Protein AF-A0A843F5C4-F1 (afdb_monomer_lite)

Secondary structure (DSSP, 8-state):
-----PBBTTB--HHHHHHHHHHHHHHHHS---TT-HHHHHHHHHHHHH--TTS---SBS-S-S-HHHHIIIIIHHHHHHHHHHHHHHHH-GGG--HHHHHHHHHHHHHHGGGTT--SGGGHHHHHHHHHHHHHHTTHHHHHHHHTTTSHHHHHHHHHHHHHHHHHHHHT--B-TTS-B-HHHHHHHHHHHHEEEEEE-STTSTTSTTGGGGTTSEEEEEEEEEEEEEEE-SSSEEEEEEEEEEEEEEEEEETTTHHHHHHHHTBTTTEEEEEEEEEETTEEEEEEEEEE-S--TTPEEESSSS--EEEEEE-SGGGSHHHHHHHHH-B-STTPPPBPPPSS-PPPSEEEEEEESSEEEEEEEEGGGTTEEEEEEETTS---EEEEEEEEEHHHHHHHHHHHTTT----TTS-SS-EEEEEEEETTEEEEEEE-SSPPPB-PBPHHHHHHHHHHHHTT-TTS-HHHHHHHHHHT--

Sequence (476 aa):
MLELKKQTHKEIDIDELFQMISGLKDFLDEEVDFGDKICLESLDAVIDLQDDDGSFKLIDSYDIPSDARVDFIYMPTYICSAILMKAYLMDENRFTMKAKSALINGLKVACARNLRGHGYEAFKGQIEALEIFFKAGLREFMDLHSDLCPEFSEMIEKIISIFKDKEANGDFKGPWNESYEEDIKAVNQYFSQRQVFVYGTLMDGEANHGYLENSQCLGKGTVDGYDMYNVGWYPAIVPGNSLIVGELYEVPLKDMPAIDSLEGEGSLYAKKCERVTVDGKKSLAFVYVFLEDISGLERIPAWNKDYVWYVSYGSNMDEERFMCYIKGGSYEGSRPHPACEDTTPPVAVKTIEIPYGMYFGNSSGSWQGMGVSFLDVTKRGKSLGVAYLITREQFEHVVFEENAGRPQNKLYGWYEDTIDLKPMNGFEVKTITNVDLREYNKPSVDYWHVLVRGIAQHWNELSDDEIEDYLGSCMR

pLDDT: mean 92.16, std 8.59, range [39.03, 98.44]

Structure (mmCIF, N/CA/C/O backbone):
data_AF-A0A843F5C4-F1
#
_entry.id   AF-A0A843F5C4-F1
#
loop_
_atom_site.group_PDB
_atom_site.id
_atom_site.type_symbol
_atom_site.label_atom_id
_atom_site.label_alt_id
_atom_site.label_comp_id
_atom_site.label_asym_id
_atom_site.label_entity_id
_atom_site.label_seq_id
_atom_site.pdbx_PDB_ins_code
_atom_site.Cartn_x
_atom_site.Cartn_y
_atom_site.Cartn_z
_atom_site.occupancy
_atom_site.B_iso_or_equiv
_atom_site.auth_seq_id
_atom_site.auth_comp_id
_atom_site.auth_asym_id
_atom_site.auth_atom_id
_atom_site.pdbx_PDB_model_num
ATOM 1 N N . MET A 1 1 ? -3.991 13.885 -15.645 1.00 83.00 1 MET A N 1
ATOM 2 C CA . MET A 1 1 ? -4.093 13.149 -16.923 1.00 83.00 1 MET A CA 1
ATOM 3 C C . MET A 1 1 ? -2.796 13.367 -17.673 1.00 83.00 1 MET A C 1
ATOM 5 O O . MET A 1 1 ? -2.366 14.512 -17.755 1.00 83.00 1 MET A O 1
ATOM 9 N N . LEU A 1 2 ? -2.170 12.298 -18.161 1.00 90.88 2 LEU A N 1
ATOM 10 C CA . LEU A 1 2 ? -0.944 12.395 -18.953 1.00 90.88 2 LEU A CA 1
ATOM 11 C C . LEU A 1 2 ? -1.215 13.022 -20.325 1.00 90.88 2 LEU A C 1
ATOM 13 O O . LEU A 1 2 ? -2.086 12.565 -21.062 1.00 90.88 2 LEU A O 1
ATOM 17 N N . GLU A 1 3 ? -0.433 14.035 -20.687 1.00 91.44 3 GLU A N 1
ATOM 18 C CA . GLU A 1 3 ? -0.442 14.629 -22.024 1.00 91.44 3 GLU A CA 1
ATOM 19 C C . GLU A 1 3 ? 0.774 14.114 -22.799 1.00 91.44 3 GLU A C 1
ATOM 21 O O . GLU A 1 3 ? 1.890 14.592 -22.621 1.00 91.44 3 GLU A O 1
ATOM 26 N N . LEU A 1 4 ? 0.564 13.088 -23.629 1.00 93.31 4 LEU A N 1
ATOM 27 C CA . LEU A 1 4 ? 1.620 12.447 -24.416 1.00 93.31 4 LEU A CA 1
ATOM 28 C C . LEU A 1 4 ? 1.439 12.760 -25.898 1.00 93.31 4 LEU A C 1
ATOM 30 O O . LEU A 1 4 ? 0.370 12.541 -26.472 1.00 93.31 4 LEU A O 1
ATOM 34 N N . LYS A 1 5 ? 2.502 13.244 -26.541 1.00 91.25 5 LYS A N 1
ATOM 35 C CA . LYS A 1 5 ? 2.494 13.600 -27.958 1.00 91.25 5 LYS 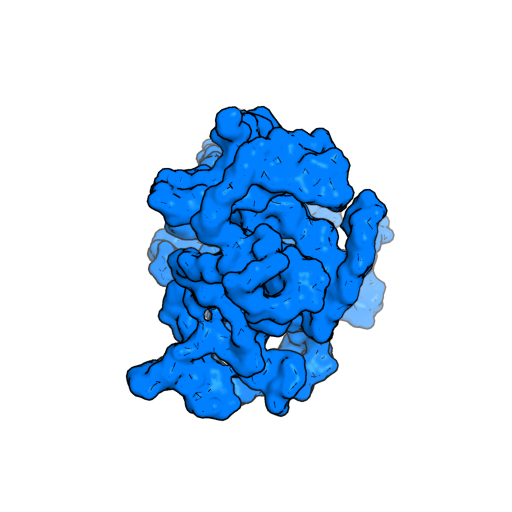A CA 1
ATOM 36 C C . LYS A 1 5 ? 3.808 13.227 -28.626 1.00 91.25 5 LYS A C 1
ATOM 38 O O . LYS A 1 5 ? 4.874 13.718 -28.272 1.00 91.25 5 LYS A O 1
ATOM 43 N N . LYS A 1 6 ? 3.715 12.404 -29.670 1.00 93.25 6 LYS A N 1
ATOM 44 C CA . LYS A 1 6 ? 4.861 12.082 -30.522 1.00 93.25 6 LYS A CA 1
ATOM 45 C C . LYS A 1 6 ? 5.261 13.314 -31.338 1.00 93.25 6 LYS A C 1
ATOM 47 O O . LYS A 1 6 ? 4.436 13.877 -32.062 1.00 93.25 6 LYS A O 1
ATOM 52 N N . GLN A 1 7 ? 6.517 13.720 -31.224 1.00 94.00 7 GLN A N 1
ATOM 53 C CA . GLN A 1 7 ? 7.109 14.798 -32.006 1.00 94.00 7 GLN A CA 1
ATOM 54 C C . GLN A 1 7 ? 7.790 14.250 -33.264 1.00 94.00 7 GLN A C 1
ATOM 56 O O . GLN A 1 7 ? 8.186 13.083 -33.340 1.00 94.00 7 GLN A O 1
ATOM 61 N N . THR A 1 8 ? 7.934 15.104 -34.274 1.00 89.94 8 THR A N 1
ATOM 62 C CA . THR A 1 8 ? 8.670 14.745 -35.487 1.00 89.94 8 THR A CA 1
ATOM 63 C C . THR A 1 8 ? 10.145 15.084 -35.330 1.00 89.94 8 THR A C 1
ATOM 65 O O . THR A 1 8 ? 10.487 16.149 -34.828 1.00 89.94 8 THR A O 1
ATOM 68 N N . HIS A 1 9 ? 11.046 14.233 -35.821 1.00 87.56 9 HIS A N 1
ATOM 69 C CA . HIS A 1 9 ? 12.494 14.490 -35.794 1.00 87.56 9 HIS A CA 1
ATOM 70 C C . HIS A 1 9 ? 12.917 15.796 -36.497 1.00 87.56 9 HIS A C 1
ATOM 72 O O . HIS A 1 9 ? 14.059 16.230 -36.357 1.00 87.56 9 HIS A O 1
ATOM 78 N N . LYS A 1 10 ? 12.021 16.416 -37.277 1.00 84.62 10 LYS A N 1
ATOM 79 C CA . LYS A 1 10 ? 12.243 17.701 -37.958 1.00 84.62 10 LYS A CA 1
ATOM 80 C C . LYS A 1 10 ? 11.911 18.923 -37.098 1.00 84.62 10 LYS A C 1
ATOM 82 O O . LYS A 1 10 ? 12.435 19.997 -37.373 1.00 84.62 10 LYS A O 1
ATOM 87 N N . GLU A 1 11 ? 11.048 18.763 -36.102 1.00 87.75 11 GLU A N 1
ATOM 88 C CA . GLU A 1 11 ? 10.543 19.817 -35.218 1.00 87.75 11 GLU A CA 1
ATOM 89 C C . GLU A 1 11 ? 10.470 19.232 -33.806 1.00 87.75 11 GLU A C 1
ATOM 91 O O . GLU A 1 11 ? 9.464 18.638 -33.417 1.00 87.75 11 GLU A O 1
ATOM 96 N N . ILE A 1 12 ? 11.586 19.350 -33.082 1.00 91.00 12 ILE A N 1
ATOM 97 C CA . ILE A 1 12 ? 11.745 18.819 -31.728 1.00 91.00 12 ILE A CA 1
ATOM 98 C C . ILE A 1 12 ? 11.703 19.975 -30.732 1.00 91.00 12 ILE A C 1
ATOM 100 O O . ILE A 1 12 ? 12.518 20.897 -30.816 1.00 91.00 12 ILE A O 1
ATOM 104 N N . ASP A 1 13 ? 10.796 19.878 -29.768 1.00 94.19 13 ASP A N 1
ATOM 105 C CA . ASP A 1 13 ? 10.802 20.669 -28.544 1.00 94.19 13 ASP A CA 1
ATOM 106 C C . ASP A 1 13 ? 11.319 19.783 -27.405 1.00 94.19 13 ASP A C 1
ATOM 108 O O . ASP A 1 13 ? 10.613 18.916 -26.887 1.00 94.19 13 ASP A O 1
ATOM 112 N N . ILE A 1 14 ? 12.596 19.971 -27.063 1.00 92.88 14 ILE A N 1
ATOM 113 C CA . ILE A 1 14 ? 13.303 19.153 -26.070 1.00 92.88 14 ILE A CA 1
ATOM 114 C C . IL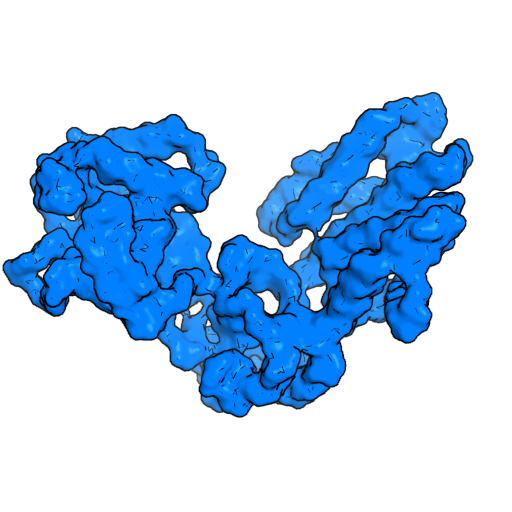E A 1 14 ? 12.708 19.343 -24.669 1.00 92.88 14 ILE A C 1
ATOM 116 O O . ILE A 1 14 ? 12.647 18.380 -23.903 1.00 92.88 14 ILE A O 1
ATOM 120 N N . ASP A 1 15 ? 12.252 20.552 -24.338 1.00 94.62 15 ASP A N 1
ATOM 121 C CA . ASP A 1 15 ? 11.693 20.840 -23.018 1.00 94.62 15 ASP A CA 1
ATOM 122 C C . ASP A 1 15 ? 10.351 20.114 -22.847 1.00 94.62 15 ASP A C 1
ATOM 124 O O . ASP A 1 15 ? 10.123 19.479 -21.816 1.00 94.62 15 ASP A O 1
ATOM 128 N N . GLU A 1 16 ? 9.506 20.109 -23.884 1.00 95.88 16 GLU A N 1
ATOM 129 C CA . GLU A 1 16 ? 8.257 19.330 -23.908 1.00 95.88 16 GLU A CA 1
ATOM 130 C C . GLU A 1 16 ? 8.531 17.813 -23.805 1.00 95.88 16 GLU A C 1
ATOM 132 O O . GLU A 1 16 ? 7.842 17.107 -23.065 1.00 95.88 16 GLU A O 1
ATOM 137 N N . LEU A 1 17 ? 9.574 17.292 -24.469 1.00 96.12 17 LEU A N 1
ATOM 138 C CA . LEU A 1 17 ? 9.962 15.876 -24.355 1.00 96.12 17 LEU A CA 1
ATOM 139 C C . LEU A 1 17 ? 10.342 15.486 -22.919 1.00 96.12 17 LEU A C 1
ATOM 141 O O . LEU A 1 17 ? 9.892 14.451 -22.420 1.00 96.12 17 LEU A O 1
ATOM 145 N N . PHE A 1 18 ? 11.150 16.303 -22.240 1.00 96.31 18 PHE A N 1
ATOM 146 C CA . PHE A 1 18 ? 11.522 16.041 -20.847 1.00 96.31 18 PHE A CA 1
ATOM 147 C C . PHE A 1 18 ? 10.341 16.201 -19.886 1.00 96.31 18 PHE A C 1
ATOM 149 O O . PHE A 1 18 ? 10.243 15.429 -18.931 1.00 96.31 18 PHE A O 1
ATOM 156 N N . GLN A 1 19 ? 9.418 17.129 -20.150 1.00 96.38 19 GLN A N 1
ATOM 157 C CA . GLN A 1 19 ? 8.174 17.247 -19.382 1.00 96.38 19 GLN A CA 1
ATOM 158 C C . GLN A 1 19 ? 7.316 15.983 -19.496 1.00 96.38 19 GLN A C 1
ATOM 160 O O . GLN A 1 19 ? 6.852 15.478 -18.475 1.00 96.38 19 GLN A O 1
ATOM 165 N N . MET A 1 20 ? 7.170 15.413 -20.698 1.00 97.69 20 MET A N 1
ATOM 166 C CA . MET A 1 20 ? 6.453 14.144 -20.883 1.00 97.69 20 MET A CA 1
ATOM 167 C C . MET A 1 20 ? 7.115 12.987 -20.127 1.00 97.69 20 MET A C 1
ATOM 169 O O . MET A 1 20 ? 6.424 12.188 -19.498 1.00 97.69 20 MET A O 1
ATOM 173 N N . ILE A 1 21 ? 8.450 12.899 -20.141 1.00 97.19 21 ILE A N 1
ATOM 174 C CA . ILE A 1 21 ? 9.186 11.876 -19.378 1.00 97.19 21 ILE A CA 1
ATOM 175 C C . ILE A 1 21 ? 8.989 12.063 -17.873 1.00 97.19 21 ILE A C 1
ATOM 177 O O . ILE A 1 21 ? 8.786 11.073 -17.172 1.00 97.19 21 ILE A O 1
ATOM 181 N N . SER A 1 22 ? 9.036 13.303 -17.375 1.00 96.88 22 SER A N 1
ATOM 182 C CA . SER A 1 22 ? 8.763 13.595 -15.965 1.00 96.88 22 SER A CA 1
ATOM 183 C C . SER A 1 22 ? 7.354 13.155 -15.588 1.00 96.88 22 SER A C 1
ATOM 185 O O . SER A 1 22 ? 7.209 12.379 -14.654 1.00 96.88 22 SER A O 1
ATOM 187 N N . GLY A 1 23 ? 6.343 13.533 -16.377 1.00 97.38 23 GLY A N 1
ATOM 188 C CA . GLY A 1 23 ? 4.960 13.122 -16.135 1.00 97.38 23 GLY A CA 1
ATOM 189 C C . GLY A 1 23 ? 4.785 11.601 -16.132 1.00 97.38 23 GLY A C 1
ATOM 190 O O . GLY A 1 23 ? 4.085 11.066 -15.280 1.00 97.38 23 GLY A O 1
ATOM 191 N N . LEU A 1 24 ? 5.469 10.877 -17.027 1.00 98.00 24 LEU A N 1
ATOM 192 C CA . LEU A 1 24 ? 5.483 9.410 -17.013 1.00 98.00 24 LEU A CA 1
ATOM 193 C C . LEU A 1 24 ? 6.126 8.839 -15.737 1.00 98.00 24 LEU A C 1
ATOM 195 O O . LEU A 1 24 ? 5.622 7.855 -15.198 1.00 98.00 24 LEU A O 1
ATOM 199 N N . LYS A 1 25 ? 7.234 9.422 -15.256 1.00 97.00 25 LYS A N 1
ATOM 200 C CA . LYS A 1 25 ? 7.885 9.004 -14.001 1.00 97.00 25 LYS A CA 1
ATOM 201 C C . LYS A 1 25 ? 6.984 9.287 -12.793 1.00 97.00 25 LYS A C 1
ATOM 203 O O . LYS A 1 25 ? 6.834 8.401 -11.957 1.00 97.00 25 LYS A O 1
ATOM 208 N N . ASP A 1 26 ? 6.340 10.450 -12.756 1.00 96.00 26 ASP A N 1
ATOM 209 C CA . ASP A 1 26 ? 5.396 10.831 -11.702 1.00 96.00 26 ASP A CA 1
ATOM 210 C C . ASP A 1 26 ? 4.200 9.866 -11.680 1.00 96.00 26 ASP A C 1
ATOM 212 O O . ASP A 1 26 ? 3.879 9.294 -10.642 1.00 96.00 26 ASP A O 1
ATOM 216 N N . PHE A 1 27 ? 3.619 9.557 -12.845 1.00 96.44 27 PHE A N 1
ATOM 217 C CA . PHE A 1 27 ? 2.521 8.591 -12.952 1.00 96.44 27 PHE A CA 1
ATOM 218 C C . PHE A 1 27 ? 2.931 7.156 -12.580 1.00 96.44 27 PHE A C 1
ATOM 220 O O . PHE A 1 27 ? 2.131 6.396 -12.039 1.00 96.44 27 PHE A O 1
ATOM 227 N N . LEU A 1 28 ? 4.181 6.758 -12.843 1.00 95.75 28 LEU A N 1
ATOM 228 C CA . LEU A 1 28 ? 4.706 5.476 -12.366 1.00 95.75 28 LEU A CA 1
ATOM 229 C C . LEU A 1 28 ? 4.808 5.435 -10.833 1.00 95.75 28 LEU A C 1
ATOM 231 O O . LEU A 1 28 ? 4.628 4.363 -10.248 1.00 95.75 28 LEU A O 1
ATOM 235 N N . ASP A 1 29 ? 5.091 6.566 -10.188 1.00 92.38 29 ASP A N 1
ATOM 236 C CA . ASP A 1 29 ? 5.144 6.688 -8.728 1.00 92.38 29 ASP A CA 1
ATOM 237 C C . ASP A 1 29 ? 3.736 6.756 -8.100 1.00 92.38 29 ASP A C 1
ATOM 239 O O . ASP A 1 29 ? 3.544 6.278 -6.979 1.00 92.38 29 ASP A O 1
ATOM 243 N N . GLU A 1 30 ? 2.733 7.227 -8.845 1.00 90.50 30 GLU A N 1
ATOM 244 C CA . GLU A 1 30 ? 1.318 7.231 -8.451 1.00 90.50 30 GLU A CA 1
ATOM 245 C C . GLU A 1 30 ? 0.702 5.822 -8.318 1.00 90.50 30 GLU A C 1
ATOM 247 O O . GLU A 1 30 ? 1.197 4.803 -8.821 1.00 90.50 30 GLU A O 1
ATOM 252 N N . GLU A 1 31 ? -0.424 5.740 -7.611 1.00 83.62 31 GLU A N 1
ATOM 253 C CA . GLU A 1 31 ? -1.196 4.506 -7.496 1.00 83.62 31 GLU A CA 1
ATOM 254 C C . GLU A 1 31 ? -2.016 4.223 -8.759 1.00 83.62 31 GLU A C 1
ATOM 256 O O . GLU A 1 31 ? -2.643 5.104 -9.335 1.00 83.62 31 GLU A O 1
ATOM 261 N N . VAL A 1 32 ? -2.069 2.948 -9.156 1.00 85.56 32 VAL A N 1
ATOM 262 C CA . VAL A 1 32 ? -2.968 2.512 -10.234 1.00 85.56 32 VAL A CA 1
ATOM 263 C C . VAL A 1 32 ? -4.334 2.191 -9.639 1.00 85.56 32 VAL A C 1
ATOM 265 O O . VAL A 1 32 ? -4.512 1.096 -9.106 1.00 85.56 32 VAL A O 1
ATOM 268 N N . ASP A 1 33 ? -5.284 3.114 -9.721 1.00 85.50 33 ASP A N 1
ATOM 269 C CA . ASP A 1 33 ? -6.673 2.891 -9.319 1.00 85.50 33 ASP A CA 1
ATOM 270 C C . ASP A 1 33 ? -7.573 2.751 -10.555 1.00 85.50 33 ASP A C 1
ATOM 272 O O . ASP A 1 33 ? -7.881 3.720 -11.243 1.00 85.50 33 ASP A O 1
ATOM 276 N N . PHE A 1 34 ? -8.044 1.532 -10.828 1.00 85.12 34 PHE A N 1
ATOM 277 C CA . PHE A 1 34 ? -8.959 1.264 -11.944 1.00 85.12 34 PHE A CA 1
ATOM 278 C C . PHE A 1 34 ? -10.378 1.827 -11.739 1.00 85.12 34 PHE A C 1
ATOM 280 O O . PHE A 1 34 ? -11.219 1.697 -12.634 1.00 85.12 34 PHE A O 1
ATOM 287 N N . GLY A 1 35 ? -10.690 2.371 -10.562 1.00 85.38 35 GLY A N 1
ATOM 288 C CA . GLY A 1 35 ? -11.894 3.155 -10.299 1.00 85.38 35 GLY A CA 1
ATOM 289 C C . GLY A 1 35 ? -11.732 4.642 -10.624 1.00 85.38 35 GLY A C 1
ATOM 290 O O . GLY A 1 35 ? -12.741 5.316 -10.849 1.00 85.38 35 GLY A O 1
ATOM 291 N N . ASP A 1 36 ? -10.497 5.144 -10.697 1.00 89.31 36 ASP A N 1
ATOM 292 C CA . ASP A 1 36 ? -10.210 6.530 -11.047 1.00 89.31 36 ASP A CA 1
ATOM 293 C C . ASP A 1 36 ? -10.181 6.719 -12.568 1.00 89.31 36 ASP A C 1
ATOM 295 O O . ASP A 1 36 ? -9.389 6.132 -13.309 1.00 89.31 36 ASP A O 1
ATOM 299 N N . LYS A 1 37 ? -11.050 7.612 -13.041 1.00 92.44 37 LYS A N 1
ATOM 300 C CA . LYS A 1 37 ? -11.148 7.968 -14.452 1.00 92.44 37 LYS A CA 1
ATOM 301 C C . LYS A 1 37 ? -9.845 8.568 -14.985 1.00 92.44 37 LYS A C 1
ATOM 303 O O . LYS A 1 37 ? -9.492 8.281 -16.126 1.00 92.44 37 LYS A O 1
ATOM 308 N N . ILE A 1 38 ? -9.145 9.383 -14.194 1.00 92.69 38 ILE A N 1
ATOM 309 C CA . ILE A 1 38 ? -7.904 10.033 -14.634 1.00 92.69 38 ILE A CA 1
ATOM 310 C C . ILE A 1 38 ? -6.801 8.988 -14.800 1.00 92.69 38 ILE A C 1
ATOM 312 O O . ILE A 1 38 ? -6.090 9.016 -15.806 1.00 92.69 38 ILE A O 1
ATOM 316 N N . CYS A 1 39 ? -6.690 8.045 -13.862 1.00 92.69 39 CYS A N 1
ATOM 317 C CA . CYS A 1 39 ? -5.784 6.906 -13.977 1.00 92.69 39 CYS A CA 1
ATOM 318 C C . CYS A 1 39 ? -6.044 6.092 -15.259 1.00 92.69 39 CYS A C 1
ATOM 320 O O . CYS A 1 39 ? -5.110 5.823 -16.017 1.00 92.69 39 CYS A O 1
ATOM 322 N N . LEU A 1 40 ? -7.310 5.768 -15.555 1.00 92.56 40 LEU A N 1
ATOM 323 C CA . LEU A 1 40 ? -7.685 5.039 -16.774 1.00 92.56 40 LEU A CA 1
ATOM 324 C C . LEU A 1 40 ? -7.348 5.815 -18.058 1.00 92.56 40 LEU A C 1
ATOM 326 O O . LEU A 1 40 ? -6.761 5.243 -18.973 1.00 92.56 40 LEU A O 1
ATOM 330 N N . GLU A 1 41 ? -7.665 7.112 -18.119 1.00 95.00 41 GLU A N 1
ATOM 331 C CA . GLU A 1 41 ? -7.333 7.969 -19.270 1.00 95.00 41 GLU A CA 1
ATOM 332 C C . GLU A 1 41 ? -5.809 8.071 -19.480 1.00 95.00 41 GLU A C 1
ATOM 334 O O . GLU A 1 41 ? -5.332 8.026 -20.615 1.00 95.00 41 GLU A O 1
ATOM 339 N N . SER A 1 42 ? -5.027 8.147 -18.398 1.00 96.06 42 SER A N 1
ATOM 340 C CA . SER A 1 42 ? -3.560 8.124 -18.456 1.00 96.06 42 SER A CA 1
ATOM 341 C C . SER A 1 42 ? -3.012 6.772 -18.939 1.00 96.06 42 SER A C 1
ATOM 343 O O . SER A 1 42 ? -2.071 6.750 -19.734 1.00 96.06 42 SER A O 1
ATOM 345 N N . LEU A 1 43 ? -3.596 5.643 -18.514 1.00 95.12 43 LEU A N 1
ATOM 346 C CA . LEU A 1 43 ? -3.226 4.311 -19.015 1.00 95.12 43 LEU A CA 1
ATOM 347 C C . LEU A 1 43 ? -3.522 4.166 -20.512 1.00 95.12 43 LEU A C 1
ATOM 349 O O . LEU A 1 43 ? -2.681 3.653 -21.251 1.00 95.12 43 LEU A O 1
ATOM 353 N N . ASP A 1 44 ? -4.677 4.649 -20.969 1.00 95.19 44 ASP A N 1
ATOM 354 C CA . ASP A 1 44 ? -5.026 4.656 -22.392 1.00 95.19 44 ASP A CA 1
ATOM 355 C C . ASP A 1 44 ? -4.043 5.516 -23.200 1.00 95.19 44 ASP A C 1
ATOM 357 O O . ASP A 1 44 ? -3.563 5.067 -24.241 1.00 95.19 44 ASP A O 1
ATOM 361 N N . ALA A 1 45 ? -3.652 6.692 -22.692 1.00 96.81 45 ALA A N 1
ATOM 362 C CA . ALA A 1 45 ? -2.638 7.536 -23.328 1.00 96.81 45 ALA A CA 1
ATOM 363 C C . ALA A 1 45 ? -1.276 6.829 -23.454 1.00 96.81 45 ALA A C 1
ATOM 365 O O . ALA A 1 45 ? -0.622 6.929 -24.494 1.00 96.81 45 ALA A O 1
ATOM 366 N N . VAL A 1 46 ? -0.856 6.077 -22.427 1.00 97.44 46 VAL A N 1
ATOM 367 C CA . VAL A 1 46 ? 0.362 5.248 -22.479 1.00 97.44 46 VAL A CA 1
ATOM 368 C C . VAL A 1 46 ? 0.239 4.177 -23.562 1.00 97.44 46 VAL A C 1
ATOM 370 O O . VAL A 1 46 ? 1.152 4.019 -24.371 1.00 97.44 46 VAL A O 1
ATOM 373 N N . ILE A 1 47 ? -0.885 3.457 -23.616 1.00 96.75 47 ILE A N 1
ATOM 374 C CA . ILE A 1 47 ? -1.125 2.407 -24.618 1.00 96.75 47 ILE A CA 1
ATOM 375 C C . ILE A 1 47 ? -1.135 2.992 -26.037 1.00 96.75 47 ILE A C 1
ATOM 377 O O . ILE A 1 47 ? -0.550 2.401 -26.944 1.00 96.75 47 ILE A O 1
ATOM 381 N N . ASP A 1 48 ? -1.781 4.140 -26.234 1.00 95.94 48 ASP A N 1
ATOM 382 C CA . ASP A 1 48 ? -1.925 4.798 -27.537 1.00 95.94 48 ASP A CA 1
ATOM 383 C C . ASP A 1 48 ? -0.631 5.453 -28.039 1.00 95.94 48 ASP A C 1
ATOM 385 O O . ASP A 1 48 ? -0.491 5.697 -29.239 1.00 95.94 48 ASP A O 1
ATOM 389 N N . LEU A 1 49 ? 0.344 5.693 -27.156 1.00 97.00 49 LEU A N 1
ATOM 390 C CA . LEU A 1 49 ? 1.675 6.163 -27.544 1.00 97.00 49 LEU A CA 1
ATOM 391 C C . LEU A 1 49 ? 2.490 5.087 -28.289 1.00 97.00 49 LEU A C 1
ATOM 393 O O . LEU A 1 49 ? 3.392 5.435 -29.066 1.00 97.00 49 LEU A O 1
ATOM 397 N N . GLN A 1 50 ? 2.200 3.799 -28.057 1.00 97.56 50 GLN A N 1
ATOM 398 C CA . GLN A 1 50 ? 2.972 2.692 -28.623 1.00 97.56 50 GLN A CA 1
ATOM 399 C C . GLN A 1 50 ? 2.992 2.740 -30.156 1.00 97.56 50 GLN A C 1
ATOM 401 O O . GLN A 1 50 ? 1.970 2.904 -30.817 1.00 97.56 50 GLN A O 1
ATOM 406 N N . ASP A 1 51 ? 4.183 2.585 -30.724 1.00 96.69 51 ASP A N 1
ATOM 407 C CA . ASP A 1 51 ? 4.396 2.517 -32.165 1.00 96.69 51 ASP A CA 1
ATOM 408 C C . ASP A 1 51 ? 4.308 1.077 -32.699 1.00 96.69 51 ASP A C 1
ATOM 410 O O . ASP A 1 51 ? 4.354 0.110 -31.938 1.00 96.69 51 ASP A O 1
ATOM 414 N N . ASP A 1 52 ? 4.264 0.923 -34.022 1.00 95.31 52 ASP A N 1
ATOM 415 C CA . ASP A 1 52 ? 4.131 -0.374 -34.702 1.00 95.31 52 ASP A CA 1
ATOM 416 C C . ASP A 1 52 ? 5.300 -1.336 -34.410 1.00 95.31 52 ASP A C 1
ATOM 418 O O . ASP A 1 52 ? 5.158 -2.555 -34.514 1.00 95.31 52 ASP A O 1
ATOM 422 N N . ASP A 1 53 ? 6.468 -0.803 -34.036 1.00 95.38 53 ASP A N 1
ATOM 423 C CA . ASP A 1 53 ? 7.638 -1.586 -33.619 1.00 95.38 53 ASP A CA 1
ATOM 424 C C . ASP A 1 53 ? 7.616 -1.999 -32.136 1.00 95.38 53 ASP A C 1
ATOM 426 O O . ASP A 1 53 ? 8.549 -2.655 -31.669 1.00 95.38 53 ASP A O 1
ATOM 430 N N . GLY A 1 54 ? 6.565 -1.629 -31.398 1.00 97.00 54 GLY A N 1
ATOM 431 C CA . GLY A 1 54 ? 6.385 -1.916 -29.976 1.00 97.00 54 GLY A CA 1
ATOM 432 C C . GLY A 1 54 ? 7.037 -0.911 -29.024 1.00 97.00 54 GLY A C 1
ATOM 433 O O . GLY A 1 54 ? 6.844 -1.017 -27.812 1.00 97.00 54 GLY A O 1
ATOM 434 N N . SER A 1 55 ? 7.803 0.060 -29.529 1.00 97.38 55 SER A N 1
ATOM 435 C CA . SER A 1 55 ? 8.423 1.096 -28.696 1.00 97.38 55 SER A CA 1
ATOM 436 C C . SER A 1 55 ? 7.409 2.157 -28.274 1.00 97.38 55 SER A C 1
ATOM 438 O O . SER A 1 55 ? 6.436 2.420 -28.977 1.00 97.38 55 SER A O 1
ATOM 440 N N . PHE A 1 56 ? 7.678 2.839 -27.162 1.00 97.62 56 PHE A N 1
ATOM 441 C CA . PHE A 1 56 ? 6.927 4.030 -26.745 1.00 97.62 56 PHE A CA 1
ATOM 442 C C . PHE A 1 56 ? 7.722 5.303 -27.054 1.00 97.62 56 PHE A C 1
ATOM 444 O O . PHE A 1 56 ? 7.800 6.222 -26.243 1.00 97.62 56 PHE A O 1
ATOM 451 N N . LYS A 1 57 ? 8.393 5.335 -28.214 1.00 96.44 57 LYS A N 1
ATOM 452 C CA . LYS A 1 57 ? 9.238 6.465 -28.608 1.00 96.44 57 LYS A CA 1
ATOM 453 C C . LYS A 1 57 ? 8.442 7.763 -28.709 1.00 96.44 57 LYS A C 1
ATOM 455 O O . LYS A 1 57 ? 7.376 7.801 -29.320 1.00 96.44 57 LYS A O 1
ATOM 460 N N . LEU A 1 58 ? 9.011 8.841 -28.175 1.00 96.81 58 LEU A N 1
ATOM 461 C CA . LEU A 1 58 ? 8.427 10.182 -28.251 1.00 96.81 58 LEU A CA 1
ATOM 462 C C . LEU A 1 58 ? 8.790 10.911 -29.552 1.00 96.81 58 LEU A C 1
ATOM 464 O O . LEU A 1 58 ? 8.216 11.954 -29.846 1.00 96.81 58 LEU A O 1
ATOM 468 N N . ILE A 1 59 ? 9.707 10.357 -30.350 1.00 94.69 59 ILE A N 1
ATOM 469 C CA . ILE A 1 59 ? 10.136 10.901 -31.644 1.00 94.69 59 ILE A CA 1
ATOM 470 C C . ILE A 1 59 ? 9.818 9.888 -32.752 1.00 94.69 59 ILE A C 1
ATOM 472 O O . ILE A 1 59 ? 10.028 8.689 -32.585 1.00 94.69 59 ILE A O 1
ATOM 476 N N . ASP A 1 60 ? 9.346 10.362 -33.905 1.00 92.38 60 ASP A N 1
ATOM 477 C CA . ASP A 1 60 ? 8.944 9.547 -35.068 1.00 92.38 60 ASP A CA 1
ATOM 478 C C . ASP A 1 60 ? 10.089 8.833 -35.831 1.00 92.38 60 ASP A C 1
ATOM 480 O O . ASP A 1 60 ? 9.839 8.182 -36.846 1.00 92.38 60 ASP A O 1
ATOM 484 N N . SER A 1 61 ? 11.344 8.939 -35.379 1.00 91.38 61 SER A N 1
ATOM 485 C CA . SER A 1 61 ? 12.517 8.416 -36.090 1.00 91.38 61 SER A CA 1
ATOM 486 C C . SER A 1 61 ? 13.636 7.967 -35.148 1.00 91.38 61 SER A C 1
ATOM 488 O O . SER A 1 61 ? 13.875 8.563 -34.100 1.00 91.38 61 SER A O 1
ATOM 490 N N . TYR A 1 62 ? 14.381 6.942 -35.572 1.00 91.31 62 TYR A N 1
ATOM 491 C CA . TYR A 1 62 ? 15.635 6.505 -34.941 1.00 91.31 62 TYR A CA 1
ATOM 492 C C . TYR A 1 62 ? 16.873 7.240 -35.481 1.00 91.31 62 TYR A C 1
ATOM 494 O O . TYR A 1 62 ? 17.974 7.070 -34.937 1.00 91.31 62 TYR A O 1
ATOM 502 N N . ASP A 1 63 ? 16.713 8.033 -36.544 1.00 90.50 63 ASP A N 1
ATOM 503 C CA . ASP A 1 63 ? 17.781 8.816 -37.177 1.00 90.50 63 ASP A CA 1
ATOM 504 C C . ASP A 1 63 ? 18.066 10.108 -36.395 1.00 90.50 63 ASP A C 1
ATOM 506 O O . ASP A 1 63 ? 17.915 11.226 -36.878 1.00 90.50 63 ASP A O 1
ATOM 510 N N . ILE A 1 64 ? 18.427 9.922 -35.127 1.00 89.88 64 ILE A N 1
ATOM 511 C CA . ILE A 1 64 ? 18.821 10.957 -34.173 1.00 89.88 64 ILE A CA 1
ATOM 512 C C . ILE A 1 64 ? 20.111 10.515 -33.455 1.00 89.88 64 ILE A C 1
ATOM 514 O O . ILE A 1 64 ? 20.483 9.333 -33.517 1.00 89.88 64 ILE A O 1
ATOM 518 N N . PRO A 1 65 ? 20.832 11.432 -32.786 1.00 90.62 65 PRO A N 1
ATOM 519 C CA . PRO A 1 65 ? 22.014 11.101 -31.992 1.00 90.62 65 PRO A CA 1
ATOM 520 C C . PRO A 1 65 ? 21.790 9.961 -30.980 1.00 90.62 65 PRO A C 1
ATOM 522 O O . PRO A 1 65 ? 20.671 9.670 -30.558 1.00 90.62 65 PRO A O 1
ATOM 525 N N . SER A 1 66 ? 22.860 9.241 -30.626 1.00 86.62 66 SER A N 1
ATOM 526 C CA . SER A 1 66 ? 22.726 8.005 -29.838 1.00 86.62 66 SER A CA 1
ATOM 527 C C . SER A 1 66 ? 22.292 8.221 -28.391 1.00 86.62 66 SER A C 1
ATOM 529 O O . SER A 1 66 ? 21.667 7.323 -27.831 1.00 86.62 66 SER A O 1
ATOM 531 N N . ASP A 1 67 ? 22.686 9.339 -27.806 1.00 86.31 67 ASP A N 1
ATOM 532 C CA . ASP A 1 67 ? 22.227 9.871 -26.523 1.00 86.31 67 ASP A CA 1
ATOM 533 C C . ASP A 1 67 ? 20.731 10.198 -26.585 1.00 86.31 67 ASP A C 1
ATOM 535 O O . ASP A 1 67 ? 19.951 9.599 -25.852 1.00 86.31 67 ASP A O 1
ATOM 539 N N . ALA A 1 68 ? 20.300 10.969 -27.588 1.00 90.69 68 ALA A N 1
ATOM 540 C CA . ALA A 1 68 ? 18.887 11.300 -27.793 1.00 90.69 68 ALA A CA 1
ATOM 541 C C . ALA A 1 68 ? 17.992 10.058 -27.982 1.00 90.69 68 ALA A C 1
ATOM 543 O O . ALA A 1 68 ? 16.842 10.037 -27.545 1.00 90.69 68 ALA A O 1
ATOM 544 N N . ARG A 1 69 ? 18.504 8.980 -28.596 1.00 92.19 69 ARG A N 1
ATOM 545 C CA . ARG A 1 69 ? 17.771 7.702 -28.644 1.00 92.19 69 ARG A CA 1
ATOM 546 C C . ARG A 1 69 ? 17.568 7.094 -27.257 1.00 92.19 69 ARG A C 1
ATOM 548 O O . ARG A 1 69 ? 16.524 6.496 -27.019 1.00 92.19 69 ARG A O 1
ATOM 555 N N . VAL A 1 70 ? 18.555 7.163 -26.364 1.00 90.25 70 VAL A N 1
ATOM 556 C CA . VAL A 1 70 ? 18.390 6.648 -24.994 1.00 90.25 70 VAL A CA 1
ATOM 557 C C . VAL A 1 70 ? 17.297 7.431 -24.285 1.00 90.25 70 VAL A C 1
ATOM 559 O O . VAL A 1 70 ? 16.348 6.809 -23.811 1.00 90.25 70 VAL A O 1
ATOM 562 N N . ASP A 1 71 ? 17.371 8.757 -24.334 1.00 91.75 71 ASP A N 1
ATOM 563 C CA . ASP A 1 71 ? 16.466 9.629 -23.585 1.00 91.75 71 ASP A CA 1
ATOM 564 C C . ASP A 1 71 ? 15.039 9.622 -24.129 1.00 91.75 71 ASP A C 1
ATOM 566 O O . ASP A 1 71 ? 14.095 9.593 -23.352 1.00 91.75 71 ASP A O 1
ATOM 570 N N . PHE A 1 72 ? 14.853 9.605 -25.452 1.00 95.12 72 PHE A N 1
ATOM 571 C CA . PHE A 1 72 ? 13.535 9.843 -26.062 1.00 95.12 72 PHE A CA 1
ATOM 572 C C . PHE A 1 72 ? 12.930 8.627 -26.773 1.00 95.12 72 PHE A C 1
ATOM 574 O O . PHE A 1 72 ? 11.805 8.697 -27.274 1.00 95.12 72 PHE A O 1
ATOM 581 N N . ILE A 1 73 ? 13.645 7.496 -26.815 1.00 94.88 73 ILE A N 1
ATOM 582 C CA . ILE A 1 73 ? 13.121 6.226 -27.341 1.00 94.88 73 ILE A CA 1
ATOM 583 C C . ILE A 1 73 ? 13.121 5.154 -26.259 1.00 94.88 73 ILE A C 1
ATOM 585 O O . ILE A 1 73 ? 12.067 4.616 -25.915 1.00 94.88 73 ILE A O 1
ATOM 589 N N . TYR A 1 74 ? 14.296 4.832 -25.719 1.00 95.00 74 TYR A N 1
ATOM 590 C CA . TYR A 1 74 ? 14.426 3.708 -24.796 1.00 95.00 74 TYR A CA 1
ATOM 591 C C . TYR A 1 74 ? 13.879 4.039 -23.410 1.00 95.00 74 TYR A C 1
ATOM 593 O O . TYR A 1 74 ? 13.138 3.228 -22.862 1.00 95.00 74 TYR A O 1
ATOM 601 N N . MET A 1 75 ? 14.154 5.233 -22.877 1.00 95.50 75 MET A N 1
ATOM 602 C CA . MET A 1 75 ? 13.645 5.621 -21.564 1.00 95.50 75 MET A CA 1
ATOM 603 C C . MET A 1 75 ? 12.117 5.640 -21.469 1.00 95.50 75 MET A C 1
ATOM 605 O O . MET A 1 75 ? 11.578 4.938 -20.611 1.00 95.50 75 MET A O 1
ATOM 609 N N . PRO A 1 76 ? 11.396 6.318 -22.381 1.00 97.38 76 PRO A N 1
ATOM 610 C CA . PRO A 1 76 ? 9.940 6.263 -22.434 1.00 97.38 76 PRO A CA 1
ATOM 611 C C . PRO A 1 76 ? 9.426 4.831 -22.587 1.00 97.38 76 PRO A C 1
ATOM 613 O O . PRO A 1 76 ? 8.451 4.459 -21.943 1.00 97.38 76 PRO A O 1
ATOM 616 N N . THR A 1 77 ? 10.119 3.996 -23.373 1.00 97.94 77 THR A N 1
ATOM 617 C CA . THR A 1 77 ? 9.759 2.580 -23.531 1.00 97.94 77 THR A CA 1
ATOM 618 C C . THR A 1 77 ? 9.847 1.817 -22.216 1.00 97.94 77 THR A C 1
ATOM 620 O O . THR A 1 77 ? 8.932 1.054 -21.908 1.00 97.94 77 THR A O 1
ATOM 623 N N . TYR A 1 78 ? 10.902 2.016 -21.422 1.00 98.19 78 TYR A N 1
ATOM 624 C CA . TYR A 1 78 ? 11.038 1.321 -20.141 1.00 98.19 78 TYR A CA 1
ATOM 625 C C . TYR A 1 78 ? 9.995 1.824 -19.137 1.00 98.19 78 TYR A C 1
ATOM 627 O O . TYR A 1 78 ? 9.341 1.001 -18.504 1.00 98.19 78 TYR A O 1
ATOM 635 N N . ILE A 1 79 ? 9.772 3.142 -19.048 1.00 98.44 79 ILE A N 1
ATOM 636 C CA . ILE A 1 79 ? 8.789 3.728 -18.121 1.00 98.44 79 ILE A CA 1
ATOM 637 C C . ILE A 1 79 ? 7.366 3.282 -18.478 1.00 98.44 79 ILE A C 1
ATOM 639 O O . ILE A 1 79 ? 6.647 2.794 -17.613 1.00 98.44 79 ILE A O 1
ATOM 643 N N . CYS A 1 80 ? 6.968 3.359 -19.751 1.00 98.44 80 CYS A N 1
ATOM 644 C CA . CYS A 1 80 ? 5.646 2.909 -20.196 1.00 98.44 80 CYS A CA 1
ATOM 645 C C . CYS A 1 80 ? 5.450 1.404 -19.975 1.00 98.44 80 CYS A C 1
ATOM 647 O O . CYS A 1 80 ? 4.399 0.980 -19.500 1.00 98.44 80 CYS A O 1
ATOM 649 N N . SER A 1 81 ? 6.472 0.587 -20.253 1.00 98.44 81 SER A N 1
ATOM 650 C CA . SER A 1 81 ? 6.410 -0.856 -19.981 1.00 98.44 81 SER A CA 1
ATOM 651 C C . SER A 1 81 ? 6.287 -1.144 -18.482 1.00 98.44 81 SER A C 1
ATOM 653 O O . SER A 1 81 ? 5.543 -2.041 -18.099 1.00 98.44 81 SER A O 1
ATOM 655 N N . ALA A 1 82 ? 6.971 -0.374 -17.633 1.00 98.31 82 ALA A N 1
ATOM 656 C CA . ALA A 1 82 ? 6.875 -0.470 -16.181 1.00 98.31 82 ALA A CA 1
ATOM 657 C C . ALA A 1 82 ? 5.490 -0.036 -15.665 1.00 98.31 82 ALA A C 1
ATOM 659 O O . ALA A 1 82 ? 4.905 -0.739 -14.850 1.00 98.31 82 ALA A O 1
ATOM 660 N N . ILE A 1 83 ? 4.903 1.043 -16.194 1.00 97.69 83 ILE A N 1
ATOM 661 C CA . ILE A 1 83 ? 3.521 1.452 -15.879 1.00 97.69 83 ILE A CA 1
ATOM 662 C C . ILE A 1 83 ? 2.539 0.322 -16.213 1.00 97.69 83 ILE A C 1
ATOM 664 O O . ILE A 1 83 ? 1.710 -0.053 -15.383 1.00 97.69 83 ILE A O 1
ATOM 668 N N . LEU A 1 84 ? 2.654 -0.260 -17.411 1.00 97.56 84 LEU A N 1
ATOM 669 C CA . LEU A 1 84 ? 1.792 -1.363 -17.835 1.00 97.56 84 LEU A CA 1
ATOM 670 C C . LEU A 1 84 ? 2.031 -2.637 -17.012 1.00 97.56 84 LEU A C 1
ATOM 672 O O . LEU A 1 84 ? 1.070 -3.335 -16.706 1.00 97.56 84 LEU A O 1
ATOM 676 N N . MET A 1 85 ? 3.275 -2.926 -16.614 1.00 97.19 85 MET A N 1
ATOM 677 C CA . MET A 1 85 ? 3.617 -4.030 -15.707 1.00 97.19 85 MET A CA 1
ATOM 678 C C . MET A 1 85 ? 2.963 -3.836 -14.338 1.00 97.19 85 MET A C 1
ATOM 680 O O . MET A 1 85 ? 2.296 -4.746 -13.849 1.00 97.19 85 MET A O 1
ATOM 684 N N . LYS A 1 86 ? 3.100 -2.636 -13.758 1.00 94.50 86 LYS A N 1
ATOM 685 C CA . LYS A 1 86 ? 2.484 -2.264 -12.482 1.00 94.50 86 LYS A CA 1
ATOM 686 C C . LYS A 1 86 ? 0.975 -2.449 -12.562 1.00 94.50 86 LYS A C 1
ATOM 688 O O . LYS A 1 86 ? 0.404 -3.116 -11.714 1.00 94.50 86 LYS A O 1
ATOM 693 N N . ALA A 1 87 ? 0.329 -1.916 -13.597 1.00 93.75 87 ALA A N 1
ATOM 694 C CA . ALA A 1 87 ? -1.113 -2.050 -13.782 1.00 93.75 87 ALA A CA 1
ATOM 695 C C . ALA A 1 87 ? -1.554 -3.514 -13.980 1.00 93.75 87 ALA A C 1
ATOM 697 O O . ALA A 1 87 ? -2.553 -3.928 -13.396 1.00 93.75 87 ALA A O 1
ATOM 698 N N . TYR A 1 88 ? -0.791 -4.309 -14.737 1.00 94.56 88 TYR A N 1
ATOM 699 C CA . TYR A 1 88 ? -1.063 -5.734 -14.943 1.00 94.56 88 TYR A CA 1
ATOM 700 C C . TYR A 1 88 ? -1.010 -6.534 -13.636 1.00 94.56 88 TYR A C 1
ATOM 702 O O . TYR A 1 88 ? -1.903 -7.338 -13.384 1.00 94.56 88 TYR A O 1
ATOM 710 N N . LEU A 1 89 ? -0.009 -6.277 -12.787 1.00 92.62 89 LEU A N 1
ATOM 711 C CA . LEU A 1 89 ? 0.111 -6.920 -11.475 1.00 92.62 89 LEU A CA 1
ATOM 712 C C . LEU A 1 89 ? -1.060 -6.599 -10.541 1.00 92.62 89 LEU A C 1
ATOM 714 O O . LEU A 1 89 ? -1.337 -7.385 -9.642 1.00 92.62 89 LEU A O 1
ATOM 718 N N . MET A 1 90 ? -1.712 -5.444 -10.705 1.00 87.50 90 MET A N 1
ATOM 719 C CA . MET A 1 90 ? -2.769 -5.000 -9.787 1.00 87.50 90 MET A CA 1
ATOM 720 C C . MET A 1 90 ? -4.118 -5.632 -10.075 1.00 87.50 90 MET A C 1
ATOM 722 O O . MET A 1 90 ? -4.854 -5.944 -9.146 1.00 87.50 90 MET A O 1
ATOM 726 N N . ASP A 1 91 ? -4.469 -5.785 -11.349 1.00 84.69 91 ASP A N 1
ATOM 727 C CA . ASP A 1 91 ? -5.689 -6.484 -11.738 1.00 84.69 91 ASP A CA 1
ATOM 728 C C . ASP A 1 91 ? -5.565 -6.987 -13.181 1.00 84.69 91 ASP A C 1
ATOM 730 O O . ASP A 1 91 ? -5.953 -6.311 -14.140 1.00 84.69 91 ASP A O 1
ATOM 734 N N . GLU A 1 92 ? -5.045 -8.208 -13.341 1.00 84.25 92 GLU A N 1
ATOM 735 C CA . GLU A 1 92 ? -4.954 -8.869 -14.649 1.00 84.25 92 GLU A CA 1
ATOM 736 C C . GLU A 1 92 ? -6.325 -8.934 -15.350 1.00 84.25 92 GLU A C 1
ATOM 738 O O . GLU A 1 92 ? -6.399 -8.809 -16.575 1.00 84.25 92 GLU A O 1
ATOM 743 N N . ASN A 1 93 ? -7.429 -9.083 -14.607 1.00 82.81 93 ASN A N 1
ATOM 744 C CA . ASN A 1 93 ? -8.757 -9.269 -15.200 1.00 82.81 93 ASN A CA 1
ATOM 745 C C . ASN A 1 93 ? -9.296 -7.994 -15.856 1.00 82.81 93 ASN A C 1
ATOM 747 O O . ASN A 1 93 ? -10.130 -8.070 -16.763 1.00 82.81 93 ASN A O 1
ATOM 751 N N . ARG A 1 94 ? -8.835 -6.821 -15.412 1.00 81.75 94 ARG A N 1
ATOM 752 C CA . ARG A 1 94 ? -9.174 -5.527 -16.025 1.00 81.75 94 ARG A CA 1
ATOM 753 C C . ARG A 1 94 ? -8.279 -5.177 -17.205 1.00 81.75 94 ARG A C 1
ATOM 755 O O . ARG A 1 94 ? -8.560 -4.214 -17.921 1.00 81.75 94 ARG A O 1
ATOM 762 N N . PHE A 1 95 ? -7.233 -5.959 -17.450 1.00 83.25 95 PHE A N 1
ATOM 763 C CA . PHE A 1 95 ? -6.295 -5.698 -18.526 1.00 83.25 95 PHE A CA 1
ATOM 764 C C . PHE A 1 95 ? -6.859 -6.151 -19.878 1.00 83.25 95 PHE A C 1
ATOM 766 O O . PHE A 1 95 ? -7.095 -7.332 -20.134 1.00 83.25 95 PHE A O 1
ATOM 773 N N . THR A 1 96 ? -7.074 -5.200 -20.791 1.00 88.44 96 THR A N 1
ATOM 774 C CA . THR A 1 96 ? -7.561 -5.519 -22.141 1.00 88.44 96 THR A CA 1
ATOM 775 C C . THR A 1 96 ? -6.514 -6.307 -22.936 1.00 88.44 96 THR A C 1
ATOM 777 O O . THR A 1 96 ? -5.310 -6.175 -22.711 1.00 88.44 96 THR A O 1
ATOM 780 N N . MET A 1 97 ? -6.938 -7.075 -23.952 1.00 90.38 97 MET A N 1
ATOM 781 C CA . MET A 1 97 ? -5.988 -7.744 -24.861 1.00 90.38 97 MET A CA 1
ATOM 782 C C . MET A 1 97 ? -5.030 -6.753 -25.542 1.00 90.38 97 MET A C 1
ATOM 784 O O . MET A 1 97 ? -3.870 -7.091 -25.780 1.00 90.38 97 MET A O 1
ATOM 788 N N . LYS A 1 98 ? -5.496 -5.526 -25.827 1.00 93.50 98 LYS A N 1
ATOM 789 C CA . LYS A 1 98 ? -4.668 -4.447 -26.381 1.00 93.50 98 LYS A CA 1
ATOM 790 C C . LYS A 1 98 ? -3.590 -4.030 -25.379 1.00 93.50 98 LYS A C 1
ATOM 792 O O . LYS A 1 98 ? -2.421 -4.016 -25.743 1.00 93.50 98 LYS A O 1
ATOM 797 N N . ALA A 1 99 ? -3.965 -3.781 -24.123 1.00 93.94 99 ALA A N 1
ATOM 798 C CA . ALA A 1 99 ? -3.031 -3.426 -23.057 1.00 93.94 99 ALA A CA 1
ATOM 799 C C . ALA A 1 99 ? -2.003 -4.543 -22.799 1.00 93.94 99 ALA A C 1
ATOM 801 O O . ALA A 1 99 ? -0.803 -4.276 -22.746 1.00 93.94 99 ALA A O 1
ATOM 802 N N . LYS A 1 100 ? -2.446 -5.810 -22.734 1.00 95.31 100 LYS A N 1
ATOM 803 C CA . LYS A 1 100 ? -1.560 -6.980 -22.565 1.00 95.31 100 LYS A CA 1
ATOM 804 C C . LYS A 1 100 ? -0.562 -7.098 -23.720 1.00 95.31 100 LYS A C 1
ATOM 806 O O . LYS A 1 100 ? 0.623 -7.316 -23.493 1.00 95.31 100 LYS A O 1
ATOM 811 N N . SER A 1 101 ? -1.023 -6.894 -24.956 1.00 96.06 101 SER A N 1
ATOM 812 C CA . SER A 1 101 ? -0.145 -6.877 -26.136 1.00 96.06 101 SER A CA 1
ATOM 813 C C . SER A 1 101 ? 0.856 -5.724 -26.081 1.00 96.06 101 SER A C 1
ATOM 815 O O . SER A 1 101 ? 2.032 -5.927 -26.376 1.00 96.06 101 SER A O 1
ATOM 817 N N . ALA A 1 102 ? 0.409 -4.539 -25.655 1.00 97.62 102 ALA A N 1
ATOM 818 C CA . ALA A 1 102 ? 1.269 -3.374 -25.519 1.00 97.62 102 ALA A CA 1
ATOM 819 C C . ALA A 1 102 ? 2.378 -3.596 -24.485 1.00 97.62 102 ALA A C 1
ATOM 821 O O . ALA A 1 102 ? 3.540 -3.313 -24.781 1.00 97.62 102 ALA A O 1
ATOM 822 N N . LEU A 1 103 ? 2.052 -4.186 -23.331 1.00 98.00 103 LEU A N 1
ATOM 823 C CA . LEU A 1 103 ? 3.034 -4.589 -22.325 1.00 98.00 103 LEU A CA 1
ATOM 824 C C . LEU A 1 103 ? 4.080 -5.542 -22.921 1.00 98.00 103 LEU A C 1
ATOM 826 O O . LEU A 1 103 ? 5.273 -5.255 -22.863 1.00 98.00 103 LEU A O 1
ATOM 830 N N . ILE A 1 104 ? 3.647 -6.642 -23.546 1.00 97.88 104 ILE A N 1
ATOM 831 C CA . ILE A 1 104 ? 4.558 -7.647 -24.122 1.00 97.88 104 ILE A CA 1
ATOM 832 C C . ILE A 1 104 ? 5.478 -7.022 -25.178 1.00 97.88 104 ILE A C 1
ATOM 834 O O . ILE A 1 104 ? 6.687 -7.258 -25.165 1.00 97.88 104 ILE A O 1
ATOM 838 N N . ASN A 1 105 ? 4.927 -6.216 -26.087 1.00 98.12 105 ASN A N 1
ATOM 839 C CA . ASN A 1 105 ? 5.702 -5.548 -27.132 1.00 98.12 105 ASN A CA 1
ATOM 840 C C . ASN A 1 105 ? 6.723 -4.568 -26.536 1.00 98.12 105 ASN A C 1
ATOM 842 O O . ASN A 1 105 ? 7.886 -4.580 -26.941 1.00 98.12 105 ASN A O 1
ATOM 846 N N . GLY A 1 106 ? 6.321 -3.794 -25.526 1.00 98.19 106 GLY A N 1
ATOM 847 C CA . GLY A 1 106 ? 7.201 -2.890 -24.789 1.00 98.19 106 GLY A CA 1
ATOM 848 C C . GLY A 1 106 ? 8.371 -3.607 -24.122 1.00 98.19 106 GLY A C 1
ATOM 849 O O . GLY A 1 106 ? 9.527 -3.224 -24.315 1.00 98.19 106 GLY A O 1
ATOM 850 N N . LEU A 1 107 ? 8.090 -4.706 -23.413 1.00 98.00 107 LEU A N 1
ATOM 851 C CA . LEU A 1 107 ? 9.113 -5.537 -22.772 1.00 98.00 107 LEU A CA 1
ATOM 852 C C . LEU A 1 107 ? 10.096 -6.123 -23.795 1.00 98.00 107 LEU A C 1
ATOM 854 O O . LEU A 1 107 ? 11.303 -6.106 -23.559 1.00 98.00 107 LEU A O 1
ATOM 858 N N . LYS A 1 108 ? 9.614 -6.566 -24.963 1.00 97.69 108 LYS A N 1
ATOM 859 C CA . LYS A 1 108 ? 10.482 -7.045 -26.054 1.00 97.69 108 LYS A CA 1
ATOM 860 C C . LYS A 1 108 ? 11.406 -5.954 -26.585 1.00 97.69 108 LYS A C 1
ATOM 862 O O . LYS A 1 108 ? 12.581 -6.219 -26.836 1.00 97.69 108 LYS A O 1
ATOM 867 N N . VAL A 1 109 ? 10.915 -4.723 -26.732 1.00 96.69 109 VAL A N 1
ATOM 868 C CA . VAL A 1 109 ? 11.769 -3.591 -27.125 1.00 96.69 109 VAL A CA 1
ATOM 869 C C . VAL A 1 109 ? 12.762 -3.244 -26.016 1.00 96.69 109 VAL A C 1
ATOM 871 O O . VAL A 1 109 ? 13.925 -2.954 -26.314 1.00 96.69 109 VAL A O 1
ATOM 874 N N . ALA A 1 110 ? 12.365 -3.345 -24.744 1.00 95.31 110 ALA A N 1
ATOM 875 C CA . ALA A 1 110 ? 13.263 -3.135 -23.609 1.00 95.31 110 ALA A CA 1
ATOM 876 C C . ALA A 1 110 ? 14.475 -4.092 -23.626 1.00 95.31 110 ALA A C 1
ATOM 878 O O . ALA A 1 110 ? 15.585 -3.710 -23.235 1.00 95.31 110 ALA A O 1
ATOM 879 N N . CYS A 1 111 ? 14.309 -5.294 -24.189 1.00 94.44 111 CYS A N 1
ATOM 880 C CA . CYS A 1 111 ? 15.394 -6.258 -24.364 1.00 94.44 111 CYS A CA 1
ATOM 881 C C . CYS A 1 111 ? 16.499 -5.810 -25.328 1.00 94.44 111 CYS A C 1
ATOM 883 O O . CYS A 1 111 ? 17.641 -6.255 -25.190 1.00 94.44 111 CYS A O 1
ATOM 885 N N . ALA A 1 112 ? 16.213 -4.914 -26.278 1.00 88.25 112 ALA A N 1
ATOM 886 C CA . ALA A 1 112 ? 17.118 -4.594 -27.388 1.00 88.25 112 ALA A CA 1
ATOM 887 C C . ALA A 1 112 ? 18.511 -4.109 -26.943 1.00 88.25 112 ALA A C 1
ATOM 889 O O . ALA A 1 112 ? 19.494 -4.273 -27.670 1.00 88.25 112 ALA A O 1
ATOM 890 N N . ARG A 1 113 ? 18.615 -3.516 -25.747 1.00 86.75 113 ARG A N 1
ATOM 891 C CA . ARG A 1 113 ? 19.868 -2.966 -25.201 1.00 86.75 113 ARG A CA 1
ATOM 892 C C . ARG A 1 113 ? 20.339 -3.632 -23.914 1.00 86.75 113 ARG A C 1
ATOM 894 O O . ARG A 1 113 ? 21.302 -3.150 -23.318 1.00 86.75 113 ARG A O 1
ATOM 901 N N . ASN A 1 114 ? 19.697 -4.708 -23.463 1.00 89.06 114 ASN A N 1
ATOM 902 C CA . ASN A 1 114 ? 19.884 -5.232 -22.104 1.00 89.06 114 ASN A CA 1
ATOM 903 C C . ASN A 1 114 ? 19.711 -4.138 -21.034 1.00 89.06 114 ASN A C 1
ATOM 905 O O . ASN A 1 114 ? 20.502 -4.063 -20.095 1.00 89.06 114 ASN A O 1
ATOM 909 N N . LEU A 1 115 ? 18.755 -3.224 -21.248 1.00 89.56 115 LEU A N 1
ATOM 910 C CA . LEU A 1 115 ? 18.520 -2.028 -20.430 1.00 89.56 115 LEU A CA 1
ATOM 911 C C . LEU A 1 115 ? 19.689 -1.025 -20.343 1.00 89.56 115 LEU A C 1
ATOM 913 O O . LEU A 1 115 ? 19.606 -0.048 -19.613 1.00 89.56 115 LEU A O 1
ATOM 917 N N . ARG A 1 116 ? 20.778 -1.202 -21.103 1.00 84.25 116 ARG A N 1
ATOM 918 C CA . ARG A 1 116 ? 21.958 -0.330 -21.002 1.00 84.25 116 ARG A CA 1
ATOM 919 C C . ARG A 1 116 ? 21.724 1.071 -21.568 1.00 84.25 116 ARG A C 1
ATOM 921 O O . ARG A 1 116 ? 21.165 1.229 -22.662 1.00 84.25 116 ARG A O 1
ATOM 928 N N . GLY A 1 117 ? 22.301 2.059 -20.882 1.00 79.69 117 GLY A N 1
ATOM 929 C CA . GLY A 1 117 ? 22.467 3.431 -21.377 1.00 79.69 117 GLY A CA 1
ATOM 930 C C . GLY A 1 117 ? 23.428 3.519 -22.575 1.00 79.69 117 GLY A C 1
ATOM 931 O O . GLY A 1 117 ? 23.741 2.512 -23.221 1.00 79.69 117 GLY A O 1
ATOM 932 N N . HIS A 1 118 ? 23.921 4.713 -22.907 1.00 75.81 118 HIS A N 1
ATOM 933 C CA . HIS A 1 118 ? 24.880 4.905 -24.005 1.00 75.81 118 HIS A CA 1
ATOM 934 C C . HIS A 1 118 ? 26.306 5.178 -23.509 1.00 75.81 118 HIS A C 1
ATOM 936 O O . HIS A 1 118 ? 26.528 5.689 -22.417 1.00 75.81 118 HIS A O 1
ATOM 942 N N . GLY A 1 119 ? 27.290 4.870 -24.362 1.00 79.38 119 GLY A N 1
ATOM 943 C CA . GLY A 1 119 ? 28.689 5.237 -24.141 1.00 79.38 119 GLY A CA 1
ATOM 944 C C . GLY A 1 119 ? 29.226 4.790 -22.780 1.00 79.38 119 GLY A C 1
ATOM 945 O O . GLY A 1 119 ? 29.083 3.630 -22.398 1.00 79.38 119 GLY A O 1
ATOM 946 N N . TYR A 1 120 ? 29.853 5.724 -22.066 1.00 67.12 120 TYR A N 1
ATOM 947 C CA . TYR A 1 120 ? 30.455 5.474 -20.757 1.00 67.12 120 TYR A CA 1
ATOM 948 C C . TYR A 1 120 ? 29.438 5.387 -19.611 1.00 67.12 120 TYR A C 1
ATOM 950 O O . TYR A 1 120 ? 29.769 4.844 -18.566 1.00 67.12 120 TYR A O 1
ATOM 958 N N . GLU A 1 121 ? 28.199 5.844 -19.814 1.00 79.38 121 GLU A N 1
ATOM 959 C CA . GLU A 1 121 ? 27.125 5.787 -18.811 1.00 79.38 121 GLU A CA 1
ATOM 960 C C . GLU A 1 121 ? 26.241 4.540 -18.965 1.00 79.38 121 GLU A C 1
ATOM 962 O O . GLU A 1 121 ? 25.192 4.416 -18.337 1.00 79.38 121 GLU A O 1
ATOM 967 N N . ALA A 1 122 ? 26.661 3.578 -19.794 1.00 81.00 122 ALA A N 1
ATOM 968 C CA . ALA A 1 122 ? 25.878 2.387 -20.099 1.00 81.00 122 ALA A CA 1
ATOM 969 C C . ALA A 1 122 ? 25.464 1.584 -18.854 1.00 81.00 122 ALA A C 1
ATOM 971 O O . ALA A 1 122 ? 24.355 1.052 -18.830 1.00 81.00 122 ALA A O 1
ATOM 972 N N . PHE A 1 123 ? 26.338 1.501 -17.845 1.00 85.62 123 PHE A N 1
ATOM 973 C CA . PHE A 1 123 ? 26.063 0.788 -16.595 1.00 85.62 123 PHE A CA 1
ATOM 974 C C . PHE A 1 123 ? 25.128 1.577 -15.672 1.00 85.62 123 PHE A C 1
ATOM 976 O O . PHE A 1 123 ? 24.137 1.027 -15.206 1.00 85.62 123 PHE A O 1
ATOM 983 N N . LYS A 1 124 ? 25.368 2.884 -15.502 1.00 88.00 124 LYS A N 1
ATOM 984 C CA . LYS A 1 124 ? 24.474 3.779 -14.754 1.00 88.00 124 LYS A CA 1
ATOM 985 C C . LYS A 1 124 ? 23.049 3.759 -15.318 1.00 88.00 124 LYS A C 1
ATOM 987 O O . LYS A 1 124 ? 22.101 3.566 -14.571 1.00 88.00 124 LYS A O 1
ATOM 992 N N . GLY A 1 125 ? 22.904 3.860 -16.641 1.00 90.06 125 GLY A N 1
ATOM 993 C CA . GLY A 1 125 ? 21.593 3.766 -17.290 1.00 90.06 125 GLY A CA 1
ATOM 994 C C . GLY A 1 125 ? 20.933 2.388 -17.147 1.00 90.06 125 GLY A C 1
ATOM 995 O O . GLY A 1 125 ? 19.712 2.302 -17.150 1.00 90.06 125 GLY A O 1
ATOM 996 N N . GLN A 1 126 ? 21.717 1.312 -16.985 1.00 93.69 126 GLN A N 1
ATOM 997 C CA . GLN A 1 126 ? 21.173 -0.019 -16.689 1.00 93.69 126 GLN A CA 1
ATOM 998 C C . GLN A 1 126 ? 20.580 -0.087 -15.278 1.00 93.69 126 GLN A C 1
ATOM 1000 O O . GLN A 1 126 ? 19.532 -0.702 -15.102 1.00 93.69 126 GLN A O 1
ATOM 1005 N N . ILE A 1 127 ? 21.223 0.557 -14.300 1.00 93.44 127 ILE A N 1
ATOM 1006 C CA . ILE A 1 127 ? 20.707 0.680 -12.931 1.00 93.44 127 ILE A CA 1
ATOM 1007 C C . ILE A 1 127 ? 19.423 1.518 -12.929 1.00 93.44 127 ILE A C 1
ATOM 1009 O O . ILE A 1 127 ? 18.405 1.029 -12.453 1.00 93.44 127 ILE A O 1
ATOM 1013 N N . GLU A 1 128 ? 19.421 2.700 -13.557 1.00 93.69 128 GLU A N 1
ATOM 1014 C CA . GLU A 1 128 ? 18.219 3.554 -13.641 1.00 93.69 128 GLU A CA 1
ATOM 1015 C C . GLU A 1 128 ? 17.036 2.812 -14.288 1.00 93.69 128 GLU A C 1
ATOM 1017 O O . GLU A 1 128 ? 15.899 2.873 -13.820 1.00 93.69 128 GLU A O 1
ATOM 1022 N N . ALA A 1 129 ? 17.297 2.050 -15.352 1.00 95.56 129 ALA A N 1
ATOM 1023 C CA . ALA A 1 129 ? 16.276 1.234 -15.992 1.00 95.56 129 ALA A CA 1
ATOM 1024 C C . ALA A 1 129 ? 15.731 0.128 -15.071 1.00 95.56 129 ALA A C 1
ATOM 1026 O O . ALA A 1 129 ? 14.528 -0.128 -15.088 1.00 95.56 129 ALA A O 1
ATOM 1027 N N . LEU A 1 130 ? 16.581 -0.524 -14.269 1.00 96.81 130 LEU A N 1
ATOM 1028 C CA . LEU A 1 130 ? 16.132 -1.504 -13.275 1.00 96.81 130 LEU A CA 1
ATOM 1029 C C . LEU A 1 130 ? 15.282 -0.847 -12.187 1.00 96.81 130 LEU A C 1
ATOM 1031 O O . LEU A 1 130 ? 14.227 -1.381 -11.863 1.00 96.81 130 LEU A O 1
ATOM 1035 N N . GLU A 1 131 ? 15.682 0.318 -11.678 1.00 95.75 131 GLU A N 1
ATOM 1036 C CA . GLU A 1 131 ? 14.932 1.068 -10.662 1.00 95.75 131 GLU A CA 1
ATOM 1037 C C . GLU A 1 131 ? 13.518 1.430 -11.134 1.00 95.75 131 GLU A C 1
ATOM 1039 O O . GLU A 1 131 ? 12.557 1.306 -10.372 1.00 95.75 131 GLU A O 1
ATOM 1044 N N . ILE A 1 132 ? 13.364 1.801 -12.410 1.00 97.50 132 ILE A N 1
ATOM 1045 C CA . ILE A 1 132 ? 12.053 2.022 -13.038 1.00 97.50 132 ILE A CA 1
ATOM 1046 C C . ILE A 1 132 ? 11.181 0.762 -12.941 1.00 97.50 132 ILE A C 1
ATOM 1048 O O . ILE A 1 132 ? 10.021 0.838 -12.542 1.00 97.50 132 ILE A O 1
ATOM 1052 N N . PHE A 1 133 ? 11.729 -0.414 -13.250 1.00 97.94 133 PHE A N 1
ATOM 1053 C CA . PHE A 1 133 ? 10.980 -1.664 -13.118 1.00 97.94 133 PHE A CA 1
ATOM 1054 C C . PHE A 1 133 ? 10.796 -2.098 -11.651 1.00 97.94 133 PHE A C 1
ATOM 1056 O O . PHE A 1 133 ? 9.778 -2.707 -11.328 1.00 97.94 133 PHE A O 1
ATOM 1063 N N . PHE A 1 134 ? 11.708 -1.758 -10.733 1.00 95.69 134 PHE A N 1
ATOM 1064 C CA . PHE A 1 134 ? 11.543 -2.043 -9.301 1.00 95.69 134 PHE A CA 1
ATOM 1065 C C . PHE A 1 134 ? 10.306 -1.347 -8.738 1.00 95.69 134 PHE A C 1
ATOM 1067 O O . PHE A 1 134 ? 9.509 -1.987 -8.051 1.00 95.69 134 PHE A O 1
ATOM 1074 N N . LYS A 1 135 ? 10.097 -0.076 -9.107 1.00 94.00 135 LYS A N 1
ATOM 1075 C CA . LYS A 1 135 ? 8.889 0.701 -8.774 1.00 94.00 135 LYS A CA 1
ATOM 1076 C C . LYS A 1 135 ? 7.597 0.069 -9.309 1.00 94.00 135 LYS A C 1
ATOM 1078 O O . LYS A 1 135 ? 6.525 0.282 -8.745 1.00 94.00 135 LYS A O 1
ATOM 1083 N N . ALA A 1 136 ? 7.698 -0.716 -10.381 1.00 95.38 136 ALA A N 1
ATOM 1084 C CA . ALA A 1 136 ? 6.579 -1.423 -10.993 1.00 95.38 136 ALA A CA 1
ATOM 1085 C C . ALA A 1 136 ? 6.328 -2.835 -10.442 1.00 95.38 136 ALA A C 1
ATOM 1087 O O . ALA A 1 136 ? 5.359 -3.459 -10.864 1.00 95.38 136 ALA A O 1
ATOM 1088 N N . GLY A 1 137 ? 7.158 -3.338 -9.521 1.00 95.31 137 GLY A N 1
ATOM 1089 C CA . GLY A 1 137 ? 7.032 -4.702 -8.995 1.00 95.31 137 GLY A CA 1
ATOM 1090 C C . GLY A 1 137 ? 7.750 -5.759 -9.837 1.00 95.31 137 GLY A C 1
ATOM 1091 O O . GLY A 1 137 ? 7.210 -6.834 -10.089 1.00 95.31 137 GLY A O 1
ATOM 1092 N N . LEU A 1 138 ? 8.966 -5.464 -10.317 1.00 96.69 138 LEU A N 1
ATOM 1093 C CA . LEU A 1 138 ? 9.727 -6.379 -11.175 1.00 96.69 138 LEU A CA 1
ATOM 1094 C C . LEU A 1 138 ? 9.881 -7.783 -10.580 1.00 96.69 138 LEU A C 1
ATOM 1096 O O . LEU A 1 138 ? 9.729 -8.765 -11.301 1.00 96.69 138 LEU A O 1
ATOM 1100 N N . ARG A 1 139 ? 10.205 -7.906 -9.289 1.00 95.50 139 ARG A N 1
ATOM 1101 C CA . ARG A 1 139 ? 10.412 -9.227 -8.671 1.00 95.50 139 ARG A CA 1
ATOM 1102 C C . ARG A 1 139 ? 9.101 -10.011 -8.557 1.00 95.50 139 ARG A C 1
ATOM 1104 O O . ARG A 1 139 ? 9.107 -11.215 -8.783 1.00 95.50 139 ARG A O 1
ATOM 1111 N N . GLU A 1 140 ? 7.986 -9.337 -8.288 1.00 95.94 140 GLU A N 1
ATOM 1112 C CA . GLU A 1 140 ? 6.654 -9.942 -8.260 1.00 95.94 140 GLU A CA 1
ATOM 1113 C C . GLU A 1 140 ? 6.232 -10.394 -9.665 1.00 95.94 140 GLU A C 1
ATOM 1115 O O . GLU A 1 140 ? 5.752 -11.513 -9.838 1.00 95.94 140 GLU A O 1
ATOM 1120 N N . PHE A 1 141 ? 6.491 -9.570 -10.685 1.00 96.31 141 PHE A N 1
ATOM 1121 C CA . PHE A 1 141 ? 6.249 -9.921 -12.086 1.00 96.31 141 PHE A CA 1
ATOM 1122 C C . PHE A 1 141 ? 7.064 -11.138 -12.527 1.00 96.31 141 PHE A C 1
ATOM 1124 O O . PHE A 1 141 ? 6.532 -12.038 -13.173 1.00 96.31 141 PHE A O 1
ATOM 1131 N N . MET A 1 142 ? 8.346 -11.186 -12.166 1.00 95.38 142 MET A N 1
ATOM 1132 C CA . MET A 1 142 ? 9.224 -12.312 -12.486 1.00 95.38 142 MET A CA 1
ATOM 1133 C C . MET A 1 142 ? 8.750 -13.617 -11.838 1.00 95.38 142 MET A C 1
ATOM 1135 O O . MET A 1 142 ? 8.795 -14.664 -12.480 1.00 95.38 142 MET A O 1
ATOM 1139 N N . ASP A 1 143 ? 8.272 -13.559 -10.596 1.00 93.81 143 ASP A N 1
ATOM 1140 C CA . ASP A 1 143 ? 7.826 -14.747 -9.868 1.00 93.81 143 ASP A CA 1
ATOM 1141 C C . ASP A 1 143 ? 6.456 -15.260 -10.353 1.00 93.81 143 ASP A C 1
ATOM 1143 O O . ASP A 1 143 ? 6.244 -16.470 -10.388 1.00 93.81 143 ASP A O 1
ATOM 1147 N N . LEU A 1 144 ? 5.531 -14.366 -10.727 1.00 93.62 144 LEU A N 1
ATOM 1148 C CA . LEU A 1 144 ? 4.150 -14.731 -11.085 1.00 93.62 144 LEU A CA 1
ATOM 1149 C C . LEU A 1 144 ? 3.899 -14.871 -12.593 1.00 93.62 144 LEU A C 1
ATOM 1151 O O . LEU A 1 144 ? 2.988 -15.592 -12.995 1.00 93.62 144 LEU A O 1
ATOM 1155 N N . HIS A 1 145 ? 4.664 -14.164 -13.428 1.00 94.56 145 HIS A N 1
ATOM 1156 C CA . HIS A 1 145 ? 4.348 -13.955 -14.848 1.00 94.56 145 HIS A CA 1
ATOM 1157 C C . HIS A 1 145 ? 5.585 -14.004 -15.760 1.00 94.56 145 HIS A C 1
ATOM 1159 O O . HIS A 1 145 ? 5.624 -13.352 -16.808 1.00 94.56 145 HIS A O 1
ATOM 1165 N N . SER A 1 146 ? 6.611 -14.775 -15.388 1.00 92.88 146 SER A N 1
ATOM 1166 C CA . SER A 1 146 ? 7.825 -14.944 -16.208 1.00 92.88 146 SER A CA 1
ATOM 1167 C C . SER A 1 146 ? 7.556 -15.509 -17.610 1.00 92.88 146 SER A C 1
ATOM 1169 O O . SER A 1 146 ? 8.331 -15.285 -18.540 1.00 92.88 146 SER A O 1
ATOM 1171 N N . ASP A 1 147 ? 6.441 -16.209 -17.797 1.00 94.06 147 ASP A N 1
ATOM 1172 C CA . ASP A 1 147 ? 6.005 -16.761 -19.076 1.00 94.06 147 ASP A CA 1
ATOM 1173 C C . ASP A 1 147 ? 5.380 -15.716 -20.016 1.00 94.06 147 ASP A C 1
ATOM 1175 O O . ASP A 1 147 ? 5.294 -15.953 -21.224 1.00 94.06 147 ASP A O 1
ATOM 1179 N N . LEU A 1 148 ? 4.984 -14.545 -19.501 1.00 94.38 148 LEU A N 1
ATOM 1180 C CA . LEU A 1 148 ? 4.345 -13.495 -20.297 1.00 94.38 148 LEU A CA 1
ATOM 1181 C C . LEU A 1 148 ? 5.304 -12.892 -21.337 1.00 94.38 148 LEU A C 1
ATOM 1183 O O . LEU A 1 148 ? 4.886 -12.544 -22.445 1.00 94.38 148 LEU A O 1
ATOM 1187 N N . CYS A 1 149 ? 6.588 -12.770 -20.990 1.00 96.44 149 CYS A N 1
ATOM 1188 C CA . CYS A 1 149 ? 7.656 -12.340 -21.894 1.00 96.44 149 CYS A CA 1
ATOM 1189 C C . CYS A 1 149 ? 8.982 -13.032 -21.515 1.00 96.44 149 CYS A C 1
ATOM 1191 O O . CYS A 1 149 ? 9.822 -12.422 -20.843 1.00 96.44 149 CYS A O 1
ATOM 1193 N N . PRO A 1 150 ? 9.194 -14.293 -21.944 1.00 96.62 150 PRO A N 1
ATOM 1194 C CA . PRO A 1 150 ? 10.359 -15.083 -21.545 1.00 96.62 150 PRO A CA 1
ATOM 1195 C C . PRO A 1 150 ? 11.691 -14.415 -21.897 1.00 96.62 150 PRO A C 1
ATOM 1197 O O . PRO A 1 150 ? 12.647 -14.489 -21.129 1.00 96.62 150 PRO A O 1
ATOM 1200 N N . GLU A 1 151 ? 11.761 -13.700 -23.025 1.00 96.88 151 GLU A N 1
ATOM 1201 C CA . GLU A 1 151 ? 12.968 -12.983 -23.442 1.00 96.88 151 GLU A CA 1
ATOM 1202 C C . GLU A 1 151 ? 13.357 -11.873 -22.454 1.00 96.88 151 GLU A C 1
ATOM 1204 O O . GLU A 1 151 ? 14.545 -11.657 -22.193 1.00 96.88 151 GLU A O 1
ATOM 1209 N N . PHE A 1 152 ? 12.364 -11.182 -21.886 1.00 97.81 152 PHE A N 1
ATOM 1210 C CA . PHE A 1 152 ? 12.586 -10.170 -20.858 1.00 97.81 152 PHE A CA 1
ATOM 1211 C C . PHE A 1 152 ? 13.015 -10.817 -19.544 1.00 97.81 152 PHE A C 1
ATOM 1213 O O . PHE A 1 152 ? 14.008 -10.388 -18.956 1.00 97.81 152 PHE A O 1
ATOM 1220 N N . SER A 1 153 ? 12.342 -11.890 -19.128 1.00 96.75 153 SER A N 1
ATOM 1221 C CA . SER A 1 153 ? 12.693 -12.615 -17.907 1.00 96.75 153 SER A CA 1
ATOM 1222 C C . SER A 1 153 ? 14.117 -13.171 -17.947 1.00 96.75 153 SER A C 1
ATOM 1224 O O . SER A 1 153 ? 14.910 -12.895 -17.046 1.00 96.75 153 SER A O 1
ATOM 1226 N N . GLU A 1 154 ? 14.507 -13.832 -19.036 1.00 96.88 154 GLU A N 1
ATOM 1227 C CA . GLU A 1 154 ? 15.880 -14.313 -19.216 1.00 96.88 154 GLU A CA 1
ATOM 1228 C C . GLU A 1 154 ? 16.914 -13.177 -19.212 1.00 96.88 154 GLU A C 1
ATOM 1230 O O . GLU A 1 154 ? 18.040 -13.349 -18.737 1.00 96.88 154 GLU A O 1
ATOM 1235 N N . MET A 1 155 ? 16.582 -12.021 -19.797 1.00 97.69 155 MET A N 1
ATOM 1236 C CA . MET A 1 155 ? 17.467 -10.856 -19.780 1.00 97.69 155 MET A CA 1
ATOM 1237 C C . MET A 1 155 ? 17.681 -10.365 -18.346 1.00 97.69 155 MET A C 1
ATOM 1239 O O . MET A 1 155 ? 18.826 -10.125 -17.959 1.00 97.69 155 MET A O 1
ATOM 1243 N N . ILE A 1 156 ? 16.610 -10.230 -17.562 1.00 97.69 156 ILE A N 1
ATOM 1244 C CA . ILE A 1 156 ? 16.683 -9.794 -16.165 1.00 97.69 156 ILE A CA 1
ATOM 1245 C C . ILE A 1 156 ? 17.509 -10.781 -15.335 1.00 97.69 156 ILE A C 1
ATOM 1247 O O . ILE A 1 156 ? 18.427 -10.354 -14.637 1.00 97.69 156 ILE A O 1
ATOM 1251 N N . GLU A 1 157 ? 17.296 -12.090 -15.477 1.00 96.25 157 GLU A N 1
ATOM 1252 C CA . GLU A 1 157 ? 18.100 -13.116 -14.795 1.00 96.25 157 GLU A CA 1
ATOM 1253 C C . GLU A 1 157 ? 19.597 -13.012 -15.123 1.00 96.25 157 GLU A C 1
ATOM 1255 O O . GLU A 1 157 ? 20.443 -13.063 -14.224 1.00 96.25 157 GLU A O 1
ATOM 1260 N N . LYS A 1 158 ? 19.941 -12.806 -16.402 1.00 97.00 158 LYS A N 1
ATOM 1261 C CA . LYS A 1 158 ? 21.333 -12.601 -16.841 1.00 97.00 158 LYS A CA 1
ATOM 1262 C C . LYS A 1 158 ? 21.934 -11.345 -16.210 1.00 97.00 158 LYS A C 1
ATOM 1264 O O . LYS A 1 158 ? 23.082 -11.381 -15.769 1.00 97.00 158 LYS A O 1
ATOM 1269 N N . ILE A 1 159 ? 21.175 -10.249 -16.148 1.00 95.88 159 ILE A N 1
ATOM 1270 C CA . ILE A 1 159 ? 21.613 -9.008 -15.495 1.00 95.88 159 ILE A CA 1
ATOM 1271 C C . ILE A 1 159 ? 21.853 -9.261 -14.003 1.00 95.88 159 ILE A C 1
ATOM 1273 O O . ILE A 1 159 ? 22.943 -8.973 -13.518 1.00 95.88 159 ILE A O 1
ATOM 1277 N N . ILE A 1 160 ? 20.908 -9.876 -13.293 1.00 94.94 160 ILE A N 1
ATOM 1278 C CA . ILE A 1 160 ? 21.043 -10.186 -11.860 1.00 94.94 160 ILE A CA 1
ATOM 1279 C C . ILE A 1 160 ? 22.269 -11.067 -11.598 1.00 94.94 160 ILE A C 1
ATOM 1281 O O . ILE A 1 160 ? 23.009 -10.818 -10.649 1.00 94.94 160 ILE A O 1
ATOM 1285 N N . SER A 1 161 ? 22.529 -12.070 -12.443 1.00 96.69 161 SER A N 1
ATOM 1286 C CA . SER A 1 161 ? 23.731 -12.907 -12.322 1.00 96.69 161 SER A CA 1
ATOM 1287 C C . SER A 1 161 ? 25.014 -12.076 -12.394 1.00 96.69 161 SER A C 1
ATOM 1289 O O . SER A 1 161 ? 25.913 -12.275 -11.583 1.00 96.69 161 SER A O 1
ATOM 1291 N N . ILE A 1 162 ? 25.086 -11.107 -13.313 1.00 95.75 162 ILE A N 1
ATOM 1292 C CA . ILE A 1 162 ? 26.241 -10.206 -13.440 1.00 95.75 162 ILE A CA 1
ATOM 1293 C C . ILE A 1 162 ? 26.411 -9.356 -12.175 1.00 95.75 162 ILE A C 1
ATOM 1295 O O . ILE A 1 162 ? 27.533 -9.187 -11.699 1.00 95.75 162 ILE A O 1
ATOM 1299 N N . PHE A 1 163 ? 25.322 -8.821 -11.621 1.00 95.81 163 PHE A N 1
ATOM 1300 C CA . PHE A 1 163 ? 25.370 -8.012 -10.399 1.00 95.81 163 PHE A CA 1
ATOM 1301 C C . PHE A 1 163 ? 25.812 -8.837 -9.180 1.00 95.81 163 PHE A C 1
ATOM 1303 O O . PHE A 1 163 ? 26.644 -8.372 -8.395 1.00 95.81 163 PHE A O 1
ATOM 1310 N N . LYS A 1 164 ? 25.346 -10.085 -9.052 1.00 95.88 164 LYS A N 1
ATOM 1311 C CA . LYS A 1 164 ? 25.794 -11.021 -8.005 1.00 95.88 164 LYS A CA 1
ATOM 1312 C C . LYS A 1 164 ? 27.283 -11.336 -8.117 1.00 95.88 164 LYS A C 1
ATOM 1314 O O . LYS A 1 164 ? 27.998 -11.269 -7.119 1.00 95.88 164 LYS A O 1
ATOM 1319 N N . ASP A 1 165 ? 27.764 -11.621 -9.326 1.00 97.12 165 ASP A N 1
ATOM 1320 C CA . ASP A 1 165 ? 29.182 -11.897 -9.570 1.00 97.12 165 ASP A CA 1
ATOM 1321 C C . ASP A 1 165 ? 30.057 -10.680 -9.251 1.00 97.12 165 ASP A C 1
ATOM 1323 O O . ASP A 1 165 ? 31.147 -10.822 -8.692 1.00 97.12 165 ASP A O 1
ATOM 1327 N N . LYS A 1 166 ? 29.588 -9.471 -9.574 1.00 95.81 166 LYS A N 1
ATOM 1328 C CA . LYS A 1 166 ? 30.290 -8.229 -9.235 1.00 95.81 166 LYS A CA 1
ATOM 1329 C C . LYS A 1 166 ? 30.442 -8.047 -7.731 1.00 95.81 166 LYS A C 1
ATOM 1331 O O . LYS A 1 166 ? 31.555 -7.796 -7.274 1.00 95.81 166 LYS A O 1
ATOM 1336 N N . GLU A 1 167 ? 29.367 -8.228 -6.965 1.00 96.38 167 GLU A N 1
ATOM 1337 C CA . GLU A 1 167 ? 29.429 -8.134 -5.504 1.00 96.38 167 GLU A CA 1
ATOM 1338 C C . GLU A 1 167 ? 30.348 -9.201 -4.900 1.00 96.38 167 GLU A C 1
ATOM 1340 O O . GLU A 1 167 ? 31.224 -8.872 -4.099 1.00 96.38 167 GLU A O 1
ATOM 1345 N N . ALA A 1 168 ? 30.222 -10.457 -5.338 1.00 96.62 168 ALA A N 1
ATOM 1346 C CA . ALA A 1 168 ? 31.037 -11.565 -4.840 1.00 96.62 168 ALA A CA 1
ATOM 1347 C C . ALA A 1 168 ? 32.545 -11.367 -5.087 1.00 96.62 168 ALA A C 1
ATOM 1349 O O . ALA A 1 168 ? 33.370 -11.787 -4.275 1.00 96.62 168 ALA A O 1
ATOM 1350 N N . ASN A 1 169 ? 32.909 -10.715 -6.195 1.00 96.62 169 ASN A N 1
ATOM 1351 C CA . ASN A 1 169 ? 34.299 -10.445 -6.562 1.00 96.62 169 ASN A CA 1
ATOM 1352 C C . ASN A 1 169 ? 34.823 -9.086 -6.060 1.00 96.62 169 ASN A C 1
ATOM 1354 O O . ASN A 1 169 ? 36.000 -8.782 -6.263 1.00 96.62 169 ASN A O 1
ATOM 1358 N N . GLY A 1 170 ? 33.981 -8.257 -5.434 1.00 95.31 170 GLY A N 1
ATOM 1359 C CA . GLY A 1 170 ? 34.335 -6.883 -5.063 1.00 95.31 170 GLY A CA 1
ATOM 1360 C C . GLY A 1 170 ? 34.578 -5.957 -6.266 1.00 95.31 170 GLY A C 1
ATOM 1361 O O . GLY A 1 170 ? 35.354 -5.004 -6.166 1.00 95.31 170 GLY A O 1
ATOM 1362 N N . ASP A 1 171 ? 33.961 -6.248 -7.417 1.00 94.19 171 ASP A N 1
ATOM 1363 C CA . ASP A 1 171 ? 34.114 -5.508 -8.676 1.00 94.19 171 ASP A CA 1
ATOM 1364 C C . ASP A 1 171 ? 33.031 -4.430 -8.845 1.00 94.19 171 ASP A C 1
ATOM 1366 O O . ASP A 1 171 ? 32.059 -4.572 -9.598 1.00 94.19 171 ASP A O 1
ATOM 1370 N N . PHE A 1 172 ? 33.230 -3.320 -8.139 1.00 94.19 172 PHE A N 1
ATOM 1371 C CA . PHE A 1 172 ? 32.284 -2.202 -8.088 1.00 94.19 172 PHE A CA 1
ATOM 1372 C C . PHE A 1 172 ? 32.658 -1.014 -8.979 1.00 94.19 172 PHE A C 1
ATOM 1374 O O . PHE A 1 172 ? 31.967 0.000 -8.963 1.00 94.19 172 PHE A O 1
ATOM 1381 N N . LYS A 1 173 ? 33.768 -1.083 -9.722 1.00 91.06 173 LYS A N 1
ATOM 1382 C CA . LYS A 1 173 ? 34.323 0.094 -10.402 1.00 91.06 173 LYS A CA 1
ATOM 1383 C C . LYS A 1 173 ? 33.811 0.255 -11.826 1.00 91.06 173 LYS A C 1
ATOM 1385 O O . LYS A 1 173 ? 33.818 -0.694 -12.611 1.00 91.06 173 LYS A O 1
ATOM 1390 N N . GLY A 1 174 ? 33.434 1.482 -12.167 1.00 86.44 174 GLY A N 1
ATOM 1391 C CA . GLY A 1 174 ? 33.122 1.877 -13.533 1.00 86.44 174 GLY A CA 1
ATOM 1392 C C . GLY A 1 174 ? 34.348 2.243 -14.380 1.00 86.44 174 GLY A C 1
ATOM 1393 O O . GLY A 1 174 ? 35.486 2.221 -13.893 1.00 86.44 174 GLY A O 1
ATOM 1394 N N . PRO A 1 175 ? 34.133 2.594 -15.664 1.00 83.69 175 PRO A N 1
ATOM 1395 C CA . PRO A 1 175 ? 35.195 2.963 -16.603 1.00 83.69 175 PRO A CA 1
ATOM 1396 C C . PRO A 1 175 ? 36.081 4.137 -16.156 1.00 83.69 175 PRO A C 1
ATOM 1398 O O . PRO A 1 175 ? 37.229 4.228 -16.594 1.00 83.69 175 PRO A O 1
ATOM 1401 N N . TRP A 1 176 ? 35.579 5.017 -15.288 1.00 85.69 176 TRP A N 1
ATOM 1402 C CA . TRP A 1 176 ? 36.268 6.200 -14.763 1.00 85.69 176 TRP A CA 1
ATOM 1403 C C . TRP A 1 176 ? 36.661 6.055 -13.287 1.00 85.69 176 TRP A C 1
ATOM 1405 O O . TRP A 1 176 ? 36.989 7.047 -12.634 1.00 85.69 176 TRP A O 1
ATOM 1415 N N . ASN A 1 177 ? 36.688 4.820 -12.768 1.00 85.62 177 ASN A N 1
ATOM 1416 C CA . ASN A 1 177 ? 36.994 4.503 -11.371 1.00 85.62 177 ASN A CA 1
ATOM 1417 C C . ASN A 1 177 ? 35.979 5.107 -10.369 1.00 85.62 177 ASN A C 1
ATOM 1419 O O . ASN A 1 177 ? 36.282 5.240 -9.182 1.00 85.62 177 ASN A O 1
ATOM 1423 N N . GLU A 1 178 ? 34.776 5.436 -10.838 1.00 89.88 178 GLU A N 1
ATOM 1424 C CA . GLU A 1 178 ? 33.581 5.650 -10.025 1.00 89.88 178 GLU A CA 1
ATOM 1425 C C . GLU A 1 178 ? 33.156 4.343 -9.339 1.00 89.88 178 GLU A C 1
ATOM 1427 O O . GLU A 1 178 ? 33.424 3.253 -9.851 1.00 89.88 178 GLU A O 1
ATOM 1432 N N . SER A 1 179 ? 32.534 4.448 -8.164 1.00 92.75 179 SER A N 1
ATOM 1433 C CA . SER A 1 179 ? 32.048 3.292 -7.406 1.00 92.75 179 SER A CA 1
ATOM 1434 C C . SER A 1 179 ? 30.550 3.120 -7.609 1.00 92.75 179 SER A C 1
ATOM 1436 O O . SER A 1 179 ? 29.808 4.084 -7.455 1.00 92.75 179 SER A O 1
ATOM 1438 N N . TYR A 1 180 ? 30.137 1.888 -7.885 1.00 93.38 180 TYR A N 1
ATOM 1439 C CA . TYR A 1 180 ? 28.747 1.433 -7.936 1.00 93.38 180 TYR A CA 1
ATOM 1440 C C . TYR A 1 180 ? 28.443 0.428 -6.815 1.00 93.38 180 TYR A C 1
ATOM 1442 O O . TYR A 1 180 ? 27.574 -0.428 -6.952 1.00 93.38 180 TYR A O 1
ATOM 1450 N N . GLU A 1 181 ? 29.218 0.451 -5.726 1.00 95.44 181 GLU A N 1
ATOM 1451 C CA . GLU A 1 181 ? 29.088 -0.531 -4.645 1.00 95.44 181 GLU A CA 1
ATOM 1452 C C . GLU A 1 181 ? 27.699 -0.504 -3.999 1.00 95.44 181 GLU A C 1
ATOM 1454 O O . GLU A 1 181 ? 27.096 -1.559 -3.816 1.00 95.44 181 GLU A O 1
ATOM 1459 N N . GLU A 1 182 ? 27.187 0.689 -3.692 1.00 95.56 182 GLU A N 1
ATOM 1460 C CA . GLU A 1 182 ? 25.862 0.868 -3.090 1.00 95.56 182 GLU A CA 1
ATOM 1461 C C . GLU A 1 182 ? 24.755 0.418 -4.050 1.00 95.56 182 GLU A C 1
ATOM 1463 O O . GLU A 1 182 ? 23.909 -0.385 -3.662 1.00 95.56 182 GLU A O 1
ATOM 1468 N N . ASP A 1 183 ? 24.825 0.831 -5.319 1.00 94.81 183 ASP A N 1
ATOM 1469 C CA . ASP A 1 183 ? 23.835 0.473 -6.341 1.00 94.81 183 ASP A CA 1
ATOM 1470 C C . ASP A 1 183 ? 23.785 -1.041 -6.589 1.00 94.81 183 ASP A C 1
ATOM 1472 O O . ASP A 1 183 ? 22.713 -1.647 -6.639 1.00 94.81 183 ASP A O 1
ATOM 1476 N N . ILE A 1 184 ? 24.951 -1.688 -6.715 1.00 95.62 184 ILE A N 1
ATOM 1477 C CA . ILE A 1 184 ? 25.035 -3.133 -6.956 1.00 95.62 184 ILE A CA 1
ATOM 1478 C C . ILE A 1 184 ? 24.464 -3.911 -5.768 1.00 95.62 184 ILE A C 1
ATOM 1480 O O . ILE A 1 184 ? 23.697 -4.856 -5.968 1.00 95.62 184 ILE A O 1
ATOM 1484 N N . LYS A 1 185 ? 24.807 -3.502 -4.541 1.00 96.44 185 LYS A N 1
ATOM 1485 C CA . LYS A 1 185 ? 24.281 -4.117 -3.316 1.00 96.44 185 LYS A CA 1
ATOM 1486 C C . LYS A 1 185 ? 22.775 -3.922 -3.189 1.00 96.44 185 LYS A C 1
ATOM 1488 O O . LYS A 1 185 ? 22.084 -4.880 -2.860 1.00 96.44 185 LYS A O 1
ATOM 1493 N N . ALA A 1 186 ? 22.258 -2.735 -3.505 1.00 95.50 186 ALA A N 1
ATOM 1494 C CA . ALA A 1 186 ? 20.824 -2.458 -3.484 1.00 95.50 186 ALA A CA 1
ATOM 1495 C C . ALA A 1 186 ? 20.057 -3.335 -4.488 1.00 95.50 186 ALA A C 1
ATOM 1497 O O . ALA A 1 186 ? 19.053 -3.951 -4.127 1.00 95.50 186 ALA A O 1
ATOM 1498 N N . VAL A 1 187 ? 20.563 -3.474 -5.722 1.00 95.62 187 VAL A N 1
ATOM 1499 C CA . VAL A 1 187 ? 19.984 -4.371 -6.739 1.00 95.62 187 VAL A CA 1
ATOM 1500 C C . VAL A 1 187 ? 19.993 -5.826 -6.260 1.00 95.62 187 VAL A C 1
ATOM 1502 O O . VAL A 1 187 ? 18.967 -6.505 -6.323 1.00 95.62 187 VAL A O 1
ATOM 1505 N N . ASN A 1 188 ? 21.126 -6.323 -5.759 1.00 96.25 188 ASN A N 1
ATOM 1506 C CA . ASN A 1 188 ? 21.219 -7.703 -5.275 1.00 96.25 188 ASN A CA 1
ATOM 1507 C C . ASN A 1 188 ? 20.306 -7.952 -4.070 1.00 96.25 188 ASN A C 1
ATOM 1509 O O . ASN A 1 188 ? 19.632 -8.986 -4.029 1.00 96.25 188 ASN A O 1
ATOM 1513 N N . GLN A 1 189 ? 20.236 -7.001 -3.135 1.00 95.06 189 GLN A N 1
ATOM 1514 C CA . GLN A 1 189 ? 19.342 -7.064 -1.984 1.00 95.06 189 GLN A CA 1
ATOM 1515 C C . GLN A 1 189 ? 17.878 -7.147 -2.431 1.00 95.06 189 GLN A C 1
ATOM 1517 O O . GLN A 1 189 ? 17.189 -8.083 -2.023 1.00 95.06 189 GLN A O 1
ATOM 1522 N N . TYR A 1 190 ? 17.438 -6.262 -3.334 1.00 95.06 190 TYR A N 1
ATOM 1523 C CA . TYR A 1 190 ? 16.065 -6.224 -3.856 1.00 95.06 190 TYR A CA 1
ATOM 1524 C C . TYR A 1 190 ? 15.587 -7.589 -4.379 1.00 95.06 190 TYR A C 1
ATOM 1526 O O . TYR A 1 190 ? 14.466 -8.014 -4.088 1.00 95.06 190 TYR A O 1
ATOM 1534 N N . PHE A 1 191 ? 16.447 -8.312 -5.105 1.00 95.62 191 PHE A N 1
ATOM 1535 C CA . PHE A 1 191 ? 16.124 -9.641 -5.637 1.00 95.62 191 PHE A CA 1
ATOM 1536 C C . PHE A 1 191 ? 16.325 -10.789 -4.646 1.00 95.62 191 PHE A C 1
ATOM 1538 O O . PHE A 1 191 ? 15.818 -11.888 -4.887 1.00 95.62 191 PHE A O 1
ATOM 1545 N N . SER A 1 192 ? 17.059 -10.574 -3.556 1.00 95.56 192 SER A N 1
ATOM 1546 C CA . SER A 1 192 ? 17.346 -11.600 -2.547 1.00 95.56 192 SER A CA 1
ATOM 1547 C C . SER A 1 192 ? 16.215 -11.822 -1.545 1.00 95.56 192 SER A C 1
ATOM 1549 O O . SER A 1 192 ? 16.273 -12.787 -0.783 1.00 95.56 192 SER A O 1
ATOM 1551 N N . GLN A 1 193 ? 15.197 -10.961 -1.551 1.00 95.69 193 GLN A N 1
ATOM 1552 C CA . GLN A 1 193 ? 14.086 -10.972 -0.604 1.00 95.69 193 GLN A CA 1
ATOM 1553 C C . GLN A 1 193 ? 12.744 -10.752 -1.316 1.00 95.69 193 GLN A C 1
ATOM 1555 O O . GLN A 1 193 ? 12.697 -10.285 -2.459 1.00 95.69 193 GLN A O 1
ATOM 1560 N N . ARG A 1 194 ? 11.650 -11.116 -0.647 1.00 96.62 194 ARG A N 1
ATOM 1561 C CA . ARG A 1 194 ? 10.263 -10.889 -1.066 1.00 96.62 194 ARG A CA 1
ATOM 1562 C C . ARG A 1 194 ? 9.458 -10.343 0.094 1.00 96.62 194 ARG A C 1
ATOM 1564 O O . ARG A 1 194 ? 9.668 -10.740 1.233 1.00 96.62 194 ARG A O 1
ATOM 1571 N N . GLN A 1 195 ? 8.527 -9.451 -0.205 1.00 97.38 195 GLN A N 1
ATOM 1572 C CA . GLN A 1 195 ? 7.551 -9.015 0.780 1.00 97.38 195 GLN A CA 1
ATOM 1573 C C . GLN A 1 195 ? 6.392 -10.009 0.810 1.00 97.38 195 GLN A C 1
ATOM 1575 O O . GLN A 1 195 ? 5.840 -10.341 -0.237 1.00 97.38 195 GLN A O 1
ATOM 1580 N N . VAL A 1 196 ? 6.044 -10.504 1.996 1.00 98.12 196 VAL A N 1
ATOM 1581 C CA . VAL A 1 196 ? 4.942 -11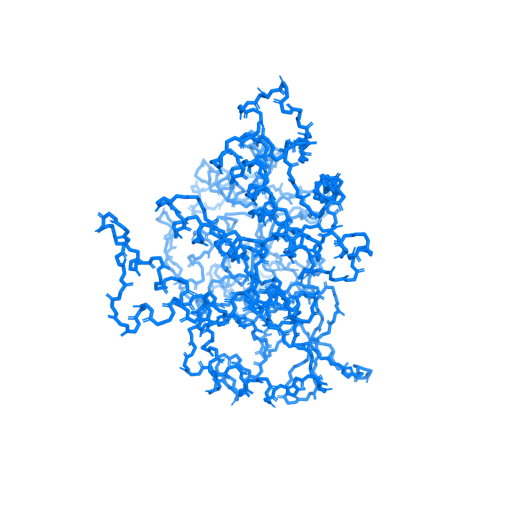.450 2.212 1.00 98.12 196 VAL A CA 1
ATOM 1582 C C . VAL A 1 196 ? 4.045 -10.897 3.305 1.00 98.12 196 VAL A C 1
ATOM 1584 O O . VAL A 1 196 ? 4.520 -10.580 4.397 1.00 98.12 196 VAL A O 1
ATOM 1587 N N . PHE A 1 197 ? 2.757 -10.769 3.009 1.00 98.38 197 PHE A N 1
ATOM 1588 C CA . PHE A 1 197 ? 1.758 -10.346 3.979 1.00 98.38 197 PHE A CA 1
ATOM 1589 C C . PHE A 1 197 ? 1.008 -11.561 4.512 1.00 98.38 197 PHE A C 1
ATOM 1591 O O . PHE A 1 197 ? 0.369 -12.305 3.764 1.00 98.38 197 PHE A O 1
ATOM 1598 N N . VAL A 1 198 ? 1.107 -11.758 5.821 1.00 98.06 198 VAL A N 1
ATOM 1599 C CA . VAL A 1 198 ? 0.550 -12.904 6.534 1.00 98.06 198 VAL A CA 1
ATOM 1600 C C . VAL A 1 198 ? -0.595 -12.455 7.429 1.00 98.06 198 VAL A C 1
ATOM 1602 O O . VAL A 1 198 ? -0.530 -11.410 8.062 1.00 98.06 198 VAL A O 1
ATOM 1605 N N . TYR A 1 199 ? -1.665 -13.244 7.473 1.00 97.06 199 TYR A N 1
ATOM 1606 C CA . TYR A 1 199 ? -2.926 -12.877 8.138 1.00 97.06 199 TYR A CA 1
ATOM 1607 C C . TYR A 1 199 ? -3.474 -14.002 9.033 1.00 97.06 199 TYR A C 1
ATOM 1609 O O . TYR A 1 199 ? -4.628 -13.973 9.460 1.00 97.06 199 TYR A O 1
ATOM 1617 N N . GLY A 1 200 ? -2.668 -15.039 9.266 1.00 95.75 200 GLY A N 1
ATOM 1618 C CA . GLY A 1 200 ? -3.091 -16.278 9.905 1.00 95.75 200 GLY A CA 1
ATOM 1619 C C . GLY A 1 200 ? -1.971 -16.968 10.657 1.00 95.75 200 GLY A C 1
ATOM 1620 O O . GLY A 1 200 ? -1.221 -16.325 11.377 1.00 95.75 200 GLY A O 1
ATOM 1621 N N . THR A 1 201 ? -1.831 -18.281 10.465 1.00 95.56 201 THR A N 1
ATOM 1622 C CA . THR A 1 201 ? -0.928 -19.125 11.272 1.00 95.56 201 THR A CA 1
ATOM 1623 C C . THR A 1 201 ? 0.565 -18.775 11.185 1.00 95.56 201 THR A C 1
ATOM 1625 O O . THR A 1 201 ? 1.345 -19.268 11.999 1.00 95.56 201 THR A O 1
ATOM 1628 N N . LEU A 1 202 ? 0.965 -17.949 10.215 1.00 97.00 202 LEU A N 1
ATOM 1629 C CA . LEU A 1 202 ? 2.323 -17.422 10.057 1.00 97.00 202 LEU A CA 1
ATOM 1630 C C . LEU A 1 202 ? 2.597 -16.144 10.877 1.00 97.00 202 LEU A C 1
ATOM 1632 O O . LEU A 1 202 ? 3.764 -15.788 11.037 1.00 97.00 202 LEU A O 1
ATOM 1636 N N . MET A 1 203 ? 1.566 -15.452 11.378 1.00 96.75 203 MET A N 1
ATOM 1637 C CA . MET A 1 203 ? 1.733 -14.223 12.173 1.00 96.75 203 MET A CA 1
ATOM 1638 C C . MET A 1 203 ? 2.522 -14.473 13.466 1.00 96.75 203 MET A C 1
ATOM 1640 O O . MET A 1 203 ? 2.633 -15.610 13.935 1.00 96.75 203 MET A O 1
ATOM 1644 N N . ASP A 1 204 ? 3.071 -13.414 14.055 1.00 94.62 204 ASP A N 1
ATOM 1645 C CA . ASP A 1 204 ? 3.775 -13.486 15.334 1.00 94.62 204 ASP A CA 1
ATOM 1646 C C . ASP A 1 204 ? 2.904 -14.122 16.435 1.00 94.62 204 ASP A C 1
ATOM 1648 O O . ASP A 1 204 ? 1.719 -13.823 16.598 1.00 94.62 204 ASP A O 1
ATOM 1652 N N . GLY A 1 205 ? 3.506 -15.037 17.196 1.00 92.62 205 GLY A N 1
ATOM 1653 C CA . GLY A 1 205 ? 2.828 -15.819 18.234 1.00 92.62 205 GLY A CA 1
ATOM 1654 C C . GLY A 1 205 ? 1.977 -16.999 17.739 1.00 92.62 205 GLY A C 1
ATOM 1655 O O . GLY A 1 205 ? 1.477 -17.758 18.573 1.00 92.62 205 GLY A O 1
ATOM 1656 N N . GLU A 1 206 ? 1.836 -17.206 16.427 1.00 95.19 206 GLU A N 1
ATOM 1657 C CA . GLU A 1 206 ? 1.056 -18.308 15.852 1.00 95.19 206 GLU A CA 1
ATOM 1658 C C . GLU A 1 206 ? 1.904 -19.559 15.546 1.00 95.19 206 GLU A C 1
ATOM 1660 O O . GLU A 1 206 ? 3.138 -19.546 15.529 1.00 95.19 206 GLU A O 1
ATOM 1665 N N . ALA A 1 207 ? 1.228 -20.689 15.315 1.00 94.62 207 ALA A N 1
ATOM 1666 C CA . ALA A 1 207 ? 1.852 -22.016 15.284 1.00 94.62 207 ALA A CA 1
ATOM 1667 C C . ALA A 1 207 ? 2.915 -22.214 14.186 1.00 94.62 207 ALA A C 1
ATOM 1669 O O . ALA A 1 207 ? 3.846 -22.998 14.384 1.00 94.62 207 ALA A O 1
ATOM 1670 N N . ASN A 1 208 ? 2.791 -21.521 13.050 1.00 96.38 208 ASN A N 1
ATOM 1671 C CA . ASN A 1 208 ? 3.707 -21.642 11.914 1.00 96.38 208 ASN A CA 1
ATOM 1672 C C . ASN A 1 208 ? 4.698 -20.471 11.815 1.00 96.38 208 ASN A C 1
ATOM 1674 O O . ASN A 1 208 ? 5.470 -20.419 10.859 1.00 96.38 208 ASN A O 1
ATOM 1678 N N . HIS A 1 209 ? 4.759 -19.572 12.805 1.00 97.12 209 HIS A N 1
ATOM 1679 C CA . HIS A 1 209 ? 5.657 -18.411 12.769 1.00 97.12 209 HIS A CA 1
ATOM 1680 C C . HIS A 1 209 ? 7.143 -18.776 12.569 1.00 97.12 209 HIS A C 1
ATOM 1682 O O . HIS A 1 209 ? 7.911 -18.002 12.008 1.00 97.12 209 HIS A O 1
ATOM 1688 N N . GLY A 1 210 ? 7.555 -19.992 12.949 1.00 97.06 210 GLY A N 1
ATOM 1689 C CA . GLY A 1 210 ? 8.922 -20.484 12.738 1.00 97.06 210 GLY A CA 1
ATOM 1690 C C . GLY A 1 210 ? 9.398 -20.465 11.276 1.00 97.06 210 GLY A C 1
ATOM 1691 O O . GLY A 1 210 ? 10.598 -20.381 11.042 1.00 97.06 210 GLY A O 1
ATOM 1692 N N . TYR A 1 211 ? 8.496 -20.468 10.287 1.00 97.25 211 TYR A N 1
ATOM 1693 C CA . TYR A 1 211 ? 8.868 -20.306 8.872 1.00 97.25 211 TYR A CA 1
ATOM 1694 C C . TYR A 1 211 ? 9.376 -18.892 8.538 1.00 97.25 211 TYR A C 1
ATOM 1696 O O . TYR A 1 211 ? 10.038 -18.704 7.520 1.00 97.25 211 TYR A O 1
ATOM 1704 N N . LEU A 1 212 ? 9.098 -17.908 9.398 1.00 97.56 212 LEU A N 1
ATOM 1705 C CA . LEU A 1 212 ? 9.514 -16.515 9.251 1.00 97.56 212 LEU A CA 1
ATOM 1706 C C . LEU A 1 212 ? 10.681 -16.137 10.176 1.00 97.56 212 LEU A C 1
ATOM 1708 O O . LEU A 1 212 ? 11.034 -14.964 10.240 1.00 97.56 212 LEU A O 1
ATOM 1712 N N . GLU A 1 213 ? 11.337 -17.095 10.844 1.00 95.88 213 GLU A N 1
ATOM 1713 C CA . GLU A 1 213 ? 12.396 -16.809 11.833 1.00 95.88 213 GLU A CA 1
ATOM 1714 C C . GLU A 1 213 ? 13.592 -16.013 11.268 1.00 95.88 213 GLU A C 1
ATOM 1716 O O . GLU A 1 213 ? 14.252 -15.272 11.995 1.00 95.88 213 GLU A O 1
ATOM 1721 N N . ASN A 1 214 ? 13.862 -16.150 9.964 1.00 96.50 214 ASN A N 1
ATOM 1722 C CA . ASN A 1 214 ? 14.928 -15.437 9.249 1.00 96.50 214 ASN A CA 1
ATOM 1723 C C . ASN A 1 214 ? 14.429 -14.170 8.529 1.00 96.50 214 ASN A C 1
ATOM 1725 O O . ASN A 1 214 ? 15.182 -13.565 7.762 1.00 96.50 214 ASN A O 1
ATOM 1729 N N . SER A 1 215 ? 13.165 -13.799 8.728 1.00 97.75 215 SER A N 1
ATOM 1730 C CA . SER A 1 215 ? 12.505 -12.687 8.042 1.00 97.75 215 SER A CA 1
ATOM 1731 C C . SER A 1 215 ? 12.469 -11.442 8.921 1.00 97.75 215 SER A C 1
ATOM 1733 O O . SER A 1 215 ? 12.378 -11.519 10.146 1.00 97.75 215 SER A O 1
ATOM 1735 N N . GLN A 1 216 ? 12.506 -10.271 8.294 1.00 97.56 216 GLN A N 1
ATOM 1736 C CA . GLN A 1 216 ? 12.339 -9.003 8.998 1.00 97.56 216 GLN A CA 1
ATOM 1737 C C . GLN A 1 216 ? 10.855 -8.626 9.027 1.00 97.56 216 GLN A C 1
ATOM 1739 O O . GLN A 1 216 ? 10.247 -8.458 7.974 1.00 97.56 216 GLN A O 1
ATOM 1744 N N . CYS A 1 217 ? 10.276 -8.447 10.216 1.00 97.06 217 CYS A N 1
ATOM 1745 C CA . CYS A 1 217 ? 8.941 -7.859 10.344 1.00 97.06 217 CYS A CA 1
ATOM 1746 C C . CYS A 1 217 ? 9.004 -6.366 9.987 1.00 97.06 217 CYS A C 1
ATOM 1748 O O . CYS A 1 217 ? 9.785 -5.614 10.578 1.00 97.06 217 CYS A O 1
ATOM 1750 N N . LEU A 1 218 ? 8.198 -5.948 9.014 1.00 96.44 218 LEU A N 1
ATOM 1751 C CA . LEU A 1 218 ? 8.059 -4.556 8.585 1.00 96.44 218 LEU A CA 1
ATOM 1752 C C . LEU A 1 218 ? 6.928 -3.830 9.325 1.00 96.44 218 LEU A C 1
ATOM 1754 O O . LEU A 1 218 ? 6.924 -2.604 9.347 1.00 96.44 218 LEU A O 1
ATOM 1758 N N . GLY A 1 219 ? 6.010 -4.568 9.955 1.00 94.88 219 GLY A N 1
ATOM 1759 C CA . GLY A 1 219 ? 4.954 -4.022 10.807 1.00 94.88 219 GLY A CA 1
ATOM 1760 C C . GLY A 1 219 ? 3.596 -4.691 10.599 1.00 94.88 219 GLY A C 1
ATOM 1761 O O . GLY A 1 219 ? 3.406 -5.498 9.685 1.00 94.88 219 GLY A O 1
ATOM 1762 N N . LYS A 1 220 ? 2.635 -4.331 11.457 1.00 95.25 220 LYS A N 1
ATOM 1763 C CA . LYS A 1 220 ? 1.222 -4.681 11.269 1.00 95.25 220 LYS A CA 1
ATOM 1764 C C . LYS A 1 220 ? 0.643 -3.830 10.147 1.00 95.25 220 LYS A C 1
ATOM 1766 O O . LYS A 1 220 ? 0.953 -2.647 10.032 1.00 95.25 220 LYS A O 1
ATOM 1771 N N . GLY A 1 221 ? -0.223 -4.420 9.346 1.00 95.94 221 GLY A N 1
ATOM 1772 C CA . GLY A 1 221 ? -0.804 -3.735 8.209 1.00 95.94 221 GLY A CA 1
ATOM 1773 C C . GLY A 1 221 ? -2.101 -4.355 7.757 1.00 95.94 221 GLY A C 1
ATOM 1774 O O . GLY A 1 221 ? -2.712 -5.177 8.448 1.00 95.94 221 GLY A O 1
ATOM 1775 N N . THR A 1 222 ? -2.519 -3.939 6.570 1.00 97.19 222 THR A N 1
ATOM 1776 C CA . THR A 1 222 ? -3.799 -4.343 6.013 1.00 97.19 222 THR A CA 1
ATOM 1777 C C . THR A 1 222 ? -3.759 -4.567 4.510 1.00 97.19 222 THR A C 1
ATOM 1779 O O . THR A 1 222 ? -2.964 -3.946 3.804 1.00 97.19 222 THR A O 1
ATOM 1782 N N . VAL A 1 223 ? -4.651 -5.431 4.030 1.00 96.38 223 VAL A N 1
ATOM 1783 C CA . VAL A 1 223 ? -4.960 -5.622 2.606 1.00 96.38 223 VAL A CA 1
ATOM 1784 C C . VAL A 1 223 ? -6.473 -5.506 2.405 1.00 96.38 223 VAL A C 1
ATOM 1786 O O . VAL A 1 223 ? -7.254 -6.076 3.168 1.00 96.38 223 VAL A O 1
ATOM 1789 N N . ASP A 1 224 ? -6.893 -4.713 1.421 1.00 93.19 224 ASP A N 1
ATOM 1790 C CA . ASP A 1 224 ? -8.301 -4.483 1.071 1.00 93.19 224 ASP A CA 1
ATOM 1791 C C . ASP A 1 224 ? -8.792 -5.510 0.030 1.00 93.19 224 ASP A C 1
ATOM 1793 O O . ASP A 1 224 ? -7.996 -6.114 -0.683 1.00 93.19 224 ASP A O 1
ATOM 1797 N N . GLY A 1 225 ? -10.112 -5.672 -0.107 1.00 92.56 225 GLY A N 1
ATOM 1798 C CA . GLY A 1 225 ? -10.715 -6.453 -1.200 1.00 92.56 225 GLY A CA 1
ATOM 1799 C C . GLY A 1 225 ? -10.854 -7.949 -0.916 1.00 92.56 225 GLY A C 1
ATOM 1800 O O . GLY A 1 225 ? -11.016 -8.748 -1.839 1.00 92.56 225 GLY A O 1
ATOM 1801 N N . TYR A 1 226 ? -10.823 -8.332 0.360 1.00 96.31 226 TYR A N 1
ATOM 1802 C CA . TYR A 1 226 ? -10.863 -9.724 0.796 1.00 96.31 226 TYR A CA 1
ATOM 1803 C C . TYR A 1 226 ? -11.861 -9.925 1.938 1.00 96.31 226 TYR A C 1
ATOM 1805 O O . TYR A 1 226 ? -12.137 -9.016 2.714 1.00 96.31 226 TYR A O 1
ATOM 1813 N N . ASP A 1 227 ? -12.425 -11.124 2.044 1.00 96.62 227 ASP A N 1
ATOM 1814 C CA . ASP A 1 227 ? -13.203 -11.581 3.196 1.00 96.62 227 ASP A CA 1
ATOM 1815 C C . ASP A 1 227 ? -12.498 -12.788 3.828 1.00 96.62 227 ASP A C 1
ATOM 1817 O O . ASP A 1 227 ? -11.967 -13.637 3.111 1.00 96.62 227 ASP A O 1
ATOM 1821 N N . MET A 1 228 ? -12.494 -12.868 5.163 1.00 97.50 228 MET A N 1
ATOM 1822 C CA . MET A 1 228 ? -11.845 -13.953 5.904 1.00 97.50 228 MET A CA 1
ATOM 1823 C C . MET A 1 228 ? -12.857 -14.971 6.431 1.00 97.50 228 MET A C 1
ATOM 1825 O O . MET A 1 228 ? -13.926 -14.622 6.935 1.00 97.50 228 MET A O 1
ATOM 1829 N N . TYR A 1 229 ? -12.485 -16.244 6.354 1.00 96.75 229 TYR A N 1
ATOM 1830 C CA . TYR A 1 229 ? -13.258 -17.382 6.823 1.00 96.75 229 TYR A CA 1
ATOM 1831 C C . TYR A 1 229 ? -12.428 -18.261 7.750 1.00 96.75 229 TYR A C 1
ATOM 1833 O O . TYR A 1 229 ? -11.224 -18.441 7.563 1.00 96.75 229 TYR A O 1
ATOM 1841 N N . ASN A 1 230 ? -13.098 -18.842 8.740 1.00 94.50 230 ASN A N 1
ATOM 1842 C CA . ASN A 1 230 ? -12.531 -19.875 9.586 1.00 94.50 230 ASN A CA 1
ATOM 1843 C C . ASN A 1 230 ? -12.677 -21.242 8.897 1.00 94.50 230 ASN A C 1
ATOM 1845 O O . ASN A 1 230 ? -13.781 -21.784 8.812 1.00 94.50 230 ASN A O 1
ATOM 1849 N N . VAL A 1 231 ? -11.561 -21.804 8.426 1.00 91.50 231 VAL A N 1
ATOM 1850 C CA . VAL A 1 231 ? -11.483 -23.154 7.824 1.00 91.50 231 VAL A CA 1
ATOM 1851 C C . VAL A 1 231 ? -11.058 -24.221 8.847 1.00 91.50 231 VAL A C 1
ATOM 1853 O O . VAL A 1 231 ? -10.758 -25.363 8.499 1.00 91.50 231 VAL A O 1
ATOM 1856 N N . GLY A 1 232 ? -11.059 -23.877 10.138 1.00 88.00 232 GLY A N 1
ATOM 1857 C CA . GLY A 1 232 ? -10.770 -24.768 11.256 1.00 88.00 232 GLY A CA 1
ATOM 1858 C C . GLY A 1 232 ? -9.503 -24.359 11.996 1.00 88.00 232 GLY A C 1
ATOM 1859 O O . GLY A 1 232 ? -9.558 -23.613 12.966 1.00 88.00 232 GLY A O 1
ATOM 1860 N N . TRP A 1 233 ? -8.358 -24.899 11.579 1.00 84.81 233 TRP A N 1
ATOM 1861 C CA . TRP A 1 233 ? -7.075 -24.712 12.279 1.00 84.81 233 TRP A CA 1
ATOM 1862 C C . TRP A 1 233 ? -6.281 -23.505 11.767 1.00 84.81 233 TRP A C 1
ATOM 1864 O O . TRP A 1 233 ? -5.212 -23.201 12.288 1.00 84.81 233 TRP A O 1
ATOM 1874 N N . TYR A 1 234 ? -6.787 -22.848 10.730 1.00 88.62 234 TYR A N 1
ATOM 1875 C CA . TYR A 1 234 ? -6.168 -21.722 10.053 1.00 88.62 234 TYR A CA 1
ATOM 1876 C C . TYR A 1 234 ? -7.266 -20.835 9.441 1.00 88.62 234 TYR A C 1
ATOM 1878 O O . TYR A 1 234 ? -8.402 -21.298 9.280 1.00 88.62 234 TYR A O 1
ATOM 1886 N N . PRO A 1 235 ? -6.977 -19.561 9.134 1.00 94.25 235 PRO A N 1
ATOM 1887 C CA . PRO A 1 235 ? -7.885 -18.711 8.381 1.00 94.25 235 PRO A CA 1
ATOM 1888 C C . PRO A 1 235 ? -7.665 -18.856 6.873 1.00 94.25 235 PRO A C 1
ATOM 1890 O O . PRO A 1 235 ? -6.576 -19.179 6.398 1.00 94.25 235 PRO A O 1
ATOM 1893 N N . ALA A 1 236 ? -8.698 -18.529 6.112 1.00 95.62 236 ALA A N 1
ATOM 1894 C CA . ALA A 1 236 ? -8.655 -18.418 4.664 1.00 95.62 236 ALA A CA 1
ATOM 1895 C C . ALA A 1 236 ? -9.186 -17.049 4.246 1.00 95.62 236 ALA A C 1
ATOM 1897 O O . ALA A 1 236 ? -10.229 -16.629 4.747 1.00 95.62 236 ALA A O 1
ATOM 1898 N N . ILE A 1 237 ? -8.507 -16.371 3.318 1.00 97.44 237 ILE A N 1
ATOM 1899 C CA . ILE A 1 237 ? -9.074 -15.196 2.648 1.00 97.44 237 ILE A CA 1
ATOM 1900 C C . ILE A 1 237 ? -9.498 -15.539 1.225 1.00 97.44 237 ILE A C 1
ATOM 1902 O O . ILE A 1 237 ? -8.828 -16.306 0.532 1.00 97.44 237 ILE A O 1
ATOM 1906 N N . VAL A 1 238 ? -10.590 -14.929 0.781 1.00 96.31 238 VAL A N 1
ATOM 1907 C CA . VAL A 1 238 ? -11.109 -15.006 -0.592 1.00 96.31 238 VAL A CA 1
ATOM 1908 C C . VAL A 1 238 ? -11.486 -13.605 -1.078 1.00 96.31 238 VAL A C 1
ATOM 1910 O O . VAL A 1 238 ? -11.745 -12.743 -0.233 1.00 96.31 238 VAL A O 1
ATOM 1913 N N . PRO A 1 239 ? -11.526 -13.341 -2.400 1.00 94.50 239 PRO A N 1
ATOM 1914 C CA . PRO A 1 239 ? -11.947 -12.042 -2.919 1.00 94.50 239 PRO A CA 1
ATOM 1915 C C . PRO A 1 239 ? -13.293 -11.604 -2.330 1.00 94.50 239 PRO A C 1
ATOM 1917 O O . PRO A 1 239 ? -14.253 -12.377 -2.305 1.00 94.50 239 PRO A O 1
ATOM 1920 N N . GLY A 1 240 ? -13.350 -10.366 -1.855 1.00 93.50 240 GLY A N 1
ATOM 1921 C CA . GLY A 1 240 ? -14.437 -9.849 -1.034 1.00 93.50 240 GLY A CA 1
ATOM 1922 C C . GLY A 1 240 ? -14.437 -8.325 -0.971 1.00 93.50 240 GLY A C 1
ATOM 1923 O O . GLY A 1 240 ? -13.863 -7.655 -1.825 1.00 93.50 240 GLY A O 1
ATOM 1924 N N . ASN A 1 241 ? -15.105 -7.757 0.034 1.00 90.88 241 ASN A N 1
ATOM 1925 C CA . ASN A 1 241 ? -15.229 -6.294 0.181 1.00 90.88 241 ASN A CA 1
ATOM 1926 C C . ASN A 1 241 ? -14.733 -5.768 1.536 1.00 90.88 241 ASN A C 1
ATOM 1928 O O . ASN A 1 241 ? -15.070 -4.645 1.919 1.00 90.88 241 ASN A O 1
ATOM 1932 N N . SER A 1 242 ? -13.993 -6.580 2.289 1.00 93.81 242 SER A N 1
ATOM 1933 C CA . SER A 1 242 ? -13.505 -6.206 3.617 1.00 93.81 242 SER A CA 1
ATOM 1934 C C . SER A 1 242 ? -12.007 -5.947 3.614 1.00 93.81 242 SER A C 1
ATOM 1936 O O . SER A 1 242 ? -11.317 -6.123 2.609 1.00 93.81 242 SER A O 1
ATOM 1938 N N . LEU A 1 243 ? -11.541 -5.470 4.761 1.00 94.88 243 LEU A N 1
ATOM 1939 C CA . LEU A 1 243 ? -10.139 -5.256 5.062 1.00 94.88 243 LEU A CA 1
ATOM 1940 C C . LEU A 1 243 ? -9.646 -6.438 5.890 1.00 94.88 243 LEU A C 1
ATOM 1942 O O . LEU A 1 243 ? -10.302 -6.841 6.850 1.00 94.88 243 LEU A O 1
ATOM 1946 N N . ILE A 1 244 ? -8.485 -6.969 5.542 1.00 97.56 244 ILE A N 1
ATOM 1947 C CA . ILE A 1 244 ? -7.814 -8.022 6.294 1.00 97.56 244 ILE A CA 1
ATOM 1948 C C . ILE A 1 244 ? -6.663 -7.399 7.061 1.00 97.56 244 ILE A C 1
ATOM 1950 O O . ILE A 1 244 ? -5.826 -6.716 6.477 1.00 97.56 244 ILE A O 1
ATOM 1954 N N . VAL A 1 245 ? -6.627 -7.646 8.367 1.00 97.25 245 VAL A N 1
ATOM 1955 C CA . VAL A 1 245 ? -5.519 -7.252 9.240 1.00 97.25 245 VAL A CA 1
ATOM 1956 C C . VAL A 1 245 ? -4.493 -8.378 9.291 1.00 97.25 245 VAL A C 1
ATOM 1958 O O . VAL A 1 245 ? -4.860 -9.548 9.398 1.00 97.25 245 VAL A O 1
ATOM 1961 N N . GLY A 1 246 ? -3.217 -8.015 9.224 1.00 97.06 246 GLY A N 1
ATOM 1962 C CA . GLY A 1 246 ? -2.106 -8.954 9.234 1.00 97.06 246 GLY A CA 1
ATOM 1963 C C . GLY A 1 246 ? -0.773 -8.258 9.474 1.00 97.06 246 GLY A C 1
ATOM 1964 O O . GLY A 1 246 ? -0.714 -7.157 10.028 1.00 97.06 246 GLY A O 1
ATOM 1965 N N . GLU A 1 247 ? 0.302 -8.902 9.048 1.00 97.44 247 GLU A N 1
ATOM 1966 C CA . GLU A 1 247 ? 1.681 -8.477 9.262 1.00 97.44 247 GLU A CA 1
ATOM 1967 C C . GLU A 1 247 ? 2.468 -8.603 7.961 1.00 97.44 247 GLU A C 1
ATOM 1969 O O . GLU A 1 247 ? 2.303 -9.563 7.206 1.00 97.44 247 GLU A O 1
ATOM 1974 N N . LEU A 1 248 ? 3.329 -7.629 7.690 1.00 98.25 248 LEU A N 1
ATOM 1975 C CA . LEU A 1 248 ? 4.194 -7.635 6.520 1.00 98.25 248 LEU A CA 1
ATOM 1976 C C . LEU A 1 248 ? 5.606 -8.053 6.914 1.00 98.25 248 LEU A C 1
ATOM 1978 O O . LEU A 1 248 ? 6.198 -7.472 7.824 1.00 98.25 248 LEU A O 1
ATOM 1982 N N . TYR A 1 249 ? 6.168 -9.001 6.175 1.00 98.38 249 TYR A N 1
ATOM 1983 C CA . TYR A 1 249 ? 7.531 -9.480 6.366 1.00 98.38 249 TYR A CA 1
ATOM 1984 C C . TYR A 1 249 ? 8.360 -9.327 5.099 1.00 98.38 249 TYR A C 1
ATOM 1986 O O . TYR A 1 249 ? 7.876 -9.567 3.996 1.00 98.38 249 TYR A O 1
ATOM 1994 N N . GLU A 1 250 ? 9.632 -8.982 5.266 1.00 97.75 250 GLU A N 1
ATOM 1995 C CA . GLU A 1 250 ? 10.655 -9.154 4.242 1.00 97.75 250 GLU A CA 1
ATOM 1996 C C . GLU A 1 250 ? 11.333 -10.517 4.434 1.00 97.75 250 GLU A C 1
ATOM 1998 O O . GLU A 1 250 ? 12.102 -10.737 5.374 1.00 97.75 250 GLU A O 1
ATOM 2003 N N . VAL A 1 251 ? 10.998 -11.446 3.543 1.00 98.19 251 VAL A N 1
ATOM 2004 C CA . VAL A 1 251 ? 11.367 -12.861 3.586 1.00 98.19 251 VAL A CA 1
ATOM 2005 C C . VAL A 1 251 ? 12.533 -13.124 2.634 1.00 98.19 251 VAL A C 1
ATOM 2007 O O . VAL A 1 251 ? 12.445 -12.770 1.455 1.00 98.19 251 VAL A O 1
ATOM 2010 N N . PRO A 1 252 ? 13.626 -13.772 3.072 1.00 97.81 252 PRO A N 1
ATOM 2011 C CA . PRO A 1 252 ? 14.684 -14.210 2.169 1.00 97.81 252 PRO A CA 1
ATOM 2012 C C . PRO A 1 252 ? 14.146 -15.126 1.062 1.00 97.81 252 PRO A C 1
ATOM 2014 O O . PRO A 1 252 ? 13.429 -16.088 1.324 1.00 97.81 252 PRO A O 1
ATOM 2017 N N . LEU A 1 253 ? 14.563 -14.901 -0.186 1.00 95.81 253 LEU A N 1
ATOM 2018 C CA . LEU A 1 253 ? 14.100 -15.671 -1.348 1.00 95.81 253 LEU A CA 1
ATOM 2019 C C . LEU A 1 253 ? 14.336 -17.183 -1.185 1.00 95.81 253 LEU A C 1
ATOM 2021 O O . LEU A 1 253 ? 13.549 -17.991 -1.664 1.00 95.81 253 LEU A O 1
ATOM 2025 N N . LYS A 1 254 ? 15.406 -17.570 -0.481 1.00 96.19 254 LYS A N 1
ATOM 2026 C CA . LYS A 1 254 ? 15.725 -18.973 -0.165 1.00 96.19 254 LYS A CA 1
ATOM 2027 C C . LYS A 1 254 ? 14.672 -19.669 0.716 1.00 96.19 254 LYS A C 1
ATOM 2029 O O . LYS A 1 254 ? 14.595 -20.892 0.671 1.00 96.19 254 LYS A O 1
ATOM 2034 N N . ASP A 1 255 ? 13.893 -18.908 1.484 1.00 97.06 255 ASP A N 1
ATOM 2035 C CA . ASP A 1 255 ? 12.922 -19.425 2.453 1.00 97.06 255 ASP A CA 1
ATOM 2036 C C . ASP A 1 255 ? 11.501 -19.476 1.850 1.00 97.06 255 ASP A C 1
ATOM 2038 O O . ASP A 1 255 ? 10.663 -20.253 2.308 1.00 97.06 255 ASP A O 1
ATOM 2042 N N . MET A 1 256 ? 11.250 -18.746 0.750 1.00 97.06 256 MET A N 1
ATOM 2043 C CA . MET A 1 256 ? 9.963 -18.729 0.034 1.00 97.06 256 MET A CA 1
ATOM 2044 C C . MET A 1 256 ? 9.421 -20.125 -0.333 1.00 97.06 256 MET A C 1
ATOM 2046 O O . MET A 1 256 ? 8.247 -20.366 -0.057 1.00 97.06 256 MET A O 1
ATOM 2050 N N . PRO A 1 257 ? 10.218 -21.086 -0.858 1.00 96.81 257 PRO A N 1
ATOM 2051 C CA . PRO A 1 257 ? 9.693 -22.410 -1.207 1.00 96.81 257 PRO A CA 1
ATOM 2052 C C . PRO A 1 257 ? 9.129 -23.196 -0.016 1.00 96.81 257 PRO A C 1
ATOM 2054 O O . PRO A 1 257 ? 8.233 -24.022 -0.188 1.00 96.81 257 PRO A O 1
ATOM 2057 N N . ALA A 1 258 ? 9.651 -22.968 1.195 1.00 97.19 258 ALA A N 1
ATOM 2058 C CA . ALA A 1 258 ? 9.138 -23.619 2.397 1.00 97.19 258 ALA A CA 1
ATOM 2059 C C . ALA A 1 258 ? 7.755 -23.068 2.777 1.00 97.19 258 ALA A C 1
ATOM 2061 O O . ALA A 1 258 ? 6.883 -23.841 3.168 1.00 97.19 258 ALA A O 1
ATOM 2062 N N . ILE A 1 259 ? 7.547 -21.758 2.602 1.00 97.12 259 ILE A N 1
ATOM 2063 C CA . ILE A 1 259 ? 6.253 -21.096 2.809 1.00 97.12 259 ILE A CA 1
ATOM 2064 C C . ILE A 1 259 ? 5.255 -21.539 1.732 1.00 97.12 259 ILE A C 1
ATOM 2066 O O . ILE A 1 259 ? 4.163 -21.980 2.076 1.00 97.12 259 ILE A O 1
ATOM 2070 N N . ASP A 1 260 ? 5.649 -21.524 0.453 1.00 96.62 260 ASP A N 1
ATOM 2071 C CA . ASP A 1 260 ? 4.805 -21.988 -0.661 1.00 96.62 260 ASP A CA 1
ATOM 2072 C C . ASP A 1 260 ? 4.315 -23.432 -0.421 1.00 96.62 260 ASP A C 1
ATOM 2074 O O . ASP A 1 260 ? 3.143 -23.757 -0.620 1.00 96.62 260 ASP A O 1
ATOM 2078 N N . SER A 1 261 ? 5.207 -24.307 0.060 1.00 96.62 261 SER A N 1
ATOM 2079 C CA . SER A 1 261 ? 4.864 -25.695 0.379 1.00 96.62 261 SER A CA 1
ATOM 2080 C C . SER A 1 261 ? 3.957 -25.832 1.603 1.00 96.62 261 SER A C 1
ATOM 2082 O O . SER A 1 261 ? 3.162 -26.771 1.636 1.00 96.62 261 SER A O 1
ATOM 2084 N N . LEU A 1 262 ? 4.104 -24.973 2.614 1.00 95.50 262 LEU A N 1
ATOM 2085 C CA . LEU A 1 262 ? 3.253 -24.973 3.806 1.00 95.50 262 LEU A CA 1
ATOM 2086 C C . LEU A 1 262 ? 1.819 -24.577 3.444 1.00 95.50 262 LEU A C 1
ATOM 2088 O O . LEU A 1 262 ? 0.876 -25.245 3.863 1.00 95.50 262 LEU A O 1
ATOM 2092 N N . GLU A 1 263 ? 1.679 -23.517 2.652 1.00 93.50 263 GLU A N 1
ATOM 2093 C CA . GLU A 1 263 ? 0.389 -22.975 2.219 1.00 93.50 263 GLU A CA 1
ATOM 2094 C C . GLU A 1 263 ? -0.263 -23.835 1.122 1.00 93.50 263 GLU A C 1
ATOM 2096 O O . GLU A 1 263 ? -1.419 -23.636 0.769 1.00 93.50 263 GLU A O 1
ATOM 2101 N N . GLY A 1 264 ? 0.445 -24.820 0.560 1.00 92.06 264 GLY A N 1
ATOM 2102 C CA . GLY A 1 264 ? -0.090 -25.652 -0.519 1.00 92.06 264 GLY A CA 1
ATOM 2103 C C . GLY A 1 264 ? -0.361 -24.844 -1.789 1.00 92.06 264 GLY A C 1
ATOM 2104 O O . GLY A 1 264 ? -1.402 -25.033 -2.433 1.00 92.06 264 GLY A O 1
ATOM 2105 N N . GLU A 1 265 ? 0.564 -23.943 -2.131 1.00 92.62 265 GLU A N 1
ATOM 2106 C CA . GLU A 1 265 ? 0.497 -23.076 -3.309 1.00 92.62 265 GLU A CA 1
ATOM 2107 C C . GLU A 1 265 ? 0.187 -23.882 -4.588 1.00 92.62 265 GLU A C 1
ATOM 2109 O O . GLU A 1 265 ? 0.713 -24.977 -4.809 1.00 92.62 265 GLU A O 1
ATOM 2114 N N . GLY A 1 266 ? -0.760 -23.385 -5.387 1.00 88.38 266 GLY A N 1
ATOM 2115 C CA . GLY A 1 266 ? -1.241 -24.026 -6.612 1.00 88.38 266 GLY A CA 1
ATOM 2116 C C . GLY A 1 266 ? -2.274 -25.142 -6.401 1.00 88.38 266 GLY A C 1
ATOM 2117 O O . GLY A 1 266 ? -2.771 -25.700 -7.382 1.00 88.38 266 GLY A O 1
ATOM 2118 N N . SER A 1 267 ? -2.626 -25.474 -5.154 1.00 90.88 267 SER A N 1
ATOM 2119 C CA . SER A 1 267 ? -3.641 -26.495 -4.843 1.00 90.88 267 SER A CA 1
ATOM 2120 C C . SER A 1 267 ? -4.678 -26.032 -3.821 1.00 90.88 267 SER A C 1
ATOM 2122 O O . SER A 1 267 ? -5.869 -26.078 -4.120 1.00 90.88 267 SER A O 1
ATOM 2124 N N . LEU A 1 268 ? -4.236 -25.560 -2.655 1.00 92.00 268 LEU A N 1
ATOM 2125 C CA . LEU A 1 268 ? -5.094 -25.087 -1.566 1.00 92.00 268 LEU A CA 1
ATOM 2126 C C . LEU A 1 268 ? -5.216 -23.560 -1.587 1.00 92.00 268 LEU A C 1
ATOM 2128 O O . LEU A 1 268 ? -6.310 -23.008 -1.459 1.00 92.00 268 LEU A O 1
ATOM 2132 N N . TYR A 1 269 ? -4.089 -22.887 -1.812 1.00 94.25 269 TYR A N 1
ATOM 2133 C CA . TYR A 1 269 ? -4.005 -21.441 -1.963 1.00 94.25 269 TYR A CA 1
ATOM 2134 C C . TYR A 1 269 ? -3.328 -21.082 -3.287 1.00 94.25 269 TYR A C 1
ATOM 2136 O O . TYR A 1 269 ? -2.493 -21.823 -3.799 1.00 94.25 269 TYR A O 1
ATOM 2144 N N . ALA A 1 270 ? -3.667 -19.924 -3.841 1.00 94.44 270 ALA A N 1
ATOM 2145 C CA . ALA A 1 270 ? -2.919 -19.280 -4.911 1.00 94.44 270 ALA A CA 1
ATOM 2146 C C . ALA A 1 270 ? -2.118 -18.120 -4.332 1.00 94.44 270 ALA A C 1
ATOM 2148 O O . ALA A 1 270 ? -2.674 -17.266 -3.636 1.00 94.44 270 ALA A O 1
ATOM 2149 N N . LYS A 1 271 ? -0.829 -18.059 -4.656 1.00 94.81 271 LYS A N 1
ATOM 2150 C CA . LYS A 1 271 ? -0.006 -16.893 -4.347 1.00 94.81 271 LYS A CA 1
ATOM 2151 C C . LYS A 1 271 ? -0.357 -15.760 -5.311 1.00 94.81 271 LYS A C 1
ATOM 2153 O O . LYS A 1 271 ? -0.288 -15.926 -6.527 1.00 94.81 271 LYS A O 1
ATOM 2158 N N . LYS A 1 272 ? -0.737 -14.606 -4.771 1.00 93.44 272 LYS A N 1
ATOM 2159 C CA . LYS A 1 272 ? -1.052 -13.389 -5.528 1.00 93.44 272 LYS A CA 1
ATOM 2160 C C . LYS A 1 272 ? -0.173 -12.233 -5.088 1.00 93.44 272 LYS A C 1
ATOM 2162 O O . LYS A 1 272 ? 0.288 -12.213 -3.953 1.00 93.44 272 LYS A O 1
ATOM 2167 N N . CYS A 1 273 ? 0.039 -11.274 -5.981 1.00 93.19 273 CYS A N 1
ATOM 2168 C CA . CYS A 1 273 ? 0.631 -9.986 -5.646 1.00 93.19 273 CYS A CA 1
ATOM 2169 C C . CYS A 1 273 ? -0.494 -9.015 -5.288 1.00 93.19 273 CYS A C 1
ATOM 2171 O O . CYS A 1 273 ? -1.367 -8.764 -6.111 1.00 93.19 273 CYS A O 1
ATOM 2173 N N . GLU A 1 274 ? -0.455 -8.459 -4.083 1.00 93.50 274 GLU A N 1
ATOM 2174 C CA . GLU A 1 274 ? -1.464 -7.528 -3.584 1.00 93.50 274 GLU A CA 1
ATOM 2175 C C . GLU A 1 274 ? -0.825 -6.255 -3.041 1.00 93.50 274 GLU A C 1
ATOM 2177 O O . GLU A 1 274 ? 0.352 -6.229 -2.664 1.00 93.50 274 GLU A O 1
ATOM 2182 N N . ARG A 1 275 ? -1.622 -5.185 -2.973 1.00 93.12 275 ARG A N 1
ATOM 2183 C CA . ARG A 1 275 ? -1.227 -3.957 -2.281 1.00 93.12 275 ARG A CA 1
ATOM 2184 C C . ARG A 1 275 ? -1.543 -4.055 -0.806 1.00 93.12 275 ARG A C 1
ATOM 2186 O O . ARG A 1 275 ? -2.698 -4.202 -0.419 1.00 93.12 275 ARG A O 1
ATOM 2193 N N . VAL A 1 276 ? -0.515 -3.864 0.004 1.00 95.38 276 VAL A N 1
ATOM 2194 C CA . VAL A 1 276 ? -0.623 -3.893 1.459 1.00 95.38 276 VAL A CA 1
ATOM 2195 C C . VAL A 1 276 ? -0.220 -2.550 2.039 1.00 95.38 276 VAL A C 1
ATOM 2197 O O . VAL A 1 276 ? 0.719 -1.918 1.552 1.00 95.38 276 VAL A O 1
ATOM 2200 N N . THR A 1 277 ? -0.933 -2.109 3.069 1.00 95.25 277 THR A N 1
ATOM 2201 C CA . THR A 1 277 ? -0.685 -0.838 3.759 1.00 95.25 277 THR A CA 1
ATOM 2202 C C . THR A 1 277 ? -0.114 -1.111 5.144 1.00 95.25 277 THR A C 1
ATOM 2204 O O . THR A 1 277 ? -0.772 -1.769 5.946 1.00 95.25 277 THR A O 1
ATOM 2207 N N . VAL A 1 278 ? 1.075 -0.586 5.437 1.00 94.31 278 VAL A N 1
ATOM 2208 C CA . VAL A 1 278 ? 1.746 -0.641 6.749 1.00 94.31 278 VAL A CA 1
ATOM 2209 C C . VAL A 1 278 ? 2.179 0.775 7.106 1.00 94.31 278 VAL A C 1
ATOM 2211 O O . VAL A 1 278 ? 2.803 1.443 6.284 1.00 94.31 278 VAL A O 1
ATOM 2214 N N . ASP A 1 279 ? 1.823 1.261 8.297 1.00 87.75 279 ASP A N 1
ATOM 2215 C CA . ASP A 1 279 ? 2.118 2.634 8.746 1.00 87.75 279 ASP A CA 1
ATOM 2216 C C . ASP A 1 279 ? 1.726 3.713 7.710 1.00 87.75 279 ASP A C 1
ATOM 2218 O O . ASP A 1 279 ? 2.476 4.646 7.421 1.00 87.75 279 ASP A O 1
ATOM 2222 N N . GLY A 1 280 ? 0.567 3.533 7.064 1.00 84.69 280 GLY A N 1
ATOM 2223 C CA . GLY A 1 280 ? 0.064 4.422 6.007 1.00 84.69 280 GLY A CA 1
ATOM 2224 C C . GLY A 1 280 ? 0.807 4.332 4.666 1.00 84.69 280 GLY A C 1
ATOM 2225 O O . GLY A 1 280 ? 0.385 4.956 3.695 1.00 84.69 280 GLY A O 1
ATOM 2226 N N . LYS A 1 281 ? 1.880 3.540 4.571 1.00 89.50 281 LYS A N 1
ATOM 2227 C CA . LYS A 1 281 ? 2.650 3.329 3.341 1.00 89.50 281 LYS A CA 1
ATOM 2228 C C . LYS A 1 281 ? 2.184 2.070 2.631 1.00 89.50 281 LYS A C 1
ATOM 2230 O O . LYS A 1 281 ? 2.081 1.006 3.239 1.00 89.50 281 LYS A O 1
ATOM 2235 N N . LYS A 1 282 ? 1.946 2.182 1.326 1.00 89.50 282 LYS A N 1
ATOM 2236 C CA . LYS A 1 282 ? 1.582 1.041 0.486 1.00 89.50 282 LYS A CA 1
ATOM 2237 C C . LYS A 1 282 ? 2.811 0.387 -0.130 1.00 89.50 282 LYS A C 1
ATOM 2239 O O . LYS A 1 282 ? 3.755 1.067 -0.524 1.00 89.50 282 LYS A O 1
ATOM 2244 N N . SER A 1 283 ? 2.780 -0.933 -0.238 1.00 90.25 283 SER A N 1
ATOM 2245 C CA . SER A 1 283 ? 3.803 -1.738 -0.911 1.00 90.25 283 SER A CA 1
ATOM 2246 C C . SER A 1 283 ? 3.172 -2.965 -1.564 1.00 90.25 283 SER A C 1
ATOM 2248 O O . SER A 1 283 ? 2.024 -3.303 -1.272 1.00 90.25 283 SER A O 1
ATOM 2250 N N . LEU A 1 284 ? 3.898 -3.596 -2.486 1.00 93.12 284 LEU A N 1
ATOM 2251 C CA . LEU A 1 284 ? 3.482 -4.860 -3.085 1.00 93.12 284 LEU A CA 1
ATOM 2252 C C . LEU A 1 284 ? 3.978 -6.015 -2.229 1.00 93.12 284 LEU A C 1
ATOM 2254 O O . LEU A 1 284 ? 5.148 -6.048 -1.855 1.00 93.12 284 LEU A O 1
ATOM 2258 N N . ALA A 1 285 ? 3.100 -6.966 -1.944 1.00 95.88 285 ALA A N 1
ATOM 2259 C CA . ALA A 1 285 ? 3.451 -8.158 -1.194 1.00 95.88 285 ALA A CA 1
ATOM 2260 C C . ALA A 1 285 ? 2.745 -9.386 -1.754 1.00 95.88 285 ALA A C 1
ATOM 2262 O O . ALA A 1 285 ? 1.647 -9.300 -2.308 1.00 95.88 285 ALA A O 1
ATOM 2263 N N . PHE A 1 286 ? 3.364 -10.545 -1.563 1.00 97.25 286 PHE A N 1
ATOM 2264 C CA . PHE A 1 286 ? 2.694 -11.808 -1.793 1.00 97.25 286 PHE A CA 1
ATOM 2265 C C . PHE A 1 286 ? 1.680 -12.094 -0.693 1.00 97.25 286 PHE A C 1
ATOM 2267 O O . PHE A 1 286 ? 1.978 -11.968 0.496 1.00 97.25 286 PHE A O 1
ATOM 2274 N N . VAL A 1 287 ? 0.498 -12.523 -1.117 1.00 97.19 287 VAL A N 1
ATOM 2275 C CA . VAL A 1 287 ? -0.603 -12.959 -0.266 1.00 97.19 287 VAL A CA 1
ATOM 2276 C C . VAL A 1 287 ? -1.095 -14.304 -0.784 1.00 97.19 287 VAL A C 1
ATOM 2278 O O . VAL A 1 287 ? -1.289 -14.481 -1.986 1.00 97.19 287 VAL A O 1
ATOM 2281 N N . TYR A 1 288 ? -1.311 -15.260 0.114 1.00 97.38 288 TYR A N 1
ATOM 2282 C CA . TYR A 1 288 ? -1.910 -16.546 -0.235 1.00 97.38 288 TYR A CA 1
ATOM 2283 C C . TYR A 1 288 ? -3.429 -16.420 -0.181 1.00 97.38 288 TYR A C 1
ATOM 2285 O O . TYR A 1 288 ? -3.975 -16.009 0.837 1.00 97.38 288 TYR A O 1
ATOM 2293 N N . VAL A 1 289 ? -4.127 -16.746 -1.266 1.00 96.50 289 VAL A N 1
ATOM 2294 C CA . VAL A 1 289 ? -5.589 -16.624 -1.384 1.00 96.50 289 VAL A CA 1
ATOM 2295 C C . VAL A 1 289 ? -6.202 -18.003 -1.559 1.00 96.50 289 VAL A C 1
ATOM 2297 O O . VAL A 1 289 ? -5.766 -18.767 -2.415 1.00 96.50 289 VAL A O 1
ATOM 2300 N N . PHE A 1 290 ? -7.208 -18.322 -0.755 1.00 96.50 290 PHE A N 1
ATOM 2301 C CA . PHE A 1 290 ? -7.800 -19.654 -0.694 1.00 96.50 290 PHE A CA 1
ATOM 2302 C C . PHE A 1 290 ? -8.553 -20.009 -1.983 1.00 96.50 290 PHE A C 1
ATOM 2304 O O . PHE A 1 290 ? -9.245 -19.163 -2.557 1.00 96.50 290 PHE A O 1
ATOM 2311 N N . LEU A 1 291 ? -8.415 -21.258 -2.440 1.00 93.94 291 LEU A N 1
ATOM 2312 C CA . LEU A 1 291 ? -8.978 -21.736 -3.710 1.00 93.94 291 LEU A CA 1
ATOM 2313 C C . LEU A 1 291 ? -10.211 -22.635 -3.558 1.00 93.94 291 LEU A C 1
ATOM 2315 O O . LEU A 1 291 ? -10.899 -22.877 -4.553 1.00 93.94 291 LEU A O 1
ATOM 2319 N N . GLU A 1 292 ? -10.499 -23.146 -2.359 1.00 92.50 292 GLU A N 1
ATOM 2320 C CA . GLU A 1 292 ? -11.615 -24.077 -2.163 1.00 92.50 292 GLU A CA 1
ATOM 2321 C C . GLU A 1 292 ? -12.957 -23.380 -1.877 1.00 92.50 292 GLU A C 1
ATOM 2323 O O . GLU A 1 292 ? -13.055 -22.166 -1.690 1.00 92.50 292 GLU A O 1
ATOM 2328 N N . ASP A 1 293 ? -14.024 -24.182 -1.863 1.00 91.62 293 ASP A N 1
ATOM 2329 C CA . ASP A 1 293 ? -15.381 -23.727 -1.578 1.00 91.62 293 ASP A CA 1
ATOM 2330 C C . ASP A 1 293 ? -15.528 -23.292 -0.113 1.00 91.62 293 ASP A C 1
ATOM 2332 O O . ASP A 1 293 ? -15.223 -24.033 0.820 1.00 91.62 293 ASP A O 1
ATOM 2336 N N . ILE A 1 294 ? -16.060 -22.088 0.077 1.00 94.12 294 ILE A N 1
ATOM 2337 C CA . ILE A 1 294 ? -16.323 -21.494 1.393 1.00 94.12 294 ILE A CA 1
ATOM 2338 C C . ILE A 1 294 ? -17.740 -21.783 1.914 1.00 94.12 294 ILE A C 1
ATOM 2340 O O . ILE A 1 294 ? -18.146 -21.273 2.963 1.00 94.12 294 ILE A O 1
ATOM 2344 N N . SER A 1 295 ? -18.537 -22.564 1.182 1.00 93.00 295 SER A N 1
ATOM 2345 C CA . SER A 1 295 ? -19.923 -22.860 1.543 1.00 93.00 295 SER A CA 1
ATOM 2346 C C . SER A 1 295 ? -20.029 -23.536 2.913 1.00 93.00 295 SER A C 1
ATOM 2348 O O . SER A 1 295 ? -19.522 -24.629 3.142 1.00 93.00 295 SER A O 1
ATOM 2350 N N . GLY A 1 296 ? -20.758 -22.895 3.830 1.00 91.94 296 GLY A N 1
ATOM 2351 C CA . GLY A 1 296 ? -20.977 -23.404 5.188 1.00 91.94 296 GLY A CA 1
ATOM 2352 C C . GLY A 1 296 ? -19.878 -23.053 6.193 1.00 91.94 296 GLY A C 1
ATOM 2353 O O . GLY A 1 296 ? -20.009 -23.428 7.357 1.00 91.94 296 GLY A O 1
ATOM 2354 N N . LEU A 1 297 ? -18.841 -22.319 5.780 1.00 94.94 297 LEU A N 1
ATOM 2355 C CA . LEU A 1 297 ? -17.818 -21.802 6.684 1.00 94.94 297 LEU A CA 1
ATOM 2356 C C . LEU A 1 297 ? -18.271 -20.520 7.386 1.00 94.94 297 LEU A C 1
ATOM 2358 O O . LEU A 1 297 ? -19.059 -19.730 6.859 1.00 94.94 297 LEU A O 1
ATOM 2362 N N . GLU A 1 298 ? -17.738 -20.300 8.585 1.00 94.31 298 GLU A N 1
ATOM 2363 C CA . GLU A 1 298 ? -17.964 -19.075 9.344 1.00 94.31 298 GLU A CA 1
ATOM 2364 C C . GLU A 1 298 ? -17.075 -17.954 8.804 1.00 94.31 298 GLU A C 1
ATOM 2366 O O . GLU A 1 298 ? -15.850 -18.075 8.777 1.00 94.31 298 GLU A O 1
ATOM 2371 N N . ARG A 1 299 ? -17.695 -16.842 8.404 1.00 94.75 299 ARG A N 1
ATOM 2372 C CA . ARG A 1 299 ? -16.975 -15.610 8.084 1.00 94.75 299 ARG A CA 1
ATOM 2373 C C . ARG A 1 299 ? -16.560 -14.919 9.380 1.00 94.75 299 ARG A C 1
ATOM 2375 O O . ARG A 1 299 ? -17.416 -14.643 10.219 1.00 94.75 299 ARG A O 1
ATOM 2382 N N . ILE A 1 300 ? -15.283 -14.579 9.501 1.00 93.94 300 ILE A N 1
ATOM 2383 C CA . ILE A 1 300 ? -14.700 -13.907 10.669 1.00 93.94 300 ILE A CA 1
ATOM 2384 C C . ILE A 1 300 ? -14.087 -12.559 10.256 1.00 93.94 300 ILE A C 1
ATOM 2386 O O . ILE A 1 300 ? -13.632 -12.425 9.122 1.00 93.94 300 ILE A O 1
ATOM 2390 N N . PRO A 1 301 ? -14.087 -11.535 11.129 1.00 90.88 301 PRO A N 1
ATOM 2391 C CA . PRO A 1 301 ? -13.527 -10.225 10.789 1.00 90.88 301 PRO A CA 1
ATOM 2392 C C . PRO A 1 301 ? -11.989 -10.208 10.785 1.00 90.88 301 PRO A C 1
ATOM 2394 O O . PRO A 1 301 ? -11.392 -9.499 9.983 1.00 90.88 301 PRO A O 1
ATOM 2397 N N . ALA A 1 302 ? -11.345 -10.983 11.662 1.00 93.25 302 ALA A N 1
ATOM 2398 C CA . ALA A 1 302 ? -9.892 -11.122 11.750 1.00 93.25 302 ALA A CA 1
ATOM 2399 C C . ALA A 1 302 ? -9.512 -12.440 12.450 1.00 93.25 302 ALA A C 1
ATOM 2401 O O . ALA A 1 302 ? -10.330 -13.030 13.163 1.00 93.25 302 ALA A O 1
ATOM 2402 N N . TRP A 1 303 ? -8.270 -12.895 12.260 1.00 93.50 303 TRP A N 1
ATOM 2403 C CA . TRP A 1 303 ? -7.744 -14.101 12.903 1.00 93.50 303 TRP A CA 1
ATOM 2404 C C . TRP A 1 303 ? -7.247 -13.800 14.318 1.00 93.50 303 TRP A C 1
ATOM 2406 O O . TRP A 1 303 ? -6.392 -12.937 14.501 1.00 93.50 303 TRP A O 1
ATOM 2416 N N . ASN A 1 304 ? -7.784 -14.516 15.312 1.00 86.56 304 ASN A N 1
ATOM 2417 C CA . ASN A 1 304 ? -7.355 -14.510 16.721 1.00 86.56 304 ASN A CA 1
ATOM 2418 C C . ASN A 1 304 ? -7.260 -13.139 17.425 1.00 86.56 304 ASN A C 1
ATOM 2420 O O . ASN A 1 304 ? -6.769 -13.057 18.552 1.00 86.56 304 ASN A O 1
ATOM 2424 N N . LYS A 1 305 ? -7.774 -12.067 16.816 1.00 85.81 305 LYS A N 1
ATOM 2425 C CA . LYS A 1 305 ? -7.847 -10.723 17.396 1.00 85.81 305 LYS A CA 1
ATOM 2426 C C . LYS A 1 305 ? -9.167 -10.050 17.047 1.00 85.81 305 LYS A C 1
ATOM 2428 O O . LYS A 1 305 ? -9.722 -10.262 15.974 1.00 85.81 305 LYS A O 1
ATOM 2433 N N . ASP A 1 306 ? -9.646 -9.222 17.969 1.00 91.62 306 ASP A N 1
ATOM 2434 C CA . ASP A 1 306 ? -10.871 -8.438 17.819 1.00 91.62 306 ASP A CA 1
ATOM 2435 C C . ASP A 1 306 ? -10.510 -6.961 17.652 1.00 91.62 306 ASP A C 1
ATOM 2437 O O . ASP A 1 306 ? -9.856 -6.364 18.516 1.00 91.62 306 ASP A O 1
ATOM 2441 N N . TYR A 1 307 ? -10.913 -6.398 16.516 1.00 95.75 307 TYR A N 1
ATOM 2442 C CA . TYR A 1 307 ? -10.612 -5.034 16.108 1.00 95.75 307 TYR A CA 1
ATOM 2443 C C . TYR A 1 307 ? -11.889 -4.211 15.973 1.00 95.75 307 TYR A C 1
ATOM 2445 O O . TYR A 1 307 ? -12.945 -4.710 15.577 1.00 95.75 307 TYR A O 1
ATOM 2453 N N . VAL A 1 308 ? -11.768 -2.916 16.243 1.00 96.81 308 VAL A N 1
ATOM 2454 C CA . VAL A 1 308 ? -12.847 -1.941 16.110 1.00 96.81 308 VAL A CA 1
ATOM 2455 C C . VAL A 1 308 ? -12.307 -0.642 15.528 1.00 96.81 308 VAL A C 1
ATOM 2457 O O . VAL A 1 308 ? -11.197 -0.211 15.844 1.00 96.81 308 VAL A O 1
ATOM 2460 N N . TRP A 1 309 ? -13.105 0.006 14.685 1.00 97.81 309 TRP A N 1
ATOM 2461 C CA . TRP A 1 309 ? -12.839 1.382 14.288 1.00 97.81 309 TRP A CA 1
ATOM 2462 C C . TRP A 1 309 ? -13.313 2.328 15.387 1.00 97.81 309 TRP A C 1
ATOM 2464 O O . TRP A 1 309 ? -14.519 2.526 15.558 1.00 97.81 309 TRP A O 1
ATOM 2474 N N . TYR A 1 310 ? -12.376 2.937 16.108 1.00 97.69 310 TYR A N 1
ATOM 2475 C CA . TYR A 1 310 ? -12.665 4.059 16.994 1.00 97.69 310 TYR A CA 1
ATOM 2476 C C . TYR A 1 310 ? -12.674 5.362 16.198 1.00 97.69 310 TYR A C 1
ATOM 2478 O O . TYR A 1 310 ? -11.657 5.753 15.632 1.00 97.69 310 TYR A O 1
ATOM 2486 N N . VAL A 1 311 ? -13.818 6.044 16.165 1.00 97.69 311 VAL A N 1
ATOM 2487 C CA . VAL A 1 311 ? -13.987 7.319 15.465 1.00 97.69 311 VAL A CA 1
ATOM 2488 C C . VAL A 1 311 ? -13.932 8.473 16.454 1.00 97.69 311 VAL A C 1
ATOM 2490 O O . VAL A 1 311 ? -14.849 8.655 17.263 1.00 97.69 311 VAL A O 1
ATOM 2493 N N . SER A 1 312 ? -12.889 9.288 16.336 1.00 96.81 312 SER A N 1
ATOM 2494 C CA . SER A 1 312 ? -12.776 10.578 17.009 1.00 96.81 312 SER A CA 1
ATOM 2495 C C . SER A 1 312 ? -13.314 11.698 16.120 1.00 96.81 312 SER A C 1
ATOM 2497 O O . SER A 1 312 ? -13.075 11.721 14.919 1.00 96.81 312 SER A O 1
ATOM 2499 N N . TYR A 1 313 ? -14.008 12.653 16.730 1.00 95.62 313 TYR A N 1
ATOM 2500 C CA . TYR A 1 313 ? -14.452 13.919 16.124 1.00 95.62 313 TYR A CA 1
ATOM 2501 C C . TYR A 1 313 ? -13.984 15.133 16.943 1.00 95.62 313 TYR A C 1
ATOM 2503 O O . TYR A 1 313 ? -14.413 16.262 16.722 1.00 95.62 313 TYR A O 1
ATOM 2511 N N . GLY A 1 314 ? -13.157 14.888 17.961 1.00 94.44 314 GLY A N 1
ATOM 2512 C CA . GLY A 1 314 ? -12.662 15.891 18.895 1.00 94.44 314 GLY A CA 1
ATOM 2513 C C . GLY A 1 314 ? -11.140 15.923 18.908 1.00 94.44 314 GLY A C 1
ATOM 2514 O O . GLY A 1 314 ? -10.486 15.606 17.920 1.00 94.44 314 GLY A O 1
ATOM 2515 N N . SER A 1 315 ? -10.553 16.253 20.057 1.00 93.19 315 SER A N 1
ATOM 2516 C CA . SER A 1 315 ? -9.100 16.415 20.177 1.00 93.19 315 SER A CA 1
ATOM 2517 C C . SER A 1 315 ? -8.288 15.172 19.820 1.00 93.19 315 SER A C 1
ATOM 2519 O O . SER A 1 315 ? -7.137 15.306 19.442 1.00 93.19 315 SER A O 1
ATOM 2521 N N . ASN A 1 316 ? -8.862 13.970 19.927 1.00 95.44 316 ASN A N 1
ATOM 2522 C CA . ASN A 1 316 ? -8.159 12.732 19.576 1.00 95.44 316 ASN A CA 1
ATOM 2523 C C . ASN A 1 316 ? -8.167 12.479 18.057 1.00 95.44 316 ASN A C 1
ATOM 2525 O O . ASN A 1 316 ? -7.839 11.381 17.644 1.00 95.44 316 ASN A O 1
ATOM 2529 N N . MET A 1 317 ? -8.625 13.435 17.232 1.00 96.88 317 MET A N 1
ATOM 2530 C CA . MET A 1 317 ? -8.297 13.453 15.798 1.00 96.88 317 MET A CA 1
ATOM 2531 C C . MET A 1 317 ? -6.831 13.831 15.568 1.00 96.88 317 MET A C 1
ATOM 2533 O O . MET A 1 317 ? -6.299 13.564 14.504 1.00 96.88 317 MET A O 1
ATOM 2537 N N . ASP A 1 318 ? -6.194 14.473 16.550 1.00 96.62 318 ASP A N 1
ATOM 2538 C CA . ASP A 1 318 ? -4.756 14.690 16.549 1.00 96.62 318 ASP A CA 1
ATOM 2539 C C . ASP A 1 318 ? -4.029 13.385 16.898 1.00 96.62 318 ASP A C 1
ATOM 2541 O O . ASP A 1 318 ? -4.243 12.818 17.977 1.00 96.62 318 ASP A O 1
ATOM 2545 N N . GLU A 1 319 ? -3.184 12.902 15.987 1.00 94.94 319 GLU A N 1
ATOM 2546 C CA . GLU A 1 319 ? -2.547 11.587 16.115 1.00 94.94 319 GLU A CA 1
ATOM 2547 C C . GLU A 1 319 ? -1.590 11.516 17.312 1.00 94.94 319 GLU A C 1
ATOM 2549 O O . GLU A 1 319 ? -1.624 10.549 18.074 1.00 94.94 319 GLU A O 1
ATOM 2554 N N . GLU A 1 320 ? -0.767 12.545 17.529 1.00 95.19 320 GLU A N 1
ATOM 2555 C CA . GLU A 1 320 ? 0.175 12.583 18.654 1.00 95.19 320 GLU A CA 1
ATOM 2556 C C . GLU A 1 320 ? -0.578 12.515 19.986 1.00 95.19 320 GLU A C 1
ATOM 2558 O O . GLU A 1 320 ? -0.218 11.742 20.884 1.00 95.19 320 GLU A O 1
ATOM 2563 N N . ARG A 1 321 ? -1.680 13.263 20.089 1.00 94.88 321 ARG A N 1
ATOM 2564 C CA . ARG A 1 321 ? -2.566 13.216 21.245 1.00 94.88 321 ARG A CA 1
ATOM 2565 C C . ARG A 1 321 ? -3.202 11.846 21.425 1.00 94.88 321 ARG A C 1
ATOM 2567 O O . ARG A 1 321 ? -3.203 11.338 22.547 1.00 94.88 321 ARG A O 1
ATOM 2574 N N . PHE A 1 322 ? -3.748 11.254 20.366 1.00 96.44 322 PHE A N 1
ATOM 2575 C CA . PHE A 1 322 ? -4.375 9.937 20.452 1.00 96.44 322 PHE A CA 1
ATOM 2576 C C . PHE A 1 322 ? -3.366 8.864 20.878 1.00 96.44 322 PHE A C 1
ATOM 2578 O O . PHE A 1 322 ? -3.650 8.050 21.759 1.00 96.44 322 PHE A O 1
ATOM 2585 N N . MET A 1 323 ? -2.141 8.924 20.359 1.00 96.25 323 MET A N 1
ATOM 2586 C CA . MET A 1 323 ? -1.081 7.988 20.718 1.00 96.25 323 MET A CA 1
ATOM 2587 C C . MET A 1 323 ? -0.648 8.079 22.187 1.00 96.25 323 MET A C 1
ATOM 2589 O O . MET A 1 323 ? -0.167 7.075 22.712 1.00 96.25 323 MET A O 1
ATOM 2593 N N . CYS A 1 324 ? -0.869 9.199 22.892 1.00 95.62 324 CYS A N 1
ATOM 2594 C CA . CYS A 1 324 ? -0.682 9.257 24.349 1.00 95.62 324 CYS A CA 1
ATOM 2595 C C . CYS A 1 324 ? -1.654 8.349 25.122 1.00 95.62 324 CYS A C 1
ATOM 2597 O O . CYS A 1 324 ? -1.288 7.891 26.200 1.00 95.62 324 CYS A O 1
ATOM 2599 N N . TYR A 1 325 ? -2.851 8.060 24.598 1.00 94.50 325 TYR A N 1
ATOM 2600 C CA . TYR A 1 325 ? -3.776 7.097 25.219 1.00 94.50 325 TYR A CA 1
ATOM 2601 C C . TYR A 1 325 ? -3.318 5.651 24.993 1.00 94.50 325 TYR A C 1
ATOM 2603 O O . TYR A 1 325 ? -3.507 4.797 25.850 1.00 94.50 325 TYR A O 1
ATOM 2611 N N . ILE A 1 326 ? -2.679 5.377 23.851 1.00 96.56 326 ILE A N 1
ATOM 2612 C CA . ILE A 1 326 ? -2.211 4.030 23.499 1.00 96.56 326 ILE A CA 1
ATOM 2613 C C . ILE A 1 326 ? -0.879 3.703 24.183 1.00 96.56 326 ILE A C 1
ATOM 2615 O O . ILE A 1 326 ? -0.752 2.705 24.889 1.00 96.56 326 ILE A O 1
ATOM 2619 N N . LYS A 1 327 ? 0.133 4.557 24.000 1.00 96.50 327 LYS A N 1
ATOM 2620 C CA . LYS A 1 327 ? 1.504 4.344 24.499 1.00 96.50 327 LYS A CA 1
ATOM 2621 C C . LYS A 1 327 ? 1.722 4.870 25.920 1.00 96.50 327 LYS A C 1
ATOM 2623 O O . LYS A 1 327 ? 2.781 4.631 26.500 1.00 96.50 327 LYS A O 1
ATOM 2628 N N . GLY A 1 328 ? 0.742 5.580 26.475 1.00 94.31 328 GLY A N 1
ATOM 2629 C CA . GLY A 1 328 ? 0.903 6.369 27.688 1.00 94.31 328 GLY A CA 1
ATOM 2630 C C . GLY A 1 328 ? 1.715 7.644 27.445 1.00 94.31 328 GLY A C 1
ATOM 2631 O O . GLY A 1 328 ? 2.336 7.841 26.398 1.00 94.31 328 GLY A O 1
ATOM 2632 N N . GLY A 1 329 ? 1.730 8.526 28.441 1.00 93.38 329 GLY A N 1
ATOM 2633 C CA . GLY A 1 329 ? 2.435 9.809 28.379 1.00 93.38 329 GLY A CA 1
ATOM 2634 C C . GLY A 1 329 ? 1.491 11.003 28.444 1.00 93.38 329 GLY A C 1
ATOM 2635 O O . GLY A 1 329 ? 0.322 10.871 28.791 1.00 93.38 329 GLY A O 1
ATOM 2636 N N . SER A 1 330 ? 2.014 12.195 28.180 1.00 90.69 330 SER A N 1
ATOM 2637 C CA . SER A 1 330 ? 1.268 13.455 28.273 1.00 90.69 330 SER A CA 1
ATOM 2638 C C . SER A 1 330 ? 1.384 14.251 26.987 1.00 90.69 330 SER A C 1
ATOM 2640 O O . SER A 1 330 ? 2.482 14.369 26.444 1.00 90.69 330 SER A O 1
ATOM 2642 N N . TYR A 1 331 ? 0.289 14.886 26.594 1.00 88.94 331 TYR A N 1
ATOM 2643 C CA . TYR A 1 331 ? 0.197 15.695 25.392 1.00 88.94 331 TYR A CA 1
ATOM 2644 C C . TYR A 1 331 ? 0.219 17.189 25.741 1.00 88.94 331 TYR A C 1
ATOM 2646 O O . TYR A 1 331 ? -0.652 17.638 26.481 1.00 88.94 331 TYR A O 1
ATOM 2654 N N . GLU A 1 332 ? 1.204 17.956 25.260 1.00 87.12 332 GLU A N 1
ATOM 2655 C CA . GLU A 1 332 ? 1.321 19.417 25.485 1.00 87.12 332 GLU A CA 1
ATOM 2656 C C . GLU A 1 332 ? 1.097 19.861 26.956 1.00 87.12 332 GLU A C 1
ATOM 2658 O O . GLU A 1 332 ? 0.485 20.885 27.251 1.00 87.12 332 GLU A O 1
ATOM 2663 N N . GLY A 1 333 ? 1.596 19.076 27.921 1.00 72.25 333 GLY A N 1
ATOM 2664 C CA . GLY A 1 333 ? 1.444 19.368 29.354 1.00 72.25 333 GLY A CA 1
ATOM 2665 C C . GLY A 1 333 ? 0.102 18.944 29.966 1.00 72.25 333 GLY A C 1
ATOM 2666 O O . GLY A 1 333 ? -0.173 19.282 31.121 1.00 72.25 333 GLY A O 1
ATOM 2667 N N . SER A 1 334 ? -0.716 18.177 29.235 1.00 81.56 334 SER A N 1
ATOM 2668 C CA . SER A 1 334 ? -1.900 17.509 29.775 1.00 81.56 334 SER A CA 1
ATOM 2669 C C . SER A 1 334 ? -1.534 16.554 30.911 1.00 81.56 334 SER A C 1
ATOM 2671 O O . SER A 1 334 ? -0.382 16.149 31.090 1.00 81.56 334 SER A O 1
ATOM 2673 N N . ARG A 1 335 ? -2.548 16.125 31.668 1.00 82.88 335 ARG A N 1
ATOM 2674 C CA . ARG A 1 335 ? -2.383 15.005 32.598 1.00 82.88 335 ARG A CA 1
ATOM 2675 C C . ARG A 1 335 ? -1.803 13.797 31.834 1.00 82.88 335 ARG A C 1
ATOM 2677 O O . ARG A 1 335 ? -2.264 13.539 30.722 1.00 82.88 335 ARG A O 1
ATOM 2684 N N . PRO A 1 336 ? -0.826 13.073 32.409 1.00 88.00 336 PRO A N 1
ATOM 2685 C CA . PRO A 1 336 ? -0.318 11.858 31.799 1.00 88.00 336 PRO A CA 1
ATOM 2686 C C . PRO A 1 336 ? -1.355 10.730 31.858 1.00 88.00 336 PRO A C 1
ATOM 2688 O O . PRO A 1 336 ? -2.022 10.552 32.884 1.00 88.00 336 PRO A O 1
ATOM 2691 N N . HIS A 1 337 ? -1.429 9.964 30.777 1.00 89.44 337 HIS A N 1
ATOM 2692 C CA . HIS A 1 337 ? -2.238 8.762 30.634 1.00 89.44 337 HIS A CA 1
ATOM 2693 C C . HIS A 1 337 ? -1.382 7.505 30.867 1.00 89.44 337 HIS A C 1
ATOM 2695 O O . HIS A 1 337 ? -0.191 7.502 30.518 1.00 89.44 337 HIS A O 1
ATOM 2701 N N . PRO A 1 338 ? -1.939 6.452 31.491 1.00 93.62 338 PRO A N 1
ATOM 2702 C CA . PRO A 1 338 ? -1.324 5.131 31.481 1.00 93.62 338 PRO A CA 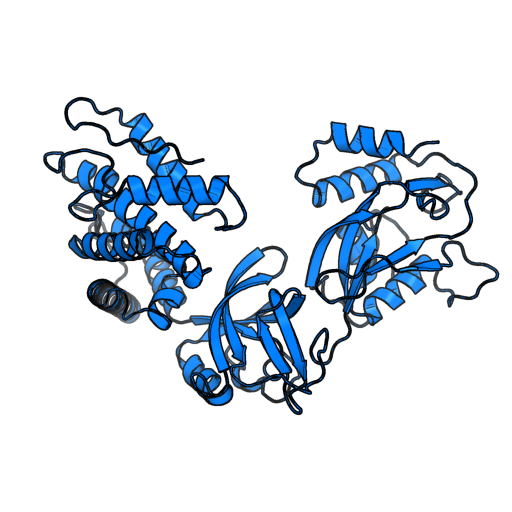1
ATOM 2703 C C . PRO A 1 338 ? -1.280 4.575 30.050 1.00 93.62 338 PRO A C 1
ATOM 2705 O O . PRO A 1 338 ? -2.018 5.022 29.181 1.00 93.62 338 PRO A O 1
ATOM 2708 N N . ALA A 1 339 ? -0.391 3.615 29.805 1.00 95.62 339 ALA A N 1
ATOM 2709 C CA . ALA A 1 339 ? -0.347 2.902 28.533 1.00 95.62 339 ALA A CA 1
ATOM 2710 C C . ALA A 1 339 ? -1.392 1.776 28.498 1.00 95.62 339 ALA A C 1
ATOM 2712 O O . ALA A 1 339 ? -1.711 1.204 29.547 1.00 95.62 339 ALA A O 1
ATOM 2713 N N . CYS A 1 340 ? -1.867 1.437 27.299 1.00 95.75 340 CYS A N 1
ATOM 2714 C CA . CYS A 1 340 ? -2.627 0.212 27.038 1.00 95.75 340 CYS A CA 1
ATOM 2715 C C . CYS A 1 340 ? -1.761 -1.038 27.269 1.00 95.75 340 CYS A C 1
ATOM 2717 O O . CYS A 1 340 ? -0.528 -0.948 27.320 1.00 95.75 340 CYS A O 1
ATOM 2719 N N . GLU A 1 341 ? -2.388 -2.211 27.386 1.00 94.06 341 GLU A N 1
ATOM 2720 C CA . GLU A 1 341 ? -1.635 -3.472 27.389 1.00 94.06 341 GLU A CA 1
ATOM 2721 C C . GLU A 1 341 ? -1.025 -3.731 26.003 1.00 94.06 341 GLU A C 1
ATOM 2723 O O . GLU A 1 341 ? 0.172 -4.015 25.898 1.00 94.06 341 GLU A O 1
ATOM 2728 N N . ASP A 1 342 ? -1.809 -3.547 24.933 1.00 92.94 342 ASP A N 1
ATOM 2729 C CA . ASP A 1 342 ? -1.286 -3.455 23.569 1.00 92.94 342 ASP A CA 1
ATOM 2730 C C . ASP A 1 342 ? -0.932 -1.993 23.242 1.00 92.94 342 ASP A C 1
ATOM 2732 O O . ASP A 1 342 ? -1.796 -1.145 23.030 1.00 92.94 342 ASP A O 1
ATOM 2736 N N . THR A 1 343 ? 0.365 -1.685 23.169 1.00 95.50 343 THR A N 1
ATOM 2737 C CA . THR A 1 343 ? 0.870 -0.334 22.846 1.00 95.50 343 THR A CA 1
ATOM 2738 C C . THR A 1 343 ? 1.174 -0.132 21.359 1.00 95.50 343 THR A C 1
ATOM 2740 O O . THR A 1 343 ? 1.752 0.894 20.972 1.00 95.50 343 THR A O 1
ATOM 2743 N N . THR A 1 344 ? 0.819 -1.100 20.506 1.00 92.81 344 THR A N 1
ATOM 2744 C CA . THR A 1 344 ? 1.031 -0.979 19.060 1.00 92.81 344 THR A CA 1
ATOM 2745 C C . THR A 1 344 ? 0.150 0.124 18.465 1.00 92.81 344 THR A C 1
ATOM 2747 O O . THR A 1 344 ? -0.963 0.348 18.944 1.00 92.81 344 THR A O 1
ATOM 2750 N N . PRO A 1 345 ? 0.646 0.865 17.457 1.00 94.75 345 PRO A N 1
ATOM 2751 C CA . PRO A 1 345 ? -0.146 1.904 16.808 1.00 94.75 345 PRO A CA 1
ATOM 2752 C C . PRO A 1 345 ? -1.387 1.316 16.114 1.00 94.75 345 PRO A C 1
ATOM 2754 O O . PRO A 1 345 ? -1.431 0.109 15.853 1.00 94.75 345 PRO A O 1
ATOM 2757 N N . PRO A 1 346 ? -2.387 2.158 15.789 1.00 95.88 346 PRO A N 1
ATOM 2758 C CA . PRO A 1 346 ? -3.518 1.752 14.965 1.00 95.88 346 PRO A CA 1
ATOM 2759 C C . PRO A 1 346 ? -3.051 1.076 13.678 1.00 95.88 346 PRO A C 1
ATOM 2761 O O . PRO A 1 346 ? -2.163 1.576 12.993 1.00 95.88 346 PRO A O 1
ATOM 2764 N N . VAL A 1 347 ? -3.673 -0.049 13.330 1.00 95.19 347 VAL A N 1
ATOM 2765 C CA . VAL A 1 347 ? -3.288 -0.838 12.145 1.00 95.19 347 VAL A CA 1
ATOM 2766 C C . VAL A 1 347 ? -3.691 -0.119 10.851 1.00 95.19 347 VAL A C 1
ATOM 2768 O O . VAL A 1 347 ? -3.101 -0.324 9.794 1.00 95.19 347 VAL A O 1
ATOM 2771 N N . ALA A 1 348 ? -4.702 0.746 10.930 1.00 95.12 348 ALA A N 1
ATOM 2772 C CA . ALA A 1 348 ? -5.117 1.613 9.842 1.00 95.12 348 ALA A CA 1
ATOM 2773 C C . ALA A 1 348 ? -5.773 2.889 10.384 1.00 95.12 348 ALA A C 1
ATOM 2775 O O . ALA A 1 348 ? -6.382 2.884 11.456 1.00 95.12 348 ALA A O 1
ATOM 2776 N N . VAL A 1 349 ? -5.684 3.965 9.604 1.00 95.56 349 VAL A N 1
ATOM 2777 C CA . VAL A 1 349 ? -6.331 5.254 9.875 1.00 95.56 349 VAL A CA 1
ATOM 2778 C C . VAL A 1 349 ? -7.110 5.673 8.631 1.00 95.56 349 VAL A C 1
ATOM 2780 O O . VAL A 1 349 ? -6.590 5.564 7.520 1.00 95.56 349 VAL A O 1
ATOM 2783 N N . LYS A 1 350 ? -8.367 6.102 8.788 1.00 95.06 350 LYS A N 1
ATOM 2784 C CA . LYS A 1 350 ? -9.211 6.602 7.686 1.00 95.06 350 LYS A CA 1
ATOM 2785 C C . LYS A 1 350 ? -9.990 7.842 8.123 1.00 95.06 350 LYS A C 1
ATOM 2787 O O . LYS A 1 350 ? -10.441 7.920 9.263 1.00 95.06 350 LYS A O 1
ATOM 2792 N N . THR A 1 351 ? -10.199 8.788 7.215 1.00 96.62 351 THR A N 1
ATOM 2793 C CA . THR A 1 351 ? -11.173 9.867 7.408 1.00 96.62 351 THR A CA 1
ATOM 2794 C C . THR A 1 351 ? -12.598 9.325 7.263 1.00 96.62 351 THR A C 1
ATOM 2796 O O . THR A 1 351 ? -12.847 8.370 6.522 1.00 96.62 351 THR A O 1
ATOM 2799 N N . ILE A 1 352 ? -13.549 9.885 8.015 1.00 96.88 352 ILE A N 1
ATOM 2800 C CA . ILE A 1 352 ? -14.954 9.461 7.967 1.00 96.88 352 ILE A CA 1
ATOM 2801 C C . ILE A 1 352 ? -15.911 10.623 8.238 1.00 96.88 352 ILE A C 1
ATOM 2803 O O . ILE A 1 352 ? -15.707 11.422 9.149 1.00 96.88 352 ILE A O 1
ATOM 2807 N N . GLU A 1 353 ? -17.004 10.685 7.477 1.00 96.62 353 GLU A N 1
ATOM 2808 C CA . GLU A 1 353 ? -18.120 11.583 7.775 1.00 96.62 353 GLU A CA 1
ATOM 2809 C C . GLU A 1 353 ? -19.092 10.938 8.767 1.00 96.62 353 GLU A C 1
ATOM 2811 O O . GLU A 1 353 ? -19.647 9.860 8.534 1.00 96.62 353 GLU A O 1
ATOM 2816 N N . ILE A 1 354 ? -19.341 11.630 9.872 1.00 96.44 354 ILE A N 1
ATOM 2817 C CA . ILE A 1 354 ? -20.255 11.203 10.928 1.00 96.44 354 ILE A CA 1
ATOM 2818 C C . ILE A 1 354 ? -21.644 11.794 10.642 1.00 96.44 354 ILE A C 1
ATOM 2820 O O . ILE A 1 354 ? -21.751 12.994 10.382 1.00 96.44 354 ILE A O 1
ATOM 2824 N N . PRO A 1 355 ? -22.738 11.008 10.728 1.00 95.69 355 PRO A N 1
ATOM 2825 C CA . PRO A 1 355 ? -24.091 11.446 10.357 1.00 95.69 355 PRO A CA 1
ATOM 2826 C C . PRO A 1 355 ? -24.781 12.331 11.416 1.00 95.69 355 PRO A C 1
ATOM 2828 O O . PRO A 1 355 ? -26.013 12.432 11.446 1.00 95.69 355 PRO A O 1
ATOM 2831 N N . TYR A 1 356 ? -24.000 12.967 12.288 1.00 95.31 356 TYR A N 1
ATOM 2832 C CA . TYR A 1 356 ? -24.441 13.810 13.396 1.00 95.31 356 TYR A CA 1
ATOM 2833 C C . TYR A 1 356 ? -23.672 15.127 13.357 1.00 95.31 356 TYR A C 1
ATOM 2835 O O . TYR A 1 356 ? -22.543 15.165 12.880 1.00 95.31 356 TYR A O 1
ATOM 2843 N N . GLY A 1 357 ? -24.291 16.210 13.827 1.00 94.75 357 GLY A N 1
ATOM 2844 C CA . GLY A 1 357 ? -23.634 17.517 13.868 1.00 94.75 357 GLY A CA 1
ATOM 2845 C C . GLY A 1 357 ? -22.797 17.682 15.132 1.00 94.75 357 GLY A C 1
ATOM 2846 O O . GLY A 1 357 ? -23.307 17.473 16.233 1.00 94.75 357 GLY A O 1
ATOM 2847 N N . MET A 1 358 ? -21.543 18.089 14.982 1.00 95.50 358 MET A N 1
ATOM 2848 C CA . MET A 1 358 ? -20.661 18.463 16.080 1.00 95.50 358 MET A CA 1
ATOM 2849 C C . MET A 1 358 ? -21.039 19.846 16.616 1.00 95.50 358 MET A C 1
ATOM 2851 O O . MET A 1 358 ? -21.410 20.746 15.865 1.00 95.50 358 MET A O 1
ATOM 2855 N N . TYR A 1 359 ? -20.945 20.018 17.930 1.00 95.38 359 TYR A N 1
ATOM 2856 C CA . TYR A 1 359 ? -21.036 21.315 18.591 1.00 95.38 359 TYR A CA 1
ATOM 2857 C C . TYR A 1 359 ? -20.125 21.366 19.817 1.00 95.38 359 TYR A C 1
ATOM 2859 O O . TYR A 1 359 ? -19.702 20.331 20.333 1.00 95.38 359 TYR A O 1
ATOM 2867 N N . PHE A 1 360 ? -19.861 22.573 20.315 1.00 95.38 360 PHE A N 1
ATOM 2868 C CA . PHE A 1 360 ? -19.080 22.775 21.534 1.00 95.38 360 PHE A CA 1
ATOM 2869 C C . PHE A 1 360 ? -19.974 22.913 22.763 1.00 95.38 360 PHE A C 1
ATOM 2871 O O . PHE A 1 360 ? -20.971 23.641 22.751 1.00 95.38 360 PHE A O 1
ATOM 2878 N N . GLY A 1 361 ? -19.625 22.222 23.841 1.00 91.88 361 GLY A N 1
ATOM 2879 C CA . GLY A 1 361 ? -20.413 22.261 25.064 1.00 91.88 361 GLY A CA 1
ATOM 2880 C C . GLY A 1 361 ? -19.606 21.997 26.320 1.00 91.88 361 GLY A C 1
ATOM 2881 O O . GLY A 1 361 ? -18.457 21.557 26.274 1.00 91.88 361 GLY A O 1
ATOM 2882 N N . ASN A 1 362 ? -20.268 22.231 27.450 1.00 89.19 362 ASN A N 1
ATOM 2883 C CA . ASN A 1 362 ? -19.776 21.970 28.796 1.00 89.19 362 ASN A CA 1
ATOM 2884 C C . ASN A 1 362 ? -18.489 22.745 29.163 1.00 89.19 362 ASN A C 1
ATOM 2886 O O . ASN A 1 362 ? -18.029 23.601 28.414 1.00 89.19 362 ASN A O 1
ATOM 2890 N N . SER A 1 363 ? -17.914 22.507 30.342 1.00 87.88 363 SER A N 1
ATOM 2891 C CA . SER A 1 363 ? -16.682 23.186 30.790 1.00 87.88 363 SER A CA 1
ATOM 2892 C C . SER A 1 363 ? -15.597 22.183 31.158 1.00 87.88 363 SER A C 1
ATOM 2894 O O . SER A 1 363 ? -15.687 21.525 32.194 1.00 87.88 363 SER A O 1
ATOM 2896 N N . SER A 1 364 ? -14.548 22.077 30.340 1.00 83.25 364 SER A N 1
ATOM 2897 C CA . SER A 1 364 ? -13.434 21.162 30.607 1.00 83.25 364 SER A CA 1
ATOM 2898 C C . SER A 1 364 ? -12.287 21.850 31.343 1.00 83.25 364 SER A C 1
ATOM 2900 O O . SER A 1 364 ? -11.707 22.818 30.854 1.00 83.25 364 SER A O 1
ATOM 2902 N N . GLY A 1 365 ? -11.903 21.316 32.506 1.00 80.00 365 GLY A N 1
ATOM 2903 C CA . GLY A 1 365 ? -10.748 21.812 33.264 1.00 80.00 365 GLY A CA 1
ATOM 2904 C C . GLY A 1 365 ? -9.419 21.677 32.511 1.00 80.00 365 GLY A C 1
ATOM 2905 O O . GLY A 1 365 ? -8.545 22.522 32.683 1.00 80.00 365 GLY A O 1
ATOM 2906 N N . SER A 1 366 ? -9.291 20.672 31.637 1.00 81.06 366 SER A N 1
ATOM 2907 C CA . SER A 1 366 ? -8.109 20.487 30.781 1.00 81.06 366 SER A CA 1
ATOM 2908 C C . SER A 1 366 ? -8.014 21.519 29.654 1.00 81.06 366 SER A C 1
ATOM 2910 O O . SER A 1 366 ? -6.935 21.716 29.115 1.00 81.06 366 SER A O 1
ATOM 2912 N N . TRP A 1 367 ? -9.117 22.204 29.332 1.00 85.62 367 TRP A N 1
ATOM 2913 C CA . TRP A 1 367 ? -9.206 23.191 28.251 1.00 85.62 367 TRP A CA 1
ATOM 2914 C C . TRP A 1 367 ? -9.686 24.542 28.787 1.00 85.62 367 TRP A C 1
ATOM 2916 O O . TRP A 1 367 ? -10.669 25.112 28.323 1.00 85.62 367 TRP A O 1
ATOM 2926 N N . GLN A 1 368 ? -9.019 25.039 29.834 1.00 87.69 368 GLN A N 1
ATOM 2927 C CA . GLN A 1 368 ? -9.249 26.367 30.425 1.00 87.69 368 GLN A CA 1
ATOM 2928 C C . GLN A 1 368 ? -10.700 26.647 30.883 1.00 87.69 368 GLN A C 1
ATOM 2930 O O . GLN A 1 368 ? -11.121 27.800 30.953 1.00 87.69 368 GLN A O 1
ATOM 2935 N N . GLY A 1 369 ? -11.478 25.609 31.212 1.00 86.12 369 GLY A N 1
ATOM 2936 C CA . GLY A 1 369 ? -12.898 25.728 31.573 1.00 86.12 369 GLY A CA 1
ATOM 2937 C C . GLY A 1 369 ? -13.829 25.990 30.382 1.00 86.12 369 GLY A C 1
ATOM 2938 O O . GLY A 1 369 ? -15.012 26.287 30.577 1.00 86.12 369 GLY A O 1
ATOM 2939 N N . MET A 1 370 ? -13.307 25.882 29.162 1.00 92.00 370 MET A N 1
ATOM 2940 C CA . MET A 1 370 ? -14.001 26.146 27.905 1.00 92.00 370 MET A CA 1
ATOM 2941 C C . MET A 1 370 ? -14.663 24.872 27.354 1.00 92.00 370 MET A C 1
ATOM 2943 O O . MET A 1 370 ? -14.519 23.781 27.920 1.00 92.00 370 MET A O 1
ATOM 2947 N N . GLY A 1 371 ? -15.441 25.031 26.285 1.00 91.81 371 GLY A N 1
ATOM 2948 C CA . GLY A 1 371 ? -16.191 23.953 25.650 1.00 91.81 371 GLY A CA 1
ATOM 2949 C C . GLY A 1 371 ? -15.317 22.954 24.900 1.00 91.81 371 GLY A C 1
ATOM 2950 O O . GLY A 1 371 ? -14.263 23.303 24.372 1.00 91.81 371 GLY A O 1
ATOM 2951 N N . VAL A 1 372 ? -15.791 21.713 24.833 1.00 92.69 372 VAL A N 1
ATOM 2952 C CA . VAL A 1 372 ? -15.193 20.613 24.058 1.00 92.69 372 VAL A CA 1
ATOM 2953 C C . VAL A 1 372 ? -16.215 20.024 23.086 1.00 92.69 372 VAL A C 1
ATOM 2955 O O . VAL A 1 372 ? -17.406 20.325 23.191 1.00 92.69 372 VAL A O 1
ATOM 2958 N N . SER A 1 373 ? -15.761 19.215 22.128 1.00 94.00 373 SER A N 1
ATOM 2959 C CA . SER A 1 373 ? -16.607 18.644 21.078 1.00 94.00 373 SER A CA 1
ATOM 2960 C C . SER A 1 373 ? -17.615 17.621 21.618 1.00 94.00 373 SER A C 1
ATOM 2962 O O . SER A 1 373 ? -17.266 16.696 22.351 1.00 94.00 373 SER A O 1
ATOM 2964 N N . PHE A 1 374 ? -18.867 17.743 21.183 1.00 93.38 374 PHE A N 1
ATOM 2965 C CA . PHE A 1 374 ? -19.950 16.771 21.361 1.00 93.38 374 PHE A CA 1
ATOM 2966 C C . PHE A 1 374 ? -20.681 16.564 20.033 1.00 93.38 374 PHE A C 1
ATOM 2968 O O . PHE A 1 374 ? -20.670 17.450 19.181 1.00 93.38 374 PHE A O 1
ATOM 2975 N N . LEU A 1 375 ? -21.372 15.433 19.876 1.00 93.44 375 LEU A N 1
ATOM 2976 C CA . LEU A 1 375 ? -22.273 15.195 18.747 1.00 93.44 375 LEU A CA 1
ATOM 2977 C C . LEU A 1 375 ? -23.730 15.398 19.173 1.00 93.44 375 LEU A C 1
ATOM 2979 O O . LEU A 1 375 ? -24.159 14.921 20.221 1.00 93.44 375 LEU A O 1
ATOM 2983 N N . ASP A 1 376 ? -24.518 16.087 18.351 1.00 92.81 376 ASP A N 1
ATOM 2984 C CA . ASP A 1 376 ? -25.974 16.116 18.478 1.00 92.81 376 ASP A CA 1
ATOM 2985 C C . ASP A 1 376 ? -26.564 14.902 17.758 1.00 92.81 376 ASP A C 1
ATOM 2987 O O . ASP A 1 376 ? -26.839 14.932 16.557 1.00 92.81 376 ASP A O 1
ATOM 2991 N N . VAL A 1 377 ? -26.743 13.819 18.512 1.00 90.56 377 VAL A N 1
ATOM 2992 C CA . VAL A 1 377 ? -27.235 12.532 17.993 1.00 90.56 377 VAL A CA 1
ATOM 2993 C C . VAL A 1 377 ? -28.756 12.485 17.845 1.00 90.56 377 VAL A C 1
ATOM 2995 O O . VAL A 1 377 ? -29.314 11.496 17.372 1.00 90.56 377 VAL A O 1
ATOM 2998 N N . THR A 1 378 ? -29.450 13.563 18.224 1.00 89.50 378 THR A N 1
ATOM 2999 C CA . THR A 1 378 ? -30.916 13.649 18.156 1.00 89.50 378 THR A CA 1
ATOM 3000 C C . THR A 1 378 ? -31.426 13.976 16.752 1.00 89.50 378 THR A C 1
ATOM 3002 O O . THR A 1 378 ? -32.607 13.784 16.453 1.00 89.50 378 THR A O 1
ATOM 3005 N N . LYS A 1 379 ? -30.544 14.455 15.868 1.00 89.81 379 LYS A N 1
ATOM 3006 C CA . LYS A 1 379 ? -30.868 14.860 14.497 1.00 89.81 379 LYS A CA 1
ATOM 3007 C C . LYS A 1 379 ? -29.744 14.494 13.534 1.00 89.81 379 LYS A C 1
ATOM 3009 O O . LYS A 1 379 ? -28.590 14.362 13.924 1.00 89.81 379 LYS A O 1
ATOM 3014 N N . ARG A 1 380 ? -30.081 14.370 12.247 1.00 93.12 380 ARG A N 1
ATOM 3015 C CA . ARG A 1 380 ? -29.063 14.210 11.202 1.00 93.12 380 ARG A CA 1
ATOM 3016 C C . ARG A 1 380 ? -28.214 15.471 11.099 1.00 93.12 380 ARG A C 1
ATOM 3018 O O . ARG A 1 380 ? -28.744 16.581 11.129 1.00 93.12 380 ARG A O 1
ATOM 3025 N N . GLY A 1 381 ? -26.923 15.269 10.908 1.00 93.88 381 GLY A N 1
ATOM 3026 C CA . GLY A 1 381 ? -25.958 16.311 10.595 1.00 93.88 381 GLY A CA 1
ATOM 3027 C C . GLY A 1 381 ? -24.801 15.730 9.797 1.00 93.88 381 GLY A C 1
ATOM 3028 O O . GLY A 1 381 ? -24.908 14.628 9.255 1.00 93.88 381 GLY A O 1
ATOM 3029 N N . LYS A 1 382 ? -23.715 16.487 9.724 1.00 95.06 382 LYS A N 1
ATOM 3030 C CA . LYS A 1 382 ? -22.469 16.062 9.103 1.00 95.06 382 LYS A CA 1
ATOM 3031 C C . LYS A 1 382 ? -21.315 16.623 9.918 1.00 95.06 382 LYS A C 1
ATOM 3033 O O . LYS A 1 382 ? -21.285 17.827 10.169 1.00 95.06 382 LYS A O 1
ATOM 3038 N N . SER A 1 383 ? -20.385 15.754 10.283 1.00 96.56 383 SER A N 1
ATOM 3039 C CA . SER A 1 383 ? -19.146 16.134 10.950 1.00 96.56 383 SER A CA 1
ATOM 3040 C C . SER A 1 383 ? -17.976 15.326 10.436 1.00 96.56 383 SER A C 1
ATOM 3042 O O . SER A 1 383 ? -18.135 14.169 10.053 1.00 96.56 383 SER A O 1
ATOM 3044 N N . LEU A 1 384 ? -16.811 15.959 10.432 1.00 97.94 384 LEU A N 1
ATOM 3045 C CA . LEU A 1 384 ? -15.547 15.319 10.113 1.00 97.94 384 LEU A CA 1
ATOM 3046 C C . LEU A 1 384 ? -15.091 14.483 11.310 1.00 97.94 384 LEU A C 1
ATOM 3048 O O . LEU A 1 384 ? -15.213 14.910 12.461 1.00 97.94 384 LEU A O 1
ATOM 3052 N N . GLY A 1 385 ? -14.583 13.291 11.027 1.00 97.56 385 GLY A N 1
ATOM 3053 C CA . GLY A 1 385 ? -13.982 12.408 12.008 1.00 97.56 385 GLY A CA 1
ATOM 3054 C C . GLY A 1 385 ? -12.773 11.673 11.448 1.00 97.56 385 GLY A C 1
ATOM 3055 O O . GLY A 1 385 ? -12.572 11.590 10.233 1.00 97.56 385 GLY A O 1
ATOM 3056 N N . VAL A 1 386 ? -11.986 11.121 12.363 1.00 98.19 386 VAL A N 1
ATOM 3057 C CA . VAL A 1 386 ? -10.829 10.269 12.090 1.00 98.19 386 VAL A CA 1
ATOM 3058 C C . VAL A 1 386 ? -11.072 8.927 12.766 1.00 98.19 386 VAL A C 1
ATOM 3060 O O . VAL A 1 386 ? -11.338 8.862 13.967 1.00 98.19 386 VAL A O 1
ATOM 3063 N N . ALA A 1 387 ? -11.042 7.862 11.973 1.00 97.81 387 ALA A N 1
ATOM 3064 C CA . ALA A 1 387 ? -11.230 6.490 12.404 1.00 97.81 387 ALA A CA 1
ATOM 3065 C C . ALA A 1 387 ? -9.868 5.807 12.568 1.00 97.81 387 ALA A C 1
ATOM 3067 O O . ALA A 1 387 ? -9.099 5.740 11.611 1.00 97.81 387 ALA A O 1
ATOM 3068 N N . TYR A 1 388 ? -9.610 5.247 13.747 1.00 97.69 388 TYR A N 1
ATOM 3069 C CA . TYR A 1 388 ? -8.426 4.451 14.065 1.00 97.69 388 TYR A CA 1
ATOM 3070 C C . TYR A 1 388 ? -8.834 2.984 14.240 1.00 97.69 388 TYR A C 1
ATOM 3072 O O . TYR A 1 388 ? -9.694 2.682 15.072 1.00 97.69 388 TYR A O 1
ATOM 3080 N N . LEU A 1 389 ? -8.248 2.069 13.462 1.00 97.19 389 LEU A N 1
ATOM 3081 C CA . LEU A 1 389 ? -8.466 0.629 13.614 1.00 97.19 389 LEU A CA 1
ATOM 3082 C C . LEU A 1 389 ? -7.545 0.099 14.707 1.00 97.19 389 LEU A C 1
ATOM 3084 O O . LEU A 1 389 ? -6.339 -0.057 14.501 1.00 97.19 389 LEU A O 1
ATOM 3088 N N . ILE A 1 390 ? -8.130 -0.162 15.867 1.00 97.19 390 ILE A N 1
ATOM 3089 C CA . ILE A 1 390 ? -7.432 -0.554 17.092 1.00 97.19 390 ILE A CA 1
ATOM 3090 C C . ILE A 1 390 ? -8.011 -1.855 17.636 1.00 97.19 390 ILE A C 1
ATOM 3092 O O . ILE A 1 390 ? -9.091 -2.289 17.220 1.00 97.19 390 ILE A O 1
ATOM 3096 N N . THR A 1 391 ? -7.299 -2.501 18.554 1.00 96.19 391 THR A N 1
ATOM 3097 C CA . THR A 1 391 ? -7.847 -3.673 19.245 1.00 96.19 391 THR A CA 1
ATOM 3098 C C . THR A 1 391 ? -9.031 -3.261 20.125 1.00 96.19 391 THR A C 1
ATOM 3100 O O . THR A 1 391 ? -9.148 -2.108 20.556 1.00 96.19 391 THR A O 1
ATOM 3103 N N . ARG A 1 392 ? -9.926 -4.206 20.430 1.00 94.62 392 ARG A N 1
ATOM 3104 C CA . ARG A 1 392 ? -11.022 -3.939 21.372 1.00 94.62 392 ARG A CA 1
ATOM 3105 C C . ARG A 1 392 ? -10.513 -3.548 22.763 1.00 94.62 392 ARG A C 1
ATOM 3107 O O . ARG A 1 392 ? -11.105 -2.670 23.377 1.00 94.62 392 ARG A O 1
ATOM 3114 N N . GLU A 1 393 ? -9.402 -4.129 23.216 1.00 95.12 393 GLU A N 1
ATOM 3115 C CA . GLU A 1 393 ? -8.749 -3.754 24.481 1.00 95.12 393 GLU A CA 1
ATOM 3116 C C . GLU A 1 393 ? -8.316 -2.285 24.476 1.00 95.12 393 GLU A C 1
ATOM 3118 O O . GLU A 1 393 ? -8.683 -1.539 25.383 1.00 95.12 393 GLU A O 1
ATOM 3123 N N . GLN A 1 394 ? -7.638 -1.838 23.414 1.00 96.56 394 GLN A N 1
ATOM 3124 C CA . GLN A 1 394 ? -7.253 -0.436 23.251 1.00 96.56 394 GLN A CA 1
ATOM 3125 C C . GLN A 1 394 ? -8.480 0.484 23.261 1.00 96.56 394 GLN A C 1
ATOM 3127 O O . GLN A 1 394 ? -8.475 1.529 23.909 1.00 96.56 394 GLN A O 1
ATOM 3132 N N . PHE A 1 395 ? -9.564 0.100 22.579 1.00 95.81 395 PHE A N 1
ATOM 3133 C CA . PHE A 1 395 ? -10.804 0.879 22.590 1.00 95.81 395 PHE A CA 1
ATOM 3134 C C . PHE A 1 395 ? -11.420 0.976 23.992 1.00 95.81 395 PHE A C 1
ATOM 3136 O O . PHE A 1 395 ? -11.788 2.068 24.429 1.00 95.81 395 PHE A O 1
ATOM 3143 N N . GLU A 1 396 ? -11.514 -0.138 24.717 1.00 93.06 396 GLU A N 1
ATOM 3144 C CA . GLU A 1 396 ? -12.034 -0.174 26.089 1.00 93.06 396 GLU A CA 1
ATOM 3145 C C . GLU A 1 396 ? -11.176 0.666 27.045 1.00 93.06 396 GLU A C 1
ATOM 3147 O O . GLU A 1 396 ? -11.720 1.387 27.889 1.00 93.06 396 GLU A O 1
ATOM 3152 N N . HIS A 1 397 ? -9.852 0.655 26.864 1.00 93.19 397 HIS A N 1
ATOM 3153 C CA . HIS A 1 397 ? -8.927 1.525 27.585 1.00 93.19 397 HIS A CA 1
ATOM 3154 C C . HIS A 1 397 ? -9.207 3.007 27.305 1.00 93.19 397 HIS A C 1
ATOM 3156 O O . HIS A 1 397 ? -9.339 3.803 28.238 1.00 93.19 397 HIS A O 1
ATOM 3162 N N . VAL A 1 398 ? -9.354 3.391 26.032 1.00 92.44 398 VAL A N 1
ATOM 3163 C CA . VAL A 1 398 ? -9.677 4.774 25.639 1.00 92.44 398 VAL A CA 1
ATOM 3164 C C . VAL A 1 398 ? -11.003 5.216 26.268 1.00 92.44 398 VAL A C 1
ATOM 3166 O O . VAL A 1 398 ? -11.070 6.292 26.863 1.00 92.44 398 VAL A O 1
ATOM 3169 N N . VAL A 1 399 ? -12.042 4.374 26.224 1.00 88.31 399 VAL A N 1
ATOM 3170 C CA . VAL A 1 399 ? -13.340 4.648 26.872 1.00 88.31 399 VAL A CA 1
ATOM 3171 C C . VAL A 1 399 ? -13.186 4.855 28.382 1.00 88.31 399 VAL A C 1
ATOM 3173 O O . VAL A 1 399 ? -13.837 5.736 28.955 1.00 88.31 399 VAL A O 1
ATOM 3176 N N . PHE A 1 400 ? -12.348 4.059 29.044 1.00 85.88 400 PHE A N 1
ATOM 3177 C CA . PHE A 1 400 ? -12.099 4.171 30.480 1.00 85.88 400 PHE A CA 1
ATOM 3178 C C . PHE A 1 400 ? -11.395 5.487 30.849 1.00 85.88 400 PHE A C 1
ATOM 3180 O O . PHE A 1 400 ? -11.812 6.169 31.794 1.00 85.88 400 PHE A O 1
ATOM 3187 N N . GLU A 1 401 ? -10.375 5.881 30.086 1.00 83.94 401 GLU A N 1
ATOM 3188 C CA . GLU A 1 401 ? -9.630 7.128 30.300 1.00 83.94 401 GLU A CA 1
ATOM 3189 C C . GLU A 1 401 ? -10.487 8.375 30.028 1.00 83.94 401 GLU A C 1
ATOM 3191 O O . GLU A 1 401 ? -10.485 9.308 30.839 1.00 83.94 401 GLU A O 1
ATOM 3196 N N . GLU A 1 402 ? -11.303 8.370 28.967 1.00 79.56 402 GLU A N 1
ATOM 3197 C CA . GLU A 1 402 ? -12.266 9.448 28.668 1.00 79.56 402 GLU A CA 1
ATOM 3198 C C . GLU A 1 402 ? -13.330 9.605 29.777 1.00 79.56 402 GLU A C 1
ATOM 3200 O O . GLU A 1 402 ? -13.828 10.703 30.041 1.00 79.56 402 GLU A O 1
ATOM 3205 N N . ASN A 1 403 ? -13.619 8.533 30.523 1.00 73.12 403 ASN A N 1
ATOM 3206 C CA . ASN A 1 403 ? -14.496 8.546 31.699 1.00 73.12 403 ASN A CA 1
ATOM 3207 C C . ASN A 1 403 ? -13.770 8.868 33.019 1.00 73.12 403 ASN A C 1
ATOM 3209 O O . ASN A 1 403 ? -14.279 8.579 34.110 1.00 73.12 403 ASN A O 1
ATOM 3213 N N . ALA A 1 404 ? -12.591 9.493 32.946 1.00 65.62 404 ALA A N 1
ATOM 3214 C CA . ALA A 1 404 ? -11.754 9.852 34.091 1.00 65.62 404 ALA A CA 1
ATOM 3215 C C . ALA A 1 404 ? -11.404 8.649 34.992 1.00 65.62 404 ALA A C 1
ATOM 3217 O O . ALA A 1 404 ? -11.322 8.786 36.220 1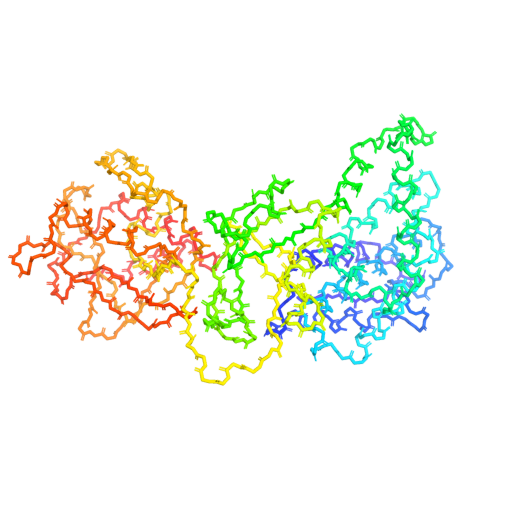.00 65.62 404 ALA A O 1
ATOM 3218 N N . GLY A 1 405 ? -11.219 7.474 34.386 1.00 59.81 405 GLY A N 1
ATOM 3219 C CA . GLY A 1 405 ? -10.885 6.229 35.072 1.00 59.81 405 GLY A CA 1
ATOM 3220 C C . GLY A 1 405 ? -12.035 5.647 35.895 1.00 59.81 405 GLY A C 1
ATOM 3221 O O . GLY A 1 405 ? -11.810 4.957 36.893 1.00 59.81 405 GLY A O 1
ATOM 3222 N N . ARG A 1 406 ? -13.283 5.972 35.539 1.00 55.09 406 ARG A N 1
ATOM 3223 C CA . ARG A 1 406 ? -14.475 5.391 36.163 1.00 55.09 406 ARG A CA 1
ATOM 3224 C C . ARG A 1 406 ? -15.063 4.326 35.239 1.00 55.09 406 ARG A C 1
ATOM 3226 O O . ARG A 1 406 ? -15.224 4.596 34.052 1.00 55.09 406 ARG A O 1
ATOM 3233 N N . PRO A 1 407 ? -15.436 3.145 35.765 1.00 54.03 407 PRO A N 1
ATOM 3234 C CA . PRO A 1 407 ? -16.188 2.178 34.979 1.00 54.03 407 PRO A CA 1
ATOM 3235 C C . PRO A 1 407 ? -17.504 2.812 34.524 1.00 54.03 407 PRO A C 1
ATOM 3237 O O . PRO A 1 407 ? -18.125 3.564 35.283 1.00 54.03 407 PRO A O 1
ATOM 3240 N N . GLN A 1 408 ? -17.921 2.501 33.296 1.00 53.38 408 GLN A N 1
ATOM 3241 C CA . GLN A 1 408 ? -19.159 3.006 32.713 1.00 53.38 408 GLN A CA 1
ATOM 3242 C C . GLN A 1 408 ? -20.331 2.663 33.644 1.00 53.38 408 GLN A C 1
ATOM 3244 O O . GLN A 1 408 ? -20.665 1.500 33.870 1.00 53.38 408 GLN A O 1
ATOM 3249 N N . ASN A 1 409 ? -20.921 3.686 34.254 1.00 46.56 409 ASN A N 1
ATOM 3250 C CA . ASN A 1 409 ? -22.019 3.541 35.196 1.00 46.56 409 ASN A CA 1
ATOM 3251 C C . ASN A 1 409 ? -22.969 4.710 34.936 1.00 46.56 409 ASN A C 1
ATOM 3253 O O . ASN A 1 409 ? -22.547 5.849 35.101 1.00 46.56 409 ASN A O 1
ATOM 3257 N N . LYS A 1 410 ? -24.207 4.414 34.509 1.00 45.94 410 LYS A N 1
ATOM 3258 C CA . LYS A 1 410 ? -25.241 5.318 33.938 1.00 45.94 410 LYS A CA 1
ATOM 3259 C C . LYS A 1 410 ? -25.718 6.495 34.824 1.00 45.94 410 LYS A C 1
ATOM 3261 O O . LYS A 1 410 ? -26.868 6.915 34.728 1.00 45.94 410 LYS A O 1
ATOM 3266 N N . LEU A 1 411 ? -24.941 6.930 35.810 1.00 39.03 411 LEU A N 1
ATOM 3267 C CA . LEU A 1 411 ? -25.413 7.814 36.875 1.00 39.03 411 LEU A CA 1
ATOM 3268 C C . LEU A 1 411 ? -24.554 9.069 37.090 1.00 39.03 411 LEU A C 1
ATOM 3270 O O . LEU A 1 411 ? -25.077 9.990 37.713 1.00 39.03 411 LEU A O 1
ATOM 3274 N N . TYR A 1 412 ? -23.293 9.158 36.627 1.00 41.53 412 TYR A N 1
ATOM 3275 C CA . TYR A 1 412 ? -22.382 10.256 37.039 1.00 41.53 412 TYR A CA 1
ATOM 3276 C C . TYR A 1 412 ? -21.194 10.595 36.089 1.00 41.53 412 TYR A C 1
ATOM 3278 O O . TYR A 1 412 ? -20.229 11.230 36.530 1.00 41.53 412 TYR A O 1
ATOM 3286 N N . GLY A 1 413 ? -21.206 10.188 34.821 1.00 43.06 413 GLY A N 1
ATOM 3287 C CA . GLY A 1 413 ? -20.126 10.342 33.835 1.00 43.06 413 GLY A CA 1
ATOM 3288 C C . GLY A 1 413 ? -20.315 11.494 32.835 1.00 43.06 413 GLY A C 1
ATOM 3289 O O . GLY A 1 413 ? -21.426 11.940 32.551 1.00 43.06 413 GLY A O 1
ATOM 3290 N N . TRP A 1 414 ? -19.199 12.008 32.309 1.00 43.00 414 TRP A N 1
ATOM 3291 C CA . TRP A 1 414 ? -19.161 13.152 31.383 1.00 43.00 414 TRP A CA 1
ATOM 3292 C C . TRP A 1 414 ? -19.126 12.769 29.886 1.00 43.00 414 TRP A C 1
ATOM 3294 O O . TRP A 1 414 ? -19.371 13.644 29.061 1.00 43.00 414 TRP A O 1
ATOM 3304 N N . TYR A 1 415 ? -18.982 11.483 29.534 1.00 50.72 415 TYR A N 1
ATOM 3305 C CA . TYR A 1 415 ? -19.168 10.906 28.188 1.00 50.72 415 TYR A CA 1
ATOM 3306 C C . TYR A 1 415 ? -19.649 9.446 28.327 1.00 50.72 415 TYR A C 1
ATOM 3308 O O . TYR A 1 415 ? -18.872 8.503 28.216 1.00 50.72 415 TYR A O 1
ATOM 3316 N N . GLU A 1 416 ? -20.921 9.244 28.690 1.00 56.72 416 GLU A N 1
ATOM 3317 C CA . GLU A 1 416 ? -21.406 7.918 29.099 1.00 56.72 416 GLU A CA 1
ATOM 3318 C C . GLU A 1 416 ? -21.731 6.958 27.943 1.00 56.72 416 GLU A C 1
ATOM 3320 O O . GLU A 1 416 ? -21.887 5.768 28.216 1.00 56.72 416 GLU A O 1
ATOM 3325 N N . ASP A 1 417 ? -21.792 7.399 26.679 1.00 66.94 417 ASP A N 1
ATOM 3326 C CA . ASP A 1 417 ? -22.357 6.578 25.604 1.00 66.94 417 ASP A CA 1
ATOM 3327 C C . ASP A 1 417 ? -21.365 6.277 24.483 1.00 66.94 417 ASP A C 1
ATOM 3329 O O . ASP A 1 417 ? -20.806 7.154 23.820 1.00 66.94 417 ASP A O 1
ATOM 3333 N N . THR A 1 418 ? -21.200 4.984 24.228 1.00 82.12 418 THR A N 1
ATOM 3334 C CA . THR A 1 418 ? -20.636 4.497 22.974 1.00 82.12 418 THR A CA 1
ATOM 3335 C C . THR A 1 418 ? -21.752 4.426 21.943 1.00 82.12 418 THR A C 1
ATOM 3337 O O . THR A 1 418 ? -22.782 3.797 22.188 1.00 82.12 418 THR A O 1
ATOM 3340 N N . ILE A 1 419 ? -21.551 5.064 20.795 1.00 88.50 419 ILE A N 1
ATOM 3341 C CA . ILE A 1 419 ? -22.504 5.059 19.688 1.00 88.50 419 ILE A CA 1
ATOM 3342 C C . ILE A 1 419 ? -21.959 4.201 18.560 1.00 88.50 419 ILE A C 1
ATOM 3344 O O . ILE A 1 419 ? -20.847 4.425 18.079 1.00 88.50 419 ILE A O 1
ATOM 3348 N N . ASP A 1 420 ? -22.783 3.256 18.117 1.00 91.56 420 ASP A N 1
ATOM 3349 C CA . ASP A 1 420 ? -22.526 2.468 16.921 1.00 91.56 420 ASP A CA 1
ATOM 3350 C C . ASP A 1 420 ? -22.796 3.301 15.666 1.00 91.56 420 ASP A C 1
ATOM 3352 O O . ASP A 1 420 ? -23.884 3.852 15.463 1.00 91.56 420 ASP A O 1
ATOM 3356 N N . LEU A 1 421 ? -21.786 3.381 14.808 1.00 93.69 421 LEU A N 1
ATOM 3357 C CA . LEU A 1 421 ? -21.900 3.898 13.453 1.00 93.69 421 LEU A CA 1
ATOM 3358 C C . LEU A 1 421 ? -22.058 2.730 12.470 1.00 93.69 421 LEU A C 1
ATOM 3360 O O . LEU A 1 421 ? -22.019 1.554 12.837 1.00 93.69 421 LEU A O 1
ATOM 3364 N N . LYS A 1 422 ? -22.276 3.047 11.190 1.00 93.94 422 LYS A N 1
ATOM 3365 C CA . LYS A 1 422 ? -22.372 2.019 10.149 1.00 93.94 422 LYS A CA 1
ATOM 3366 C C . LYS A 1 422 ? -21.042 1.240 10.082 1.00 93.94 422 LYS A C 1
ATOM 3368 O O . LYS A 1 422 ? -20.008 1.895 9.973 1.00 93.94 422 LYS A O 1
ATOM 3373 N N . PRO A 1 423 ? -21.060 -0.110 10.082 1.00 93.88 423 PRO A N 1
ATOM 3374 C CA . PRO A 1 423 ? -19.855 -0.919 9.917 1.00 93.88 423 PRO A CA 1
ATOM 3375 C C . PRO A 1 423 ? -19.047 -0.526 8.677 1.00 93.88 423 PRO A C 1
ATOM 3377 O O . PRO A 1 423 ? -19.623 -0.183 7.637 1.00 93.88 423 PRO A O 1
ATOM 3380 N N . MET A 1 424 ? -17.724 -0.618 8.784 1.00 94.25 424 MET A N 1
ATOM 3381 C CA . MET A 1 424 ? -16.776 -0.223 7.744 1.00 94.25 424 MET A CA 1
ATOM 3382 C C . MET A 1 424 ? -15.718 -1.311 7.558 1.00 94.25 424 MET A C 1
ATOM 3384 O O . MET A 1 424 ? -15.103 -1.769 8.518 1.00 94.25 424 MET A O 1
ATOM 3388 N N . ASN A 1 425 ? -15.518 -1.723 6.304 1.00 91.81 425 ASN A N 1
ATOM 3389 C CA . ASN A 1 425 ? -14.530 -2.719 5.870 1.00 91.81 425 ASN A CA 1
ATOM 3390 C C . ASN A 1 425 ? -14.562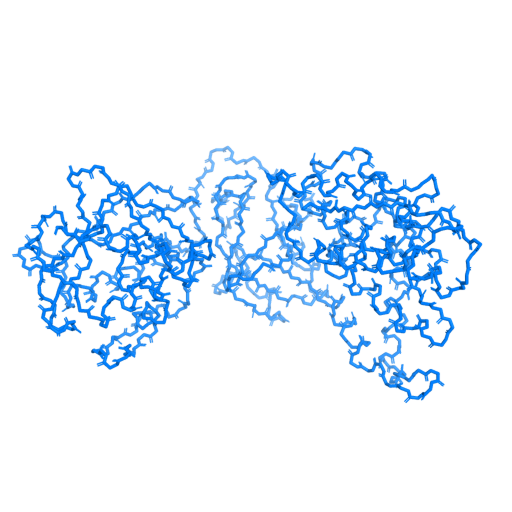 -4.038 6.664 1.00 91.81 425 ASN A C 1
ATOM 3392 O O . ASN A 1 425 ? -13.521 -4.623 6.938 1.00 91.81 425 ASN A O 1
ATOM 3396 N N . GLY A 1 426 ? -15.756 -4.490 7.054 1.00 90.88 426 GLY A N 1
ATOM 3397 C CA . GLY A 1 426 ? -15.947 -5.733 7.806 1.00 90.88 426 GLY A CA 1
ATOM 3398 C C . GLY A 1 426 ? -15.882 -5.598 9.331 1.00 90.88 426 GLY A C 1
ATOM 3399 O O . GLY A 1 426 ? -16.179 -6.578 10.010 1.00 90.88 426 GLY A O 1
ATOM 3400 N N . PHE A 1 427 ? -15.592 -4.408 9.867 1.00 95.00 427 PHE A N 1
ATOM 3401 C CA . PHE A 1 427 ? -15.463 -4.160 11.306 1.00 95.00 427 PHE A CA 1
ATOM 3402 C C . PHE A 1 427 ? -16.571 -3.255 11.856 1.00 95.00 427 PHE A C 1
ATOM 3404 O O . PHE A 1 427 ? -17.150 -2.424 11.144 1.00 95.00 427 PHE A O 1
ATOM 3411 N N . GLU A 1 428 ? -16.844 -3.403 13.153 1.00 95.62 428 GLU A N 1
ATOM 3412 C CA . GLU A 1 428 ? -17.664 -2.459 13.912 1.00 95.62 428 GLU A CA 1
ATOM 3413 C C . GLU A 1 428 ? -17.019 -1.068 13.912 1.00 95.62 428 GLU A C 1
ATOM 3415 O O . GLU A 1 428 ? -15.794 -0.932 13.928 1.00 95.62 428 GLU A O 1
ATOM 3420 N N . VAL A 1 429 ? -17.855 -0.032 13.933 1.00 97.06 429 VAL A N 1
ATOM 3421 C CA . VAL A 1 429 ? -17.413 1.362 14.007 1.00 97.06 429 VAL A CA 1
ATOM 3422 C C . VAL A 1 429 ? -18.095 2.011 15.197 1.00 97.06 429 VAL A C 1
ATOM 3424 O O . VAL A 1 429 ? -19.323 2.010 15.284 1.00 97.06 429 VAL A O 1
ATOM 3427 N N . LYS A 1 430 ? -17.303 2.559 16.116 1.00 95.50 430 LYS A N 1
ATOM 3428 C CA . LYS A 1 430 ? -17.783 3.119 17.377 1.00 95.50 430 LYS A CA 1
ATOM 3429 C C . LYS A 1 430 ? -17.220 4.511 17.595 1.00 95.50 430 LYS A C 1
ATOM 3431 O O . LYS A 1 430 ? -16.059 4.781 17.308 1.00 95.50 430 LYS A O 1
ATOM 3436 N N . THR A 1 431 ? -18.039 5.391 18.149 1.00 93.81 431 THR A N 1
ATOM 3437 C CA . THR A 1 431 ? -17.605 6.705 18.628 1.00 93.81 431 THR A CA 1
ATOM 3438 C C . THR A 1 431 ? -18.045 6.909 20.072 1.00 93.81 431 THR A C 1
ATOM 3440 O O . THR A 1 431 ? -18.989 6.267 20.535 1.00 93.81 431 THR A O 1
ATOM 3443 N N . ILE A 1 432 ? -17.353 7.782 20.796 1.00 89.56 432 ILE A N 1
ATOM 3444 C CA . ILE A 1 432 ? -17.628 8.079 22.204 1.00 89.56 432 ILE A CA 1
ATOM 3445 C C . ILE A 1 432 ? -18.256 9.465 22.259 1.00 89.56 432 ILE A C 1
ATOM 3447 O O . ILE A 1 432 ? -17.648 10.435 21.809 1.00 89.56 432 ILE A O 1
ATOM 3451 N N . THR A 1 433 ? -19.477 9.587 22.772 1.00 83.31 433 THR A N 1
ATOM 3452 C CA . THR A 1 433 ? -20.126 10.890 22.969 1.00 83.31 433 THR A CA 1
ATOM 3453 C C . THR A 1 433 ? -21.086 10.860 24.164 1.00 83.31 433 THR A C 1
ATOM 3455 O O . THR A 1 433 ? -21.045 9.951 24.993 1.00 83.31 433 THR A O 1
ATOM 3458 N N . ASN A 1 434 ? -21.915 11.889 24.309 1.00 78.44 434 ASN A N 1
ATOM 3459 C CA . ASN A 1 434 ? -23.028 11.882 25.248 1.00 78.44 434 ASN A CA 1
ATOM 3460 C C . ASN A 1 434 ? -24.353 11.961 24.486 1.00 78.44 434 ASN A C 1
ATOM 3462 O O . ASN A 1 434 ? -24.492 12.831 23.626 1.00 78.44 434 ASN A O 1
ATOM 3466 N N . VAL A 1 435 ? -25.317 11.085 24.793 1.00 74.12 435 VAL A N 1
ATOM 3467 C CA . VAL A 1 435 ? -26.638 11.145 24.136 1.00 74.12 435 VAL A CA 1
ATOM 3468 C C . VAL A 1 435 ? -27.432 12.389 24.527 1.00 74.12 435 VAL A C 1
ATOM 3470 O O . VAL A 1 435 ? -28.233 12.875 23.725 1.00 74.12 435 VAL A O 1
ATOM 3473 N N . ASP A 1 436 ? -27.200 12.927 25.726 1.00 80.50 436 ASP A N 1
ATOM 3474 C CA . ASP A 1 436 ? -27.854 14.141 26.190 1.00 80.50 436 ASP A CA 1
ATOM 3475 C C . ASP A 1 436 ? -27.109 15.386 25.705 1.00 80.50 436 ASP A C 1
ATOM 3477 O O . ASP A 1 436 ? -25.885 15.526 25.811 1.00 80.50 436 ASP A O 1
ATOM 3481 N N . LEU A 1 437 ? -27.882 16.355 25.219 1.00 84.00 437 LEU A N 1
ATOM 3482 C CA . LEU A 1 437 ? -27.342 17.645 24.818 1.00 84.00 437 LEU A CA 1
ATOM 3483 C C . LEU A 1 437 ? -26.724 18.379 26.012 1.00 84.00 437 LEU A C 1
ATOM 3485 O O . LEU A 1 437 ? -27.338 18.522 27.070 1.00 84.00 437 LEU A O 1
ATOM 3489 N N . ARG A 1 438 ? -25.516 18.909 25.813 1.00 87.38 438 ARG A N 1
ATOM 3490 C CA . ARG A 1 438 ? -24.802 19.717 26.802 1.00 87.38 438 ARG A CA 1
ATOM 3491 C C . ARG A 1 438 ? -25.051 21.204 26.586 1.00 87.38 438 ARG A C 1
ATOM 3493 O O . ARG A 1 438 ? -25.340 21.654 25.474 1.00 87.38 438 ARG A O 1
ATOM 3500 N N . GLU A 1 439 ? -24.950 21.964 27.675 1.00 90.06 439 GLU A N 1
ATOM 3501 C CA . GLU A 1 439 ? -25.013 23.423 27.620 1.00 90.06 439 GLU A CA 1
ATOM 3502 C C . GLU A 1 439 ? -23.874 23.946 26.745 1.00 90.06 439 GLU A C 1
ATOM 3504 O O . GLU A 1 439 ? -22.740 23.472 26.841 1.00 90.06 439 GLU A O 1
ATOM 3509 N N . TYR A 1 440 ? -24.193 24.888 25.859 1.00 93.19 440 TYR A N 1
ATOM 3510 C CA . TYR A 1 440 ? -23.214 25.451 24.943 1.00 93.19 440 TYR A CA 1
ATOM 3511 C C . TYR A 1 440 ? -22.128 26.210 25.705 1.00 93.19 440 TYR A C 1
ATOM 3513 O O . TYR A 1 440 ? -22.415 27.016 26.590 1.00 93.19 440 TYR A O 1
ATOM 3521 N N . ASN A 1 441 ? -20.884 25.996 25.298 1.00 93.81 441 ASN A N 1
ATOM 3522 C CA . ASN A 1 441 ? -19.741 26.778 25.730 1.00 93.81 441 ASN A CA 1
ATOM 3523 C C . ASN A 1 441 ? -18.762 26.845 24.561 1.00 93.81 441 ASN A C 1
ATOM 3525 O O . ASN A 1 441 ? -18.542 25.844 23.883 1.00 93.81 441 ASN A O 1
ATOM 3529 N N . LYS A 1 442 ? -18.180 28.017 24.314 1.00 94.31 442 LYS A N 1
ATOM 3530 C CA . LYS A 1 442 ? -17.226 28.183 23.212 1.00 94.31 442 LYS A CA 1
ATOM 3531 C C . LYS A 1 442 ? -15.916 27.444 23.531 1.00 94.31 442 LYS A C 1
ATOM 3533 O O . LYS A 1 442 ? -15.563 27.377 24.710 1.00 94.31 442 LYS A O 1
ATOM 3538 N N . PRO A 1 443 ? -15.181 26.926 22.537 1.00 95.50 443 PRO A N 1
ATOM 3539 C CA . PRO A 1 443 ? -13.893 26.277 22.770 1.00 95.50 443 PRO A CA 1
ATOM 3540 C C . PRO A 1 443 ? -12.805 27.277 23.185 1.00 95.50 443 PRO A C 1
ATOM 3542 O O . PRO A 1 443 ? -12.946 28.493 23.008 1.00 95.50 443 PRO A O 1
ATOM 3545 N N . SER A 1 444 ? -11.717 26.770 23.767 1.00 94.50 444 SER A N 1
ATOM 3546 C CA . SER A 1 444 ? -10.498 27.560 23.963 1.00 94.50 444 SER A CA 1
ATOM 3547 C C . SER A 1 444 ? -9.686 27.641 22.669 1.00 94.50 444 SER A C 1
ATOM 3549 O O . SER A 1 444 ? -9.870 26.830 21.764 1.00 94.50 444 SER A O 1
ATOM 3551 N N . VAL A 1 445 ? -8.769 28.611 22.590 1.00 93.94 445 VAL A N 1
ATOM 3552 C CA . VAL A 1 445 ? -7.844 28.746 21.449 1.00 93.94 445 VAL A CA 1
ATOM 3553 C C . VAL A 1 445 ? -6.959 27.503 21.315 1.00 93.94 445 VAL A C 1
ATOM 3555 O O . VAL A 1 445 ? -6.781 26.997 20.215 1.00 93.94 445 VAL A O 1
ATOM 3558 N N . ASP A 1 446 ? -6.476 26.961 22.435 1.00 92.56 446 ASP A N 1
ATOM 3559 C CA . ASP A 1 446 ? -5.640 25.757 22.429 1.00 92.56 446 ASP A CA 1
ATOM 3560 C C . ASP A 1 446 ? -6.420 24.538 21.915 1.00 92.56 446 ASP A C 1
ATOM 3562 O O . ASP A 1 446 ? -5.926 23.801 21.067 1.00 92.56 446 ASP A O 1
ATOM 3566 N N . TYR A 1 447 ? -7.671 24.356 22.364 1.00 94.38 447 TYR A N 1
ATOM 3567 C CA . TYR A 1 447 ? -8.522 23.269 21.869 1.00 94.38 447 TYR A CA 1
ATOM 3568 C C . TYR A 1 447 ? -8.821 23.417 20.376 1.00 94.38 447 TYR A C 1
ATOM 3570 O O . TYR A 1 447 ? -8.808 22.432 19.642 1.00 94.38 447 TYR A O 1
ATOM 3578 N N . TRP A 1 448 ? -9.058 24.649 19.921 1.00 96.00 448 TRP A N 1
ATOM 3579 C CA . TRP A 1 448 ? -9.279 24.954 18.510 1.00 96.00 448 TRP A CA 1
ATOM 3580 C C . TRP A 1 448 ? -8.081 24.556 17.647 1.00 96.00 448 TRP A C 1
ATOM 3582 O O . TRP A 1 448 ? -8.253 23.824 16.678 1.00 96.00 448 TRP A O 1
ATOM 3592 N N . HIS A 1 449 ? -6.863 24.951 18.035 1.00 95.19 449 HIS A N 1
ATOM 3593 C CA . HIS A 1 449 ? -5.647 24.583 17.303 1.00 95.19 449 HIS A CA 1
ATOM 3594 C C . HIS A 1 449 ? -5.440 23.066 17.225 1.00 95.19 449 HIS A C 1
ATOM 3596 O O . HIS A 1 449 ? -5.004 22.567 16.190 1.00 95.19 449 HIS A O 1
ATOM 3602 N N . VAL A 1 450 ? -5.787 22.326 18.282 1.00 95.81 450 VAL A N 1
ATOM 3603 C CA . VAL A 1 450 ? -5.718 20.856 18.272 1.00 95.81 450 VAL A CA 1
ATOM 3604 C C . VAL A 1 450 ? -6.695 20.263 17.257 1.00 95.81 450 VAL A C 1
ATOM 3606 O O . VAL A 1 450 ? -6.336 19.328 16.546 1.00 95.81 450 VAL A O 1
ATOM 3609 N N . LEU A 1 451 ? -7.910 20.810 17.148 1.00 96.94 451 LEU A N 1
ATOM 3610 C CA . LEU A 1 451 ? -8.879 20.366 16.142 1.00 96.94 451 LEU A CA 1
ATOM 3611 C C . LEU A 1 451 ? -8.418 20.689 14.722 1.00 96.94 451 LEU A C 1
ATOM 3613 O O . LEU A 1 451 ? -8.480 19.807 13.871 1.00 96.94 451 LEU A O 1
ATOM 3617 N N . VAL A 1 452 ? -7.930 21.909 14.475 1.00 97.06 452 VAL A N 1
ATOM 3618 C CA . VAL A 1 452 ? -7.397 22.307 13.161 1.00 97.06 452 VAL A CA 1
ATOM 3619 C C . VAL A 1 452 ? -6.269 21.369 12.748 1.00 97.06 452 VAL A C 1
ATOM 3621 O O . VAL A 1 452 ? -6.310 20.802 11.660 1.00 97.06 452 VAL A O 1
ATOM 3624 N N . ARG A 1 453 ? -5.303 21.130 13.643 1.00 96.06 453 ARG A N 1
ATOM 3625 C CA . ARG A 1 453 ? -4.162 20.254 13.369 1.00 96.06 453 ARG A CA 1
ATOM 3626 C C . ARG A 1 453 ? -4.589 18.807 13.125 1.00 96.06 453 ARG A C 1
ATOM 3628 O O . ARG A 1 453 ? -4.119 18.214 12.164 1.00 96.06 453 ARG A O 1
ATOM 3635 N N . GLY A 1 454 ? -5.494 18.259 13.938 1.00 96.44 454 GLY A N 1
ATOM 3636 C CA . GLY A 1 454 ? -6.005 16.898 13.745 1.00 96.44 454 GLY A CA 1
ATOM 3637 C C . GLY A 1 454 ? -6.793 16.726 12.442 1.00 96.44 454 GLY A C 1
ATOM 3638 O O . GLY A 1 454 ? -6.676 15.699 11.782 1.00 96.44 454 GLY A O 1
ATOM 3639 N N . ILE A 1 455 ? -7.561 17.736 12.021 1.00 97.25 455 ILE A N 1
ATOM 3640 C CA . ILE A 1 455 ? -8.248 17.696 10.722 1.00 97.25 455 ILE A CA 1
ATOM 3641 C C . ILE A 1 455 ? -7.219 17.789 9.589 1.00 97.25 455 ILE A C 1
ATOM 3643 O O . ILE A 1 455 ? -7.223 16.926 8.716 1.00 97.25 455 ILE A O 1
ATOM 3647 N N . ALA A 1 456 ? -6.297 18.753 9.637 1.00 96.31 456 ALA A N 1
ATOM 3648 C CA . ALA A 1 456 ? -5.274 18.955 8.608 1.00 96.31 456 ALA A CA 1
ATOM 3649 C C . ALA A 1 456 ? -4.297 17.770 8.461 1.00 96.31 456 ALA A C 1
ATOM 3651 O O . ALA A 1 456 ? -3.763 17.551 7.381 1.00 96.31 456 ALA A O 1
ATOM 3652 N N . GLN A 1 457 ? -4.068 16.990 9.526 1.00 95.19 457 GLN A N 1
ATOM 3653 C CA . GLN A 1 457 ? -3.244 15.771 9.492 1.00 95.19 457 GLN A CA 1
ATOM 3654 C C . GLN A 1 457 ? -3.834 14.656 8.616 1.00 95.19 457 GLN A C 1
ATOM 3656 O O . GLN A 1 457 ? -3.088 13.792 8.151 1.00 95.19 457 GLN A O 1
ATOM 3661 N N . HIS A 1 458 ? -5.158 14.627 8.441 1.00 94.94 458 HIS A N 1
ATOM 3662 C CA . HIS A 1 458 ? -5.854 13.476 7.862 1.00 94.94 458 HIS A CA 1
ATOM 3663 C C . HIS A 1 458 ? -6.754 13.831 6.669 1.00 94.94 458 HIS A C 1
ATOM 3665 O O . HIS A 1 458 ? -6.876 13.025 5.748 1.00 94.94 458 HIS A O 1
ATOM 3671 N N . TRP A 1 459 ? -7.372 15.013 6.667 1.00 95.38 459 TRP A N 1
ATOM 3672 C CA . TRP A 1 459 ? -8.230 15.532 5.596 1.00 95.38 459 TRP A CA 1
ATOM 3673 C C . TRP A 1 459 ? -7.415 16.405 4.634 1.00 95.38 459 TRP A C 1
ATOM 3675 O O . TRP A 1 459 ? -7.625 17.613 4.536 1.00 95.38 459 TRP A O 1
ATOM 3685 N N . ASN A 1 460 ? -6.454 15.785 3.947 1.00 89.88 460 ASN A N 1
ATOM 3686 C CA . ASN A 1 460 ? -5.462 16.458 3.096 1.00 89.88 460 ASN A CA 1
ATOM 3687 C C . ASN A 1 460 ? -6.073 17.222 1.906 1.00 89.88 460 ASN A C 1
ATOM 3689 O O . ASN A 1 460 ? -5.393 18.022 1.264 1.00 89.88 460 ASN A O 1
ATOM 3693 N N . GLU A 1 461 ? -7.331 16.944 1.573 1.00 91.62 461 GLU A N 1
ATOM 3694 C CA . GLU A 1 461 ? -8.097 17.623 0.535 1.00 91.62 461 GLU A CA 1
ATOM 3695 C C . GLU A 1 461 ? -8.680 18.973 0.974 1.00 91.62 461 GLU A C 1
ATOM 3697 O O . GLU A 1 461 ? -9.091 19.747 0.111 1.00 91.62 461 GLU A O 1
ATOM 3702 N N . LEU A 1 462 ? -8.738 19.250 2.282 1.00 94.62 462 LEU A N 1
ATOM 3703 C CA . LEU A 1 462 ? -9.270 20.499 2.822 1.00 94.62 462 LEU A CA 1
ATOM 3704 C C . LEU A 1 462 ? -8.150 21.518 3.026 1.00 94.62 462 LEU A C 1
ATOM 3706 O O . LEU A 1 462 ? -7.098 21.216 3.587 1.00 94.62 462 LEU A O 1
ATOM 3710 N N . SER A 1 463 ? -8.401 22.754 2.609 1.00 95.94 463 SER A N 1
ATOM 3711 C CA . SER A 1 463 ? -7.554 23.899 2.948 1.00 95.94 463 SER A CA 1
ATOM 3712 C C . SER A 1 463 ? -7.765 24.359 4.394 1.00 95.94 463 SER A C 1
ATOM 3714 O O . SER A 1 463 ? -8.828 24.141 4.975 1.00 95.94 463 SER A O 1
ATOM 3716 N N . ASP A 1 464 ? -6.780 25.065 4.959 1.00 94.25 464 ASP A N 1
ATOM 3717 C CA . ASP A 1 464 ? -6.885 25.647 6.306 1.00 94.25 464 ASP A CA 1
ATOM 3718 C C . ASP A 1 464 ? -8.151 26.514 6.464 1.00 94.25 464 ASP A C 1
ATOM 3720 O O . ASP A 1 464 ? -8.843 26.420 7.477 1.00 94.25 464 ASP A O 1
ATOM 3724 N N . ASP A 1 465 ? -8.509 27.295 5.436 1.00 96.44 465 ASP A N 1
ATOM 3725 C CA . ASP A 1 465 ? -9.719 28.127 5.430 1.00 96.44 465 ASP A CA 1
ATOM 3726 C C . ASP A 1 465 ? -11.008 27.277 5.474 1.00 96.44 465 ASP A C 1
ATOM 3728 O O . ASP A 1 465 ? -11.942 27.604 6.204 1.00 96.44 465 ASP A O 1
ATOM 3732 N N . GLU A 1 466 ? -11.064 26.154 4.746 1.00 97.62 466 GLU A N 1
ATOM 3733 C CA . GLU A 1 466 ? -12.215 25.234 4.773 1.00 97.62 466 GLU A CA 1
ATOM 3734 C C . GLU A 1 466 ? -12.360 24.525 6.126 1.00 97.62 466 GLU A C 1
ATOM 3736 O O . GLU A 1 466 ? -13.481 24.285 6.588 1.00 97.62 466 GLU A O 1
ATOM 3741 N N . ILE A 1 467 ? -11.239 24.208 6.780 1.00 97.56 467 ILE A N 1
ATOM 3742 C CA . ILE A 1 467 ? -11.220 23.625 8.127 1.00 97.56 467 ILE A CA 1
ATOM 3743 C C . ILE A 1 467 ? -11.755 24.638 9.147 1.00 97.56 467 ILE A C 1
ATOM 3745 O O . ILE A 1 467 ? -12.613 24.295 9.967 1.00 97.56 467 ILE A O 1
ATOM 3749 N N . GLU A 1 468 ? -11.287 25.884 9.081 1.00 96.88 468 GLU A N 1
ATOM 3750 C CA . GLU A 1 468 ? -11.745 26.987 9.932 1.00 96.88 468 GLU A CA 1
ATOM 3751 C C . GLU A 1 468 ? -13.242 27.273 9.732 1.00 96.88 468 GLU A C 1
ATOM 3753 O O . GLU A 1 468 ? -13.991 27.371 10.710 1.00 96.88 468 GLU A O 1
ATOM 3758 N N . ASP A 1 469 ? -13.717 27.315 8.484 1.00 96.94 469 ASP A N 1
ATOM 3759 C CA . ASP A 1 469 ? -15.137 27.487 8.158 1.00 96.94 469 ASP A CA 1
ATOM 3760 C C . ASP A 1 469 ? -15.993 26.331 8.705 1.00 96.94 469 ASP A C 1
ATOM 3762 O O . ASP A 1 469 ? -17.062 26.556 9.292 1.00 96.94 469 ASP A O 1
ATOM 3766 N N . TYR A 1 470 ? -15.522 25.085 8.574 1.00 97.38 470 TYR A N 1
ATOM 3767 C CA . TYR A 1 470 ? -16.190 23.915 9.147 1.00 97.38 470 TYR A CA 1
ATOM 3768 C C . TYR A 1 470 ? -16.294 24.012 10.674 1.00 97.38 470 TYR A C 1
ATOM 3770 O O . TYR A 1 470 ? -17.394 23.878 11.226 1.00 97.38 470 TYR A O 1
ATOM 3778 N N . LEU A 1 471 ? -15.188 24.273 11.374 1.00 97.06 471 LEU A N 1
ATOM 3779 C CA . LEU A 1 471 ? -15.191 24.410 12.834 1.00 97.06 471 LEU A CA 1
ATOM 3780 C C . LEU A 1 471 ? -16.043 25.606 13.278 1.00 97.06 471 LEU A C 1
ATOM 3782 O O . LEU A 1 471 ? -16.776 25.514 14.270 1.00 97.06 471 LEU A O 1
ATOM 3786 N N . GLY A 1 472 ? -16.025 26.694 12.506 1.00 96.38 472 GLY A N 1
ATOM 3787 C CA . GLY A 1 472 ? -16.880 27.862 12.690 1.00 96.38 472 GLY A CA 1
ATOM 3788 C C . GLY A 1 472 ? -18.362 27.509 12.626 1.00 96.38 472 GLY A C 1
ATOM 3789 O O . GLY A 1 472 ? -19.136 27.941 13.482 1.00 96.38 472 GLY A O 1
ATOM 3790 N N . SER A 1 473 ? -18.747 26.648 11.681 1.00 94.94 473 SER A N 1
ATOM 3791 C CA . SER A 1 473 ? -20.122 26.150 11.542 1.00 94.94 473 SER A CA 1
ATOM 3792 C C . SER A 1 473 ? -20.591 25.272 12.714 1.00 94.94 473 SER A C 1
ATOM 3794 O O . SER A 1 473 ? -21.796 25.097 12.906 1.00 94.94 473 SER A O 1
ATOM 3796 N N . CYS A 1 474 ? -19.662 24.751 13.524 1.00 94.56 474 CYS A N 1
ATOM 3797 C CA . CYS A 1 474 ? -19.960 23.949 14.714 1.00 94.56 474 CYS A CA 1
ATOM 3798 C C . CYS A 1 474 ? -20.217 24.805 15.974 1.00 94.56 474 CYS A C 1
ATOM 3800 O O . CYS A 1 474 ? -20.637 24.282 17.013 1.00 94.56 474 CYS A O 1
ATOM 3802 N N . MET A 1 475 ? -19.984 26.122 15.922 1.00 90.00 475 MET A N 1
ATOM 3803 C CA . MET A 1 475 ? -20.400 27.045 16.982 1.00 90.00 475 MET A CA 1
ATOM 3804 C C . MET A 1 475 ? -21.918 27.294 16.905 1.00 90.00 475 MET A C 1
ATOM 3806 O O . MET A 1 475 ? -22.463 27.478 15.820 1.00 90.00 475 MET A O 1
ATOM 3810 N N . ARG A 1 476 ? -22.611 27.268 18.054 1.00 81.25 476 ARG A N 1
ATOM 3811 C CA . ARG A 1 476 ? -24.074 27.457 18.127 1.00 81.25 476 ARG A CA 1
ATOM 3812 C C . ARG A 1 476 ? -24.502 28.916 18.142 1.00 81.25 476 ARG A C 1
ATOM 3814 O O . ARG A 1 476 ? -23.779 29.734 18.757 1.00 81.25 476 ARG A O 1
#

Radius of gyration: 26.88 Å; chains: 1; bounding box: 68×55×75 Å

Foldseek 3Di:
DQDAAADEPVDDDVVVLVVNLVVLLVLLLDDQDPVDPVSVVVLVVLLVCADPQLWSFSYPDPPDDQQCCVSRTQSSLLSSLLSLLLNCQADVPPQDPSSLVSNQSSLVVNLPLLQAHDDQCRVVSSLVSVVSNVSSVVLQCLVPPCVSHVSSSVSVVVVLVVLVVCQVVVNQQGPVRDGCNVSSVVSNLSNQWFKAWDFKQCAPPHDNVVLCPVKAWPAKWKFAQWWWWCPDRMIAIAGHGFIGITTIITGGPVSVVVVCVVCVDPPQWDWGWGWMAAPNDTDTHTYTHGDDDCPPTDTDRGYPFAKEWEKDQFLCLQPVCVLCLAQWQDDPPADIHDHFPHSGFFNDKAKDKDQWAWAWAAADPRFVGFTTIATAPVDGDIGIIMIGIDTPSSVVSVVCVQQVNDDQDPPDGPFNDWDWDDDDRSHTYIYIHHNDDHHHGHGHPVRLVSSLNSCVVHVVVDDSVRSVVSVVVNYD